Protein 8AI4 (pdb70)

Organism: Bacillus subtilis (strain 168) (NCBI:txid224308)

Solvent-accessible surface area: 28459 Å² total; per-residue (Å²): 86,53,125,36,0,0,0,0,10,18,3,91,11,43,2,34,10,65,30,21,23,33,48,8,22,79,117,24,121,64,77,11,118,79,99,17,0,62,92,11,0,42,48,0,1,118,15,200,65,2,95,20,0,0,0,4,6,22,8,6,3,49,46,23,181,9,0,60,62,0,0,84,42,0,82,100,94,134,23,75,0,10,0,19,4,8,0,62,11,0,108,52,131,168,77,1,96,81,16,0,111,14,0,78,47,12,50,5,60,20,0,12,0,14,7,1,54,13,20,34,101,78,7,130,33,40,3,0,56,20,0,1,62,29,8,42,97,44,81,124,9,73,20,18,0,4,0,1,0,0,114,81,76,32,0,31,139,27,8,62,123,0,23,48,0,1,6,51,4,62,0,8,1,17,11,7,11,49,10,12,3,0,103,116,120,15,137,76,125,30,4,4,81,45,40,28,16,147,54,29,117,35,0,87,36,52,23,16,9,0,0,0,6,10,61,23,60,0,8,1,14,0,2,12,2,6,20,52,5,110,7,53,2,36,90,99,140,109,10,46,2,116,80,0,21,98,45,1,78,81,39,49,12,2,48,0,4,91,123,56,0,2,85,46,0,0,69,20,0,75,147,48,123,43,20,137,101,5,115,11,64,67,93,9,10,5,17,12,19,0,16,8,12,0,0,58,33,59,114,20,29,95,52,0,125,78,70,11,76,121,23,107,108,119,101,127,228,213,197,127,58,84,89,42,27,122,34,0,0,0,0,10,20,3,96,12,44,3,34,9,63,30,22,29,32,48,7,23,76,113,20,117,64,60,11,117,78,100,17,0,60,92,12,0,43,52,0,1,118,23,198,59,3,100,21,0,0,0,5,5,22,8,6,1,68,60,21,181,10,0,60,62,0,0,82,41,1,81,98,96,135,25,76,0,10,0,19,4,8,0,43,2,0,137,36,154,167,73,4,118,81,9,0,108,13,0,81,47,13,50,6,59,20,0,13,0,15,8,0,61,13,20,38,102,80,7,136,16,52,3,0,54,31,0,1,69,45,7,65,144,40,80,124,9,58,16,22,0,20,0,2,0,0,112,82,76,27,1,43,128,25,7,98,123,0,25,48,0,1,10,45,6,59,0,32,4,30,9,6,12,46,6,21,2,0,103,116,122,16,136,78,124,31,5,3,82,44,24,21,7,113,35,29,116,6,0,75,25,60,10,18,8,0,0,0,6,10,62,24,62,0,10,1,12,0,3,12,4,6,28,56,9,107,9,57,2,37,87,100,141,108,11,55,1,133,86,0,5,74,47,4,43,84,42,55,14,3,98,0,2,72,134,54,0,1,85,46,0,0,52,20,0,70,144,55,128,44,38,158,101,9,119,11,62,128,85,9,10,5,10,11,20,0,15,4,11,0,0,42,33,62,112,20,35,98,50,0,129,76,70,12,77,121,23,151,117,118,135,37,66,90,21,20,69,11,17,13,176,46,20,42,36,18,19

Foldseek 3Di:
DQQEEEEAAELEACAQFLQDLSSHYNPGDQFDDLVLVLVQLLQLLPDPRHQEYEYHYHACCPPVVSVLVSLVSNQVSNHAYEYEHQQQQLPDLVSLVVVVVSCLSSRHQEYEHEDFPRSPVRHPLNSVLSNLQVCVVPVRYQYAYEYEFWQVTQRPVSVVVSPCSCVPHHYDYAFGQCHHSNVPRPDPNRTDFDDFLPPQVPLADPFFHWYCYSNRFIFRHPDSLGVLFPHTQDDDNDDHSVSSVVSCVPPLVNVCCNVPGLCLLSVVCVVVVNCVVLVQDGTGRDSSNNVNSQGNDPCSVVVCVVVSVVVVVVPD/DDDDDFPQQAEEEEAAELEACAQFLQDLSSHHNPGDQFDDLVLVLVVLLQLLPDDRHQEYEYHYHACCVPVVSVLVSLVSNQVSNHAYEYEHQQQLLVDLVSLVVVLVSCLSSRHQEYEHEDFPRSCVRHPLNSVLSNLQVCVVVVSYQYEYEYEFWQVTQRPCSVVSSPCSCVPHHYDYAFGQCHHSNVPRPDPNRTDFDDFLPVQVPLADPFFHWYCYSNRWIFRHDDSLGVLFPHTQDDDNDDHSVSSSVSCRPPLVNVCCNVPGLCLLSVVCVVVVNCVVLVQDGTDRDSSNNVNSQGNDPVSVVVCVVVSVVVVVVD/DPDPVPVPD/DVVPVPD

Nearest PDB structures (foldseek):
  8ai4-assembly2_B  TM=9.987E-01  e=1.044E-64  Bacillus subtilis
  8ai6-assembly1_A  TM=1.002E+00  e=6.202E-64  Bacillus subtilis
  8ai1-assembly1_A  TM=1.002E+00  e=4.343E-64  Bacillus subtilis
  4jn6-assembly1_A  TM=5.106E-01  e=3.231E-02  Mycobacterium tuberculosis
  3nqv-assembly1_A  TM=4.961E-01  e=2.582E-01  Escherichia coli

B-factor: mean 43.64, std 12.45, range [27.22, 105.05]

Radius of gyration: 25.99 Å; Cα contacts (8 Å, |Δi|>4): 1307; chains: 4; bounding box: 78×56×58 Å

Sequence (654 aa):
YNKTVSINLDSRCNASCDHCCFSSSPTSTTRMEKEYIRELVTEFAKNKTTIQVISFTGGEVFLDYKFLKELMEEIIKPYEKQITLISNGFWGLSKKKVQEYFHDMNSSLNNVIALTISYDEYHAPFVKSSSIKNILEHSRKYPDIDIISSLNMAVTKDKMSNHHILEEELGDSSILGVKKITKFPMISSVGAAKTRIKQEENIHKFYSLEDEDSLHCPGYDIVYHHDGEEIYPCASPAIFETKITTLREEYNQSFERTVEKLNSNLLLFILRRKEGFKWFLNILKEENNKIEEFDIPYEFSSIICGVCGSLFNSAEKINYFYPYMEKYYNENFLYFQGHMYNKTVSINLDSRCNASCDHCCFSSSPTSTTRRMEKEYIRELVTEFAKNKTIQVISFTGGEVFLDYKFLKEELMEEIIKPYEKQITLISNGFWGLSKKKVQEYFHDMNSSLNNVIALTISYDEYHAPFVKSSSIKNILEHSRRKYPDIDISLNMAVTKDKMSNHILEELGDSILGVKITKFPMISVGAAKTRIKQENIHKFYSLEDEDSLHCPGYDIVYHHDGEIYPCASPAIFEETKITLREEYNQSFERTVEKLNSNLLLFILRKEGFKWFLNILKENNKIEEFDIPYEFSSSICGVCGSSLFNSAEKINYFYPYMEKYYNENKSKENRWILKENRWIL

Secondary structure (P-SEA, 3-state):
cccbbbbbcccccccccccccccccccccccccaaaaaaaaaaaaacccccbbbbbccccccaaaaaaaaaaaacccbbbbbbbccccccccaaaaaaaaaaaaaacccbbbbbbcccccccccaaaaaaaaaacccccccbbbbbbbbcccccaaaaaaaaccccccbbbbbbbbccccccccccccccccccccccccccccccbbbbbbccccccccccccccccccccccccccccaaaaaaaaaacaaaaaaacccaaaaaaaaaaaccccccccccccccaaaaaaaacccaaaaaaaaaaaaaaaaacc/ccccccccccbbbbbcccccccccccccccccccccccccaaaaaaaaaaaaacccccbbbbbccccccaaaaaaaaaaaacccbbbbbbbccccccccaaaaaaaaaaaaaacccbbbbbbcccccccccaaaaaaaaaacccccccbbbbbbbbccccccccccccccccccccbbbbbbbccccccccccccccccccccccccccccccbbbbbbccccccccccccccccccccccccccccaaaaaaaaaacaaaaaaacccaaaaaaaaaaaccccccccccccccaaaaaaaacccaaaaaaaaaaaaaaaaac/ccccccccc/ccccccc

Structure (mmCIF, N/CA/C/O backbone):
data_8AI4
#
_entry.id   8AI4
#
_cell.length_a   79.37
_cell.length_b   92.09
_cell.length_c   126.43
_cell.angle_alpha   90
_cell.angle_beta   90
_cell.angle_gamma   90
#
_symmetry.space_group_name_H-M   'P 21 21 21'
#
loop_
_entity.id
_entity.type
_entity.pdbx_description
1 polymer 'Radical SAM core domain-containing protein'
2 polymer 'Putative exported peptide YydF'
3 non-polymer 'IRON/SULFUR CLUSTER'
4 non-polymer S-ADENOSYL-L-HOMOCYSTEINE
5 non-polymer 1,2-ETHANEDIOL
6 non-polymer DI(HYDROXYETHYL)ETHER
7 non-polymer GLYCEROL
8 water water
#
loop_
_atom_site.group_PDB
_atom_site.id
_atom_site.type_symbol
_atom_site.label_atom_id
_atom_site.label_alt_id
_atom_site.label_comp_id
_atom_site.label_asym_id
_atom_site.label_entity_id
_atom_site.label_seq_id
_atom_site.pdbx_PDB_ins_code
_atom_site.Cartn_x
_atom_site.Cartn_y
_atom_site.Cartn_z
_atom_site.occupancy
_atom_site.B_iso_or_equiv
_atom_site.auth_seq_id
_atom_site.auth_comp_id
_atom_site.auth_asym_id
_atom_site.auth_atom_id
_atom_site.pdbx_PDB_model_num
ATOM 1 N N . TYR A 1 27 ? 1.842 -21.754 -8.211 1 44.08 2 TYR A N 1
ATOM 2 C CA . TYR A 1 27 ? 1.727 -20.715 -9.248 1 45.18 2 TYR A CA 1
ATOM 3 C C . TYR A 1 27 ? 1.818 -19.298 -8.664 1 44 2 TYR A C 1
ATOM 4 O O . TYR A 1 27 ? 1.243 -18.367 -9.235 1 44.01 2 TYR A O 1
ATOM 13 N N . ASN A 1 28 ? 2.506 -19.129 -7.515 1 42.49 3 ASN A N 1
ATOM 14 C CA . ASN A 1 28 ? 2.562 -17.828 -6.862 1 41.67 3 ASN A CA 1
ATOM 15 C C . ASN A 1 28 ? 3.943 -17.168 -6.85 1 38.71 3 ASN A C 1
ATOM 16 O O . ASN A 1 28 ? 4.135 -16.159 -6.163 1 38.82 3 ASN A O 1
ATOM 21 N N . LYS A 1 29 ? 4.896 -17.693 -7.626 1 36.31 4 LYS A N 1
ATOM 22 C CA . LYS A 1 29 ? 6.223 -17.078 -7.687 1 35.5 4 LYS A CA 1
ATOM 23 C C . LYS A 1 29 ? 6.384 -16.1 -8.862 1 34.08 4 LYS A C 1
ATOM 24 O O . LYS A 1 29 ? 7.368 -15.371 -8.914 1 34.07 4 LYS A O 1
ATOM 30 N N . THR A 1 30 ? 5.482 -16.145 -9.839 1 33.12 5 THR A N 1
ATOM 31 C CA . THR A 1 30 ? 5.563 -15.274 -11.014 1 32.8 5 THR A CA 1
ATOM 32 C C . THR A 1 30 ? 4.216 -14.609 -11.266 1 32.03 5 THR A C 1
ATOM 33 O O . THR A 1 30 ? 3.155 -15.197 -11.005 1 32.66 5 THR A O 1
ATOM 37 N N . VAL A 1 31 ? 4.256 -13.408 -11.841 1 29.85 6 VAL A N 1
ATOM 38 C CA . VAL A 1 31 ? 3.017 -12.719 -12.204 1 29.6 6 VAL A CA 1
ATOM 39 C C . VAL A 1 31 ? 3.338 -11.853 -13.408 1 29.82 6 VAL A C 1
ATOM 40 O O . VAL A 1 31 ? 4.478 -11.399 -13.576 1 29.72 6 VAL A O 1
ATOM 44 N N . SER A 1 32 ? 2.335 -11.628 -14.256 1 29.23 7 SER A N 1
ATOM 45 C CA . SER A 1 32 ? 2.535 -10.785 -15.428 1 28.45 7 SER A CA 1
ATOM 46 C C . SER A 1 32 ? 1.462 -9.731 -15.521 1 28.91 7 SER A C 1
ATOM 47 O O . SER A 1 32 ? 0.334 -9.961 -15.107 1 28.88 7 SER A O 1
ATOM 50 N N . ILE A 1 33 ? 1.802 -8.588 -16.108 1 28.6 8 ILE A N 1
ATOM 51 C CA . ILE A 1 33 ? 0.828 -7.519 -16.346 1 29.1 8 ILE A CA 1
ATOM 52 C C . ILE A 1 33 ? 0.899 -7.135 -17.801 1 29.31 8 ILE A C 1
ATOM 53 O O . ILE A 1 33 ? 1.98 -6.834 -18.298 1 28.78 8 ILE A O 1
ATOM 58 N N . ASN A 1 34 ? -0.243 -7.121 -18.479 1 28.71 9 ASN A N 1
ATOM 59 C CA . ASN A 1 34 ? -0.298 -6.654 -19.852 1 28.58 9 ASN A CA 1
ATOM 60 C C . ASN A 1 34 ? -0.66 -5.162 -19.754 1 29.08 9 ASN A C 1
ATOM 61 O O . ASN A 1 34 ? -1.757 -4.81 -19.333 1 29.37 9 ASN A O 1
ATOM 66 N N . LEU A 1 35 ? 0.302 -4.296 -20.037 1 29.16 10 LEU A N 1
ATOM 67 C CA . LEU A 1 35 ? 0.153 -2.862 -19.814 1 30.47 10 LEU A CA 1
ATOM 68 C C . LEU A 1 35 ? -0.823 -2.123 -20.719 1 31.64 10 LEU A C 1
ATOM 69 O O . LEU A 1 35 ? -1.39 -1.095 -20.304 1 33.1 10 LEU A O 1
ATOM 74 N N . ASP A 1 36 ? -0.98 -2.602 -21.947 1 31.48 11 ASP A N 1
ATOM 75 C CA . ASP A 1 36 ? -1.827 -1.894 -22.916 1 32.48 11 ASP A CA 1
ATOM 76 C C . ASP A 1 36 ? -2.005 -2.726 -24.157 1 32.49 11 ASP A C 1
ATOM 77 O O . ASP A 1 36 ? -1.148 -3.541 -24.479 1 32.72 11 ASP A O 1
ATOM 82 N N . SER A 1 37 ? -3.107 -2.525 -24.868 1 31.89 12 SER A N 1
ATOM 83 C CA . SER A 1 37 ? -3.306 -3.136 -26.175 1 32.3 12 SER A CA 1
ATOM 84 C C . SER A 1 37 ? -2.687 -2.236 -27.288 1 32.77 12 SER A C 1
ATOM 85 O O . SER A 1 37 ? -2.539 -2.675 -28.415 1 33.4 12 SER A O 1
ATOM 88 N N . ARG A 1 38 ? -2.379 -0.962 -26.986 1 32.44 13 ARG A N 1
ATOM 89 C CA . ARG A 1 38 ? -1.803 -0.029 -27.931 1 32.73 13 ARG A CA 1
ATOM 90 C C . ARG A 1 38 ? -0.414 -0.494 -28.345 1 32.98 13 ARG A C 1
ATOM 91 O O . ARG A 1 38 ? 0.387 -1.005 -27.53 1 32.57 13 ARG A O 1
ATOM 99 N N . CYS A 1 39 ? -0.141 -0.334 -29.63 1 32.25 14 CYS A N 1
ATOM 100 C CA . CYS A 1 39 ? 1.145 -0.737 -30.195 1 32.4 14 CYS A CA 1
ATOM 101 C C . CYS A 1 39 ? 1.472 0.183 -31.373 1 32.93 14 CYS A C 1
ATOM 102 O O . CYS A 1 39 ? 0.556 0.727 -31.996 1 33.6 14 CYS A O 1
ATOM 105 N N . ASN A 1 40 ? 2.752 0.369 -31.684 1 32.96 15 ASN A N 1
ATOM 106 C CA . ASN A 1 40 ? 3.127 1.172 -32.872 1 33.8 15 ASN A CA 1
ATOM 107 C C . ASN A 1 40 ? 2.915 0.287 -34.147 1 35.45 15 ASN A C 1
ATOM 108 O O . ASN A 1 40 ? 2.729 0.805 -35.246 1 35.88 15 ASN A O 1
ATOM 113 N N . ALA A 1 41 ? 3.011 -1.067 -33.989 1 35.25 16 ALA A N 1
ATOM 114 C CA . ALA A 1 41 ? 2.86 -2.017 -35.089 1 35.51 16 ALA A CA 1
ATOM 115 C C . ALA A 1 41 ? 1.384 -2.449 -35.229 1 36.32 16 ALA A C 1
ATOM 116 O O . ALA A 1 41 ? 0.561 -2.086 -34.389 1 37.2 16 ALA A O 1
ATOM 118 N N . SER A 1 42 ? 1.03 -3.162 -36.323 1 35.88 17 SER A N 1
ATOM 119 C CA . SER A 1 42 ? -0.321 -3.682 -36.549 1 36.61 17 SER A CA 1
ATOM 120 C C . SER A 1 42 ? -0.151 -5.05 -37.209 1 35.79 17 SER A C 1
ATOM 121 O O . SER A 1 42 ? -0.707 -5.312 -38.277 1 35.97 17 SER A O 1
ATOM 124 N N . CYS A 1 43 ? 0.647 -5.923 -36.582 1 34.83 18 CYS A N 1
ATOM 125 C CA . CYS A 1 43 ? 0.958 -7.247 -37.126 1 34.24 18 CYS A CA 1
ATOM 126 C C . CYS A 1 43 ? -0.275 -8.022 -37.53 1 34.17 18 CYS A C 1
ATOM 127 O O . CYS A 1 43 ? -1.223 -8.067 -36.765 1 34.42 18 CYS A O 1
ATOM 130 N N . ASP A 1 44 ? -0.254 -8.634 -38.72 1 34.23 19 ASP A N 1
ATOM 131 C CA . ASP A 1 44 ? -1.381 -9.402 -39.229 1 35.37 19 ASP A CA 1
ATOM 132 C C . ASP A 1 44 ? -1.675 -10.681 -38.467 1 35.28 19 ASP A C 1
ATOM 133 O O . ASP A 1 44 ? -2.723 -11.27 -38.697 1 36.51 19 ASP A O 1
ATOM 138 N N . HIS A 1 45 ? -0.773 -11.134 -37.586 1 33.95 20 HIS A N 1
ATOM 139 C CA . HIS A 1 45 ? -1.06 -12.33 -36.77 1 33.26 20 HIS A CA 1
ATOM 140 C C . HIS A 1 45 ? -1.498 -11.979 -35.342 1 33.15 20 HIS A C 1
ATOM 141 O O . HIS A 1 45 ? -1.879 -12.875 -34.59 1 33.61 20 HIS A O 1
ATOM 148 N N . CYS A 1 46 ? -1.36 -10.705 -34.93 1 32.11 21 CYS A N 1
ATOM 149 C CA . CYS A 1 46 ? -1.486 -10.315 -33.535 1 32.1 21 CYS A CA 1
ATOM 150 C C . CYS A 1 46 ? -2.675 -10.877 -32.809 1 31.92 21 CYS A C 1
ATOM 151 O O . CYS A 1 46 ? -3.81 -10.551 -33.147 1 32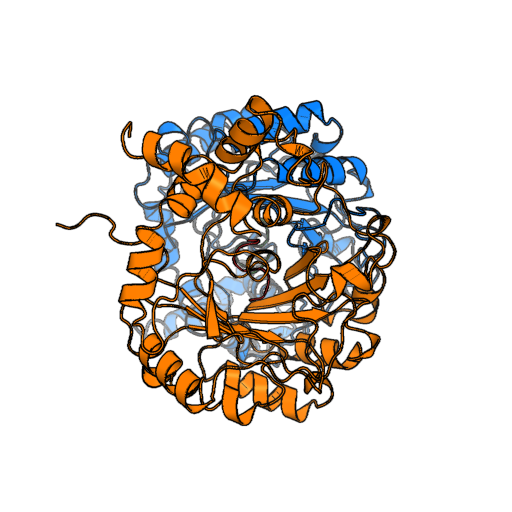.69 21 CYS A O 1
ATOM 154 N N . CYS A 1 47 ? -2.404 -11.643 -31.743 1 31.16 22 CYS A N 1
ATOM 155 C CA . CYS A 1 47 ? -3.472 -12.248 -30.94 1 31.67 22 CYS A CA 1
ATOM 156 C C . CYS A 1 47 ? -4.388 -11.209 -30.275 1 32.3 22 CYS A C 1
ATOM 157 O O . CYS A 1 47 ? -5.512 -11.539 -29.896 1 32.82 22 CYS A O 1
ATOM 160 N N . PHE A 1 48 ? -3.918 -9.971 -30.126 1 31.74 23 PHE A N 1
ATOM 161 C CA . PHE A 1 48 ? -4.737 -8.9 -29.53 1 32.66 23 PHE A CA 1
ATOM 162 C C . PHE A 1 48 ? -5.233 -7.896 -30.563 1 33.91 23 PHE A C 1
ATOM 163 O O . PHE A 1 48 ? -5.851 -6.898 -30.18 1 34.97 23 PHE A O 1
ATOM 171 N N . SER A 1 49 ? -4.913 -8.09 -31.862 1 34.01 24 SER A N 1
ATOM 172 C CA . SER A 1 49 ? -5.18 -7.134 -32.949 1 35.09 24 SER A CA 1
ATOM 173 C C . SER A 1 49 ? -4.666 -5.74 -32.55 1 35.23 24 SER A C 1
ATOM 174 O O . SER A 1 49 ? -5.355 -4.729 -32.755 1 35.84 24 SER A O 1
ATOM 177 N N . SER A 1 50 ? -3.478 -5.71 -31.919 1 34.01 25 SER A N 1
ATOM 178 C CA . SER A 1 50 ? -2.897 -4.462 -31.437 1 34.3 25 SER A CA 1
ATOM 179 C C . SER A 1 50 ? -2.606 -3.522 -32.593 1 35.65 25 SER A C 1
ATOM 180 O O . SER A 1 50 ? -2.344 -3.939 -33.727 1 35.7 25 SER A O 1
ATOM 183 N N . SER A 1 51 ? -2.675 -2.24 -32.298 1 36.06 26 SER A N 1
ATOM 184 C CA . SER A 1 51 ? -2.489 -1.212 -33.302 1 36.63 26 SER A CA 1
ATOM 185 C C . SER A 1 51 ? -2.373 0.147 -32.582 1 35.75 26 SER A C 1
ATOM 186 O O . SER A 1 51 ? -2.728 0.259 -31.402 1 34.26 26 SER A O 1
ATOM 189 N N . PRO A 1 52 ? -1.958 1.207 -33.298 1 36.25 27 PRO A N 1
ATOM 190 C CA . PRO A 1 52 ? -1.906 2.535 -32.675 1 36.46 27 PRO A CA 1
ATOM 191 C C . PRO A 1 52 ? -3.264 3.034 -32.151 1 36.28 27 PRO A C 1
ATOM 192 O O . PRO A 1 52 ? -3.295 3.936 -31.315 1 36.65 27 PRO A O 1
ATOM 196 N N . THR A 1 53 ? -4.386 2.496 -32.672 1 35.12 28 THR A N 1
ATOM 197 C CA . THR A 1 53 ? -5.728 2.945 -32.272 1 35.63 28 THR A CA 1
ATOM 198 C C . THR A 1 53 ? -6.436 1.997 -31.305 1 35.36 28 THR A C 1
ATOM 199 O O . THR A 1 53 ? -7.626 2.177 -31.055 1 35.27 28 THR A O 1
ATOM 203 N N . SER A 1 54 ? -5.716 0.989 -30.747 1 34.56 29 SER A N 1
ATOM 204 C CA . SER A 1 54 ? -6.336 0.072 -29.799 1 34.9 29 SER A CA 1
ATOM 205 C C . SER A 1 54 ? -6.582 0.809 -28.484 1 35.73 29 SER A C 1
ATOM 206 O O . SER A 1 54 ? -5.707 1.526 -28.023 1 37.29 29 SER A O 1
ATOM 209 N N . THR A 1 55 ? -7.776 0.67 -27.911 1 35.09 30 THR A N 1
ATOM 210 C CA . THR A 1 55 ? -8.155 1.42 -26.719 1 35.64 30 THR A CA 1
ATOM 211 C C . THR A 1 55 ? -8.334 0.562 -25.457 1 35.55 30 THR A C 1
ATOM 212 O O . THR A 1 55 ? -8.657 1.12 -24.408 1 36.1 30 THR A O 1
ATOM 216 N N . THR A 1 56 ? -8.125 -0.755 -25.537 1 34.34 31 THR A N 1
ATOM 217 C CA . THR A 1 56 ? -8.323 -1.611 -24.373 1 33.9 31 THR A CA 1
ATOM 218 C C . THR A 1 56 ? -7.129 -1.543 -23.425 1 33.4 31 THR A C 1
ATOM 219 O O . THR A 1 56 ? -6.031 -1.908 -23.821 1 32.69 31 THR A O 1
ATOM 223 N N . ARG A 1 57 ? -7.352 -1.132 -22.172 1 33.26 32 ARG A N 1
ATOM 224 C CA . ARG A 1 57 ? -6.263 -1.079 -21.192 1 33.79 32 ARG A CA 1
ATOM 225 C C . ARG A 1 57 ? -6.813 -0.808 -19.803 1 35.06 32 ARG A C 1
ATOM 226 O O . ARG A 1 57 ? -7.878 -0.172 -19.647 1 35.83 32 ARG A O 1
ATOM 234 N N . MET A 1 58 ? -6.079 -1.269 -18.787 1 34.35 33 MET A N 1
ATOM 235 C CA . MET A 1 58 ? -6.383 -0.938 -17.401 1 34.82 33 MET A CA 1
ATOM 236 C C . MET A 1 58 ? -5.876 0.5 -17.182 1 37.11 33 MET A C 1
ATOM 237 O O . MET A 1 58 ? -4.967 0.97 -17.897 1 37.93 33 MET A O 1
ATOM 242 N N . GLU A 1 59 ? -6.459 1.22 -16.214 1 37.4 34 GLU A N 1
ATOM 243 C CA . GLU A 1 59 ? -6.031 2.586 -15.924 1 38.15 34 GLU A CA 1
ATOM 244 C C . GLU A 1 59 ? -4.613 2.614 -15.354 1 37.38 34 GLU A C 1
ATOM 245 O O . GLU A 1 59 ? -4.211 1.653 -14.705 1 36.63 34 GLU A O 1
ATOM 251 N N . LYS A 1 60 ? -3.845 3.694 -15.612 1 36.84 35 LYS A N 1
ATOM 252 C CA . LYS A 1 60 ? -2.47 3.786 -15.097 1 37.31 35 LYS A CA 1
ATOM 253 C C . LYS A 1 60 ? -2.39 3.681 -13.573 1 37.52 35 LYS A C 1
ATOM 254 O O . LYS A 1 60 ? -1.53 2.967 -13.061 1 37.67 35 LYS A O 1
ATOM 260 N N . GLU A 1 61 ? -3.284 4.375 -12.849 1 37.59 36 GLU A N 1
ATOM 261 C CA . GLU A 1 61 ? -3.249 4.331 -11.379 1 38.76 36 GLU A CA 1
ATOM 262 C C . GLU A 1 61 ? -3.55 2.925 -10.856 1 37.95 36 GLU A C 1
ATOM 263 O O . GLU A 1 61 ? -2.92 2.471 -9.908 1 37.37 36 GLU A O 1
ATOM 269 N N . TYR A 1 62 ? -4.453 2.216 -11.516 1 37.46 37 TYR A N 1
ATOM 270 C CA . TYR A 1 62 ? -4.789 0.846 -11.169 1 36.53 37 TYR A CA 1
ATOM 271 C C . TYR A 1 62 ? -3.552 -0.062 -11.364 1 36.08 37 TYR A C 1
ATOM 272 O O . TYR A 1 62 ? -3.23 -0.869 -10.48 1 35.57 37 TYR A O 1
ATOM 281 N N . ILE A 1 63 ? -2.829 0.115 -12.485 1 35.02 38 ILE A N 1
ATOM 282 C CA . ILE A 1 63 ? -1.597 -0.644 -12.75 1 34.48 38 ILE A CA 1
ATOM 283 C C . ILE A 1 63 ? -0.534 -0.317 -11.7 1 34.59 38 ILE A C 1
ATOM 284 O O . ILE A 1 63 ? 0.119 -1.225 -11.183 1 34.24 38 ILE A O 1
ATOM 289 N N . ARG A 1 64 ? -0.383 0.972 -11.312 1 34.57 39 ARG A N 1
ATOM 290 C CA . ARG A 1 64 ? 0.575 1.345 -10.259 1 35.08 39 ARG A CA 1
ATOM 291 C C . ARG A 1 64 ? 0.265 0.586 -8.955 1 36.05 39 ARG A C 1
ATOM 292 O O . ARG A 1 64 ? 1.179 0.097 -8.302 1 36.98 39 ARG A O 1
ATOM 300 N N . GLU A 1 65 ? -1.03 0.48 -8.599 1 35.35 40 GLU A N 1
ATOM 301 C CA . GLU A 1 65 ? -1.44 -0.246 -7.404 1 36.1 40 GLU A CA 1
ATOM 302 C C . GLU A 1 65 ? -1.097 -1.727 -7.54 1 35.84 40 GLU A C 1
ATOM 303 O O . GLU A 1 65 ? -0.591 -2.309 -6.577 1 36.06 40 GLU A O 1
ATOM 309 N N . LEU A 1 66 ? -1.36 -2.348 -8.719 1 34.95 41 LEU A N 1
ATOM 310 C CA . LEU A 1 66 ? -1.021 -3.769 -8.932 1 34.82 41 LEU A CA 1
ATOM 311 C C . LEU A 1 66 ? 0.485 -3.981 -8.766 1 34.3 41 LEU A C 1
ATOM 312 O O . LEU A 1 66 ? 0.895 -4.866 -8.018 1 33.99 41 LEU A O 1
ATOM 317 N N . VAL A 1 67 ? 1.301 -3.14 -9.413 1 33.11 42 VAL A N 1
ATOM 318 C CA . VAL A 1 67 ? 2.749 -3.27 -9.352 1 34.03 42 VAL A CA 1
ATOM 319 C C . VAL A 1 67 ? 3.246 -3.1 -7.922 1 34.92 42 VAL A C 1
ATOM 320 O O . VAL A 1 67 ? 4.065 -3.893 -7.467 1 35.58 42 VAL A O 1
ATOM 324 N N . THR A 1 68 ? 2.702 -2.116 -7.184 1 34.52 43 THR A N 1
ATOM 325 C CA . THR A 1 68 ? 3.102 -1.903 -5.788 1 35.3 43 THR A CA 1
ATOM 326 C C . THR A 1 68 ? 2.785 -3.154 -4.951 1 35.52 43 THR A C 1
ATOM 327 O O . THR A 1 68 ? 3.613 -3.611 -4.17 1 36.22 43 THR A O 1
ATOM 331 N N . GLU A 1 69 ? 1.608 -3.747 -5.179 1 35.12 44 GLU A N 1
ATOM 332 C CA . GLU A 1 69 ? 1.203 -4.948 -4.457 1 35.55 44 GLU A CA 1
ATOM 333 C C . GLU A 1 69 ? 2.133 -6.115 -4.785 1 34.77 44 GLU A C 1
ATOM 334 O O . GLU A 1 69 ? 2.549 -6.835 -3.877 1 34.53 44 GLU A O 1
ATOM 340 N N . PHE A 1 70 ? 2.452 -6.302 -6.073 1 33.31 45 PHE A N 1
ATOM 341 C CA . PHE A 1 70 ? 3.319 -7.403 -6.493 1 33.23 45 PHE A CA 1
ATOM 342 C C . PHE A 1 70 ? 4.722 -7.223 -5.968 1 33.61 45 PHE A C 1
ATOM 343 O O . PHE A 1 70 ? 5.367 -8.203 -5.638 1 33.92 45 PHE A O 1
ATOM 351 N N . ALA A 1 71 ? 5.207 -5.975 -5.913 1 33.35 46 ALA A N 1
ATOM 352 C CA . ALA A 1 71 ? 6.543 -5.704 -5.399 1 34.61 46 ALA A CA 1
ATOM 353 C C . ALA A 1 71 ? 6.582 -6.038 -3.879 1 35.38 46 ALA A C 1
ATOM 354 O O . ALA A 1 71 ? 7.524 -6.663 -3.406 1 35.45 46 ALA A O 1
ATOM 356 N N . LYS A 1 72 ? 5.548 -5.662 -3.144 1 35.81 47 LYS A N 1
ATOM 357 C CA . LYS A 1 72 ? 5.484 -5.915 -1.697 1 37.43 47 LYS A CA 1
ATOM 358 C C . LYS A 1 72 ? 5.22 -7.372 -1.353 1 38.94 47 LYS A C 1
ATOM 359 O O . LYS A 1 72 ? 5.515 -7.775 -0.23 1 40.12 47 LYS A O 1
ATOM 365 N N . ASN A 1 73 ? 4.586 -8.131 -2.264 1 37.66 48 ASN A N 1
ATOM 366 C CA . ASN A 1 73 ? 4.226 -9.538 -2.037 1 37.4 48 ASN A CA 1
ATOM 367 C C . ASN A 1 73 ? 5.473 -10.369 -1.699 1 38.15 48 ASN A C 1
ATOM 368 O O . ASN A 1 73 ? 6.465 -10.251 -2.409 1 37.59 48 ASN A O 1
ATOM 373 N N . LYS A 1 74 ? 5.448 -11.187 -0.619 1 38.78 49 LYS A N 1
ATOM 374 C CA . LYS A 1 74 ? 6.663 -11.915 -0.233 1 40.38 49 LYS A CA 1
ATOM 375 C C . LYS A 1 74 ? 7.003 -13.107 -1.096 1 40.76 49 LYS A C 1
ATOM 376 O O . LYS A 1 74 ? 8.171 -13.51 -1.073 1 43.71 49 LYS A O 1
ATOM 382 N N . THR A 1 75 ? 6.039 -13.693 -1.825 1 37.98 50 THR A N 1
ATOM 383 C CA A THR A 1 75 ? 6.304 -14.9 -2.626 0.42 37.85 50 THR A CA 1
ATOM 384 C CA B THR A 1 75 ? 6.342 -14.907 -2.576 0.58 37.9 50 THR A CA 1
ATOM 385 C C . THR A 1 75 ? 6.663 -14.645 -4.066 1 36.81 50 THR A C 1
ATOM 386 O O . THR A 1 75 ? 7.393 -15.436 -4.668 1 36.72 50 THR A O 1
ATOM 393 N N . ILE A 1 76 ? 6.162 -13.541 -4.632 1 34.93 51 ILE A N 1
ATOM 394 C CA . ILE A 1 76 ? 6.447 -13.238 -6.04 1 34.17 51 ILE A CA 1
ATOM 395 C C . ILE A 1 76 ? 7.924 -12.965 -6.215 1 34.75 51 ILE A C 1
ATOM 396 O O . ILE A 1 76 ? 8.482 -12.181 -5.455 1 36.05 51 ILE A O 1
ATOM 401 N N . GLN A 1 77 ? 8.557 -13.645 -7.155 1 33.29 52 GLN A N 1
ATOM 402 C CA . GLN A 1 77 ? 9.98 -13.442 -7.447 1 33.25 52 GLN A CA 1
ATOM 403 C C . GLN A 1 77 ? 10.158 -12.696 -8.769 1 32.82 52 GLN A C 1
ATOM 404 O O . GLN A 1 77 ? 11.1 -11.914 -8.921 1 33.66 52 GLN A O 1
ATOM 410 N N . VAL A 1 78 ? 9.272 -12.963 -9.745 1 31.33 53 VAL A N 1
ATOM 411 C CA . VAL A 1 78 ? 9.4 -12.367 -11.062 1 30.87 53 VAL A CA 1
ATOM 412 C C . VAL A 1 78 ? 8.121 -11.637 -11.44 1 30.91 53 VAL A C 1
ATOM 413 O O . VAL A 1 78 ? 7.019 -12.182 -11.286 1 31.43 53 VAL A O 1
ATOM 417 N N . ILE A 1 79 ? 8.274 -10.435 -11.982 1 29.79 54 ILE A N 1
ATOM 418 C CA . ILE A 1 79 ? 7.153 -9.651 -12.504 1 30.32 54 ILE A CA 1
ATOM 419 C C . ILE A 1 79 ? 7.468 -9.428 -13.979 1 30.19 54 ILE A C 1
ATOM 420 O O . ILE A 1 79 ? 8.521 -8.873 -14.297 1 31.33 54 ILE A O 1
ATOM 425 N N . SER A 1 80 ? 6.57 -9.84 -14.869 1 29.59 55 SER A N 1
ATOM 426 C CA . SER A 1 80 ? 6.787 -9.716 -16.313 1 29.6 55 SER A CA 1
ATOM 427 C C . SER A 1 80 ? 5.84 -8.713 -16.917 1 29.27 55 SER A C 1
ATOM 428 O O . SER A 1 80 ? 4.672 -8.681 -16.539 1 29.6 55 SER A O 1
ATOM 431 N N . PHE A 1 81 ? 6.321 -7.901 -17.87 1 28.51 56 PHE A N 1
ATOM 432 C CA . PHE A 1 81 ? 5.466 -6.932 -18.535 1 28.73 56 PHE A CA 1
ATOM 433 C C . PHE A 1 81 ? 5.329 -7.305 -20.006 1 28.63 56 PHE A C 1
ATOM 434 O O . PHE A 1 81 ? 6.295 -7.738 -20.633 1 28.09 56 PHE A O 1
ATOM 442 N N . THR A 1 82 ? 4.124 -7.164 -20.54 1 28.48 57 THR A N 1
ATOM 443 C CA . THR A 1 82 ? 3.847 -7.443 -21.948 1 29.19 57 THR A CA 1
ATOM 444 C C . THR A 1 82 ? 2.738 -6.469 -22.44 1 29.48 57 THR A C 1
ATOM 445 O O . THR A 1 82 ? 2.312 -5.592 -21.675 1 30.07 57 THR A O 1
ATOM 449 N N . GLY A 1 83 ? 2.375 -6.549 -23.722 1 29.71 58 GLY A N 1
ATOM 450 C CA . GLY A 1 83 ? 1.374 -5.669 -24.321 1 30.67 58 GLY A CA 1
ATOM 451 C C . GLY A 1 83 ? 0.725 -6.363 -25.502 1 30.8 58 GLY A C 1
ATOM 452 O O . GLY A 1 83 ? 0.462 -7.557 -25.418 1 30.42 58 GLY A O 1
ATOM 453 N N . GLY A 1 84 ? 0.512 -5.66 -26.624 1 30.29 59 GLY A N 1
ATOM 454 C CA . GLY A 1 84 ? 0.875 -4.251 -26.785 1 30.31 59 GLY A CA 1
ATOM 455 C C . GLY A 1 84 ? 2.381 -4.065 -26.815 1 30.41 59 GLY A C 1
ATOM 456 O O . GLY A 1 84 ? 3.143 -5.049 -26.704 1 30.29 59 GLY A O 1
ATOM 457 N N . GLU A 1 85 ? 2.821 -2.812 -26.945 1 30.88 60 GLU A N 1
ATOM 458 C CA . GLU A 1 85 ? 4.243 -2.528 -26.944 1 31.27 60 GLU A CA 1
ATOM 459 C C . GLU A 1 85 ? 4.588 -1.746 -25.661 1 33.03 60 GLU A C 1
ATOM 460 O O . GLU A 1 85 ? 4.234 -0.569 -25.554 1 32.6 60 GLU A O 1
ATOM 466 N N . VAL A 1 86 ? 5.246 -2.414 -24.672 1 33.78 61 VAL A N 1
ATOM 467 C CA . VAL A 1 86 ? 5.541 -1.78 -23.385 1 34.42 61 VAL A CA 1
ATOM 468 C C . VAL A 1 86 ? 6.537 -0.639 -23.468 1 34.73 61 VAL A C 1
ATOM 469 O O . VAL A 1 86 ? 6.503 0.221 -22.584 1 35.87 61 VAL A O 1
ATOM 473 N N . PHE A 1 87 ? 7.399 -0.604 -24.507 1 33.46 62 PHE A N 1
ATOM 474 C CA . PHE A 1 87 ? 8.334 0.53 -24.614 1 34.63 62 PHE A CA 1
ATOM 475 C C . PHE A 1 87 ? 7.7 1.786 -25.236 1 35.38 62 PHE A C 1
ATOM 476 O O . PHE A 1 87 ? 8.368 2.82 -25.327 1 35.16 62 PHE A O 1
ATOM 484 N N . LEU A 1 88 ? 6.432 1.702 -25.69 1 36.46 63 LEU A N 1
ATOM 485 C CA . LEU A 1 88 ? 5.741 2.824 -26.321 1 39.08 63 LEU A CA 1
ATOM 486 C C . LEU A 1 88 ? 5.603 3.967 -25.334 1 40.8 63 LEU A C 1
ATOM 487 O O . LEU A 1 88 ? 5.853 5.118 -25.694 1 42.82 63 LEU A O 1
ATOM 492 N N . ASP A 1 89 ? 5.252 3.664 -24.077 1 39.95 64 ASP A N 1
ATOM 493 C CA . ASP A 1 89 ? 5.169 4.723 -23.059 1 40.66 64 ASP A CA 1
ATOM 494 C C . ASP A 1 89 ? 6.275 4.376 -22.082 1 39.93 64 ASP A C 1
ATOM 495 O O . ASP A 1 89 ? 6.023 3.8 -21.026 1 40.48 64 ASP A O 1
ATOM 500 N N . TYR A 1 90 ? 7.517 4.644 -22.484 1 38.99 65 TYR A N 1
ATOM 501 C CA . TYR A 1 90 ? 8.674 4.256 -21.686 1 38.4 65 TYR A CA 1
ATOM 502 C C . TYR A 1 90 ? 8.696 4.935 -20.323 1 38.14 65 TYR A C 1
ATOM 503 O O . TYR A 1 90 ? 9.092 4.308 -19.342 1 37.44 65 TYR A O 1
ATOM 512 N N . LYS A 1 91 ? 8.265 6.204 -20.239 1 38.13 66 LYS A N 1
ATOM 513 C CA . LYS A 1 91 ? 8.221 6.918 -18.961 1 39.15 66 LYS A CA 1
ATOM 514 C C . LYS A 1 91 ? 7.39 6.132 -17.917 1 38.21 66 LYS A C 1
ATOM 515 O O . LYS A 1 91 ? 7.81 5.968 -16.761 1 38.48 66 LYS A O 1
ATOM 521 N N . PHE A 1 92 ? 6.252 5.585 -18.356 1 36.89 67 PHE A N 1
ATOM 522 C CA . PHE A 1 92 ? 5.399 4.814 -17.464 1 36.43 67 PHE A CA 1
ATOM 523 C C . PHE A 1 92 ? 6.055 3.477 -17.107 1 35.24 67 PHE A C 1
ATOM 524 O O . PHE A 1 92 ? 6.045 3.083 -15.94 1 35.79 67 PHE A O 1
ATOM 532 N N . LEU A 1 93 ? 6.669 2.795 -18.093 1 33.88 68 LEU A N 1
ATOM 533 C CA . LEU A 1 93 ? 7.346 1.515 -17.817 1 33.76 68 LEU A CA 1
ATOM 534 C C . LEU A 1 93 ? 8.493 1.727 -16.803 1 34.51 68 LEU A C 1
ATOM 535 O O . LEU A 1 93 ? 8.603 0.99 -15.826 1 34.62 68 LEU A O 1
ATOM 540 N N . LYS A 1 94 ? 9.294 2.782 -16.992 1 34.94 69 LYS A N 1
ATOM 541 C CA . LYS A 1 94 ? 10.403 3.073 -16.086 1 36.12 69 LYS A CA 1
ATOM 542 C C . LYS A 1 94 ? 9.889 3.386 -14.681 1 36.61 69 LYS A C 1
ATOM 543 O O . LYS A 1 94 ? 10.47 2.918 -13.703 1 36.64 69 LYS A O 1
ATOM 549 N N . GLU A 1 95 ? 8.77 4.1 -14.578 1 35.98 70 GLU A N 1
ATOM 550 C CA . GLU A 1 95 ? 8.175 4.416 -13.284 1 36.36 70 GLU A CA 1
ATOM 551 C C . GLU A 1 95 ? 7.764 3.11 -12.553 1 36.55 70 GLU A C 1
ATOM 552 O O . GLU A 1 95 ? 7.995 2.97 -11.344 1 37.03 70 GLU A O 1
ATOM 558 N N . LEU A 1 96 ? 7.192 2.16 -13.29 1 35.12 71 LEU A N 1
ATOM 559 C CA . LEU A 1 96 ? 6.779 0.893 -12.706 1 34.67 71 LEU A CA 1
ATOM 560 C C . LEU A 1 96 ? 7.998 0.09 -12.259 1 34.44 71 LEU A C 1
ATOM 561 O O . LEU A 1 96 ? 7.989 -0.465 -11.165 1 34.24 71 LEU A O 1
ATOM 566 N N . MET A 1 97 ? 9.06 0.057 -13.084 1 34.02 72 MET A N 1
ATOM 567 C CA . MET A 1 97 ? 10.278 -0.652 -12.708 1 34.46 72 MET A CA 1
ATOM 568 C C . MET A 1 97 ? 10.903 -0.011 -11.45 1 35.15 72 MET A C 1
ATOM 569 O O . MET A 1 97 ? 11.433 -0.726 -10.603 1 35.36 72 MET A O 1
ATOM 574 N N . GLU A 1 98 ? 10.796 1.329 -11.309 1 35.75 73 GLU A N 1
ATOM 575 C CA A GLU A 1 98 ? 11.327 2 -10.126 0.46 36.54 73 GLU A CA 1
ATOM 576 C CA B GLU A 1 98 ? 11.319 2.034 -10.135 0.54 36.6 73 GLU A CA 1
ATOM 577 C C . GLU A 1 98 ? 10.496 1.725 -8.877 1 37.19 73 GLU A C 1
ATOM 578 O O . GLU A 1 98 ? 11.041 1.728 -7.78 1 38.73 73 GLU A O 1
ATOM 589 N N . ILE A 1 99 ? 9.184 1.447 -9.024 1 36.78 74 ILE A N 1
ATOM 590 C CA . ILE A 1 99 ? 8.342 1.069 -7.872 1 36.98 74 ILE A CA 1
ATOM 591 C C . ILE A 1 99 ? 8.874 -0.295 -7.338 1 36.76 74 ILE A C 1
ATOM 592 O O . ILE A 1 99 ? 9.008 -0.49 -6.137 1 36.71 74 ILE A O 1
ATOM 597 N N . ILE A 1 100 ? 9.221 -1.214 -8.253 1 35.8 75 ILE A N 1
ATOM 598 C CA . ILE A 1 100 ? 9.693 -2.554 -7.891 1 35.04 75 ILE A CA 1
ATOM 599 C C . ILE A 1 100 ? 11.108 -2.56 -7.286 1 36.13 75 ILE A C 1
ATOM 600 O O . ILE A 1 100 ? 11.401 -3.391 -6.423 1 36.36 75 ILE A O 1
ATOM 605 N N . LYS A 1 101 ? 11.977 -1.667 -7.768 1 36.33 76 LYS A N 1
ATOM 606 C CA . LYS A 1 101 ? 13.389 -1.606 -7.407 1 38.05 76 LYS A CA 1
ATOM 607 C C . LYS A 1 101 ? 13.689 -1.781 -5.896 1 39.96 76 LYS A C 1
ATOM 608 O O . LYS A 1 101 ? 14.479 -2.676 -5.582 1 39.44 76 LYS A O 1
ATOM 614 N N . PRO A 1 102 ? 13.075 -1.031 -4.951 1 41.61 77 PRO A N 1
ATOM 615 C CA . PRO A 1 102 ? 13.419 -1.239 -3.524 1 42.27 77 PRO A CA 1
ATOM 616 C C . PRO A 1 102 ? 13.137 -2.644 -2.999 1 42.76 77 PRO A C 1
ATOM 617 O O . PRO A 1 102 ? 13.741 -3.064 -2.001 1 43.84 77 PRO A O 1
ATOM 621 N N . TYR A 1 103 ? 12.217 -3.372 -3.66 1 41.42 78 TYR A N 1
ATOM 622 C CA . TYR A 1 103 ? 11.824 -4.73 -3.293 1 41.17 78 TYR A CA 1
ATOM 623 C C . TYR A 1 103 ? 12.643 -5.83 -3.971 1 40.81 78 TYR A C 1
ATOM 624 O O . TYR A 1 103 ? 12.458 -6.999 -3.651 1 40.75 78 TYR A O 1
ATOM 633 N N . GLU A 1 104 ? 13.528 -5.455 -4.909 1 40.75 79 GLU A N 1
ATOM 634 C CA . GLU A 1 104 ? 14.455 -6.345 -5.59 1 41.36 79 GLU A CA 1
ATOM 635 C C . GLU A 1 104 ? 13.812 -7.55 -6.29 1 40.53 79 GLU A C 1
ATOM 636 O O . GLU A 1 104 ? 14.386 -8.641 -6.271 1 41.53 79 GLU A O 1
ATOM 642 N N . LYS A 1 105 ? 12.639 -7.361 -6.916 1 37.45 80 LYS A N 1
ATOM 643 C CA . LYS A 1 105 ? 12.04 -8.455 -7.671 1 35.72 80 LYS A CA 1
ATOM 644 C C . LYS A 1 105 ? 12.716 -8.481 -9.056 1 35.56 80 LYS A C 1
ATOM 645 O O . LYS A 1 105 ? 13.193 -7.45 -9.526 1 36.17 80 LYS A O 1
ATOM 651 N N . GLN A 1 106 ? 12.755 -9.649 -9.696 1 34.45 81 GLN A N 1
ATOM 652 C CA . GLN A 1 106 ? 13.299 -9.755 -11.05 1 33.85 81 GLN A CA 1
ATOM 653 C C . GLN A 1 106 ? 12.221 -9.351 -12.047 1 32.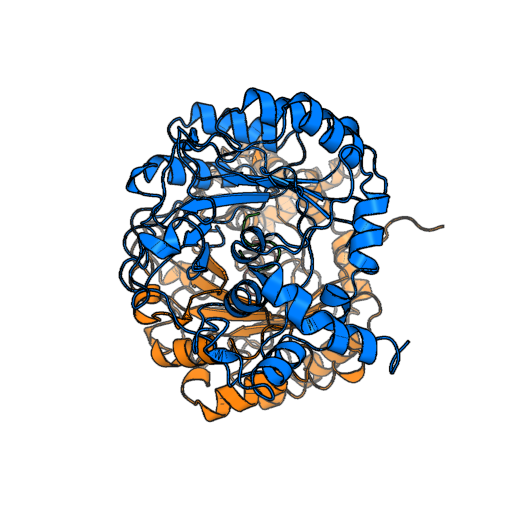9 81 GLN A C 1
ATOM 654 O O . GLN A 1 106 ? 11.031 -9.583 -11.806 1 33.55 81 GLN A O 1
ATOM 660 N N . ILE A 1 107 ? 12.63 -8.714 -13.148 1 30.96 82 ILE A N 1
ATOM 661 C CA . ILE A 1 107 ? 11.677 -8.243 -14.137 1 30.68 82 ILE A CA 1
ATOM 662 C C . ILE A 1 107 ? 11.988 -8.807 -15.51 1 30.67 82 ILE A C 1
ATOM 663 O O . ILE A 1 107 ? 13.154 -8.996 -15.847 1 30.47 82 ILE A O 1
ATOM 668 N N . THR A 1 108 ? 10.946 -9.128 -16.285 1 29.67 83 THR A N 1
ATOM 669 C CA . THR A 1 108 ? 11.159 -9.538 -17.672 1 30.21 83 THR A CA 1
ATOM 670 C C . THR A 1 108 ? 10.382 -8.584 -18.562 1 29.85 83 THR A C 1
ATOM 671 O O . THR A 1 108 ? 9.296 -8.109 -18.187 1 29.76 83 THR A O 1
ATOM 675 N N . LEU A 1 109 ? 10.912 -8.344 -19.764 1 29.06 84 LEU A N 1
ATOM 676 C CA . LEU A 1 109 ? 10.27 -7.45 -20.728 1 28.65 84 LEU A CA 1
ATOM 677 C C . LEU A 1 109 ? 10.255 -8.137 -22.095 1 29 84 LEU A C 1
ATOM 678 O O . LEU A 1 109 ? 11.136 -8.942 -22.401 1 29.36 84 LEU A O 1
ATOM 683 N N . ILE A 1 110 ? 9.272 -7.807 -22.913 1 28.4 85 ILE A N 1
ATOM 684 C CA . ILE A 1 110 ? 9.186 -8.308 -24.293 1 28.18 85 ILE A CA 1
ATOM 685 C C . ILE A 1 110 ? 8.796 -7.121 -25.147 1 29.48 85 ILE A C 1
ATOM 686 O O . ILE A 1 110 ? 7.985 -6.285 -24.723 1 30.01 85 ILE A O 1
ATOM 691 N N . SER A 1 111 ? 9.388 -7.023 -26.35 1 29.45 86 SER A N 1
ATOM 692 C CA . SER A 1 111 ? 9.2 -5.845 -27.174 1 30.11 86 SER A CA 1
ATOM 693 C C . SER A 1 111 ? 9.404 -6.123 -28.654 1 30.02 86 SER A C 1
ATOM 694 O O . SER A 1 111 ? 10.149 -7.031 -29.025 1 30.43 86 SER A O 1
ATOM 697 N N . ASN A 1 112 ? 8.771 -5.318 -29.51 1 29.02 87 ASN A N 1
ATOM 698 C CA . ASN A 1 112 ? 9.025 -5.378 -30.949 1 29.58 87 ASN A CA 1
ATOM 699 C C . ASN A 1 112 ? 10.355 -4.616 -31.317 1 30.37 87 ASN A C 1
ATOM 700 O O . ASN A 1 112 ? 10.722 -4.542 -32.498 1 31.13 87 ASN A O 1
ATOM 705 N N . GLY A 1 113 ? 11.024 -4.022 -30.337 1 30.4 88 GLY A N 1
ATOM 706 C CA . GLY A 1 113 ? 12.302 -3.358 -30.579 1 31.76 88 GLY A CA 1
ATOM 707 C C . GLY A 1 113 ? 12.277 -2.129 -31.473 1 32.65 88 GLY A C 1
ATOM 708 O O . GLY A 1 113 ? 13.327 -1.727 -31.981 1 33.17 88 GLY A O 1
ATOM 709 N N . PHE A 1 114 ? 11.115 -1.456 -31.625 1 32.89 89 PHE A N 1
ATOM 710 C CA . PHE A 1 114 ? 11.023 -0.235 -32.452 1 34.22 89 PHE A CA 1
ATOM 711 C C . PHE A 1 114 ? 12.029 0.835 -31.986 1 34.65 89 PHE A C 1
ATOM 712 O O . PHE A 1 114 ? 12.527 1.63 -32.788 1 35.57 89 PHE A O 1
ATOM 720 N N . TRP A 1 115 ? 12.283 0.87 -30.662 1 33.93 90 TRP A N 1
ATOM 721 C CA . TRP A 1 115 ? 13.193 1.829 -30.038 1 33.32 90 TRP A CA 1
ATOM 722 C C . TRP A 1 115 ? 14.672 1.595 -30.409 1 34.33 90 TRP A C 1
ATOM 723 O O . TRP A 1 115 ? 15.507 2.439 -30.099 1 35.73 90 TRP A O 1
ATOM 734 N N . GLY A 1 116 ? 14.982 0.473 -31.065 1 34.63 91 GLY A N 1
ATOM 735 C CA . GLY A 1 116 ? 16.355 0.154 -31.447 1 35 91 GLY A CA 1
ATOM 736 C C . GLY A 1 116 ? 16.933 1.058 -32.517 1 35.54 91 GLY A C 1
ATOM 737 O O . GLY A 1 116 ? 18.14 1.052 -32.744 1 36.54 91 GLY A O 1
ATOM 738 N N . LEU A 1 117 ? 16.091 1.87 -33.186 1 34.84 92 LEU A N 1
ATOM 739 C CA . LEU A 1 117 ? 16.548 2.695 -34.306 1 36.51 92 LEU A CA 1
ATOM 740 C C . LEU A 1 117 ? 17.723 3.578 -33.959 1 36.38 92 LEU A C 1
ATOM 741 O O . LEU A 1 117 ? 18.692 3.657 -34.716 1 37.66 92 LEU A O 1
ATOM 746 N N . SER A 1 118 ? 17.687 4.159 -32.776 1 35.15 93 SER A N 1
ATOM 747 C CA . SER A 1 118 ? 18.777 5.006 -32.293 1 35.26 93 SER A CA 1
ATOM 748 C C . SER A 1 118 ? 19.679 4.214 -31.346 1 35.59 93 SER A C 1
ATOM 749 O O . SER A 1 118 ? 19.203 3.811 -30.285 1 35.3 93 SER A O 1
ATOM 752 N N . LYS A 1 119 ? 20.985 4.133 -31.639 1 35.36 94 LYS A N 1
ATOM 753 C CA . LYS A 1 119 ? 21.924 3.464 -30.739 1 36.53 94 LYS A CA 1
ATOM 754 C C . LYS A 1 119 ? 22.003 4.19 -29.398 1 36.82 94 LYS A C 1
ATOM 755 O O . LYS A 1 119 ? 22.189 3.535 -28.392 1 36.73 94 LYS A O 1
ATOM 761 N N . LYS A 1 120 ? 21.833 5.529 -29.372 1 36.59 95 LYS A N 1
ATOM 762 C CA . LYS A 1 120 ? 21.861 6.281 -28.111 1 36.8 95 LYS A CA 1
ATOM 763 C C . LYS A 1 120 ? 20.683 5.873 -27.214 1 36.34 95 LYS A C 1
ATOM 764 O O . LYS A 1 120 ? 20.839 5.675 -25.997 1 36.12 95 LYS A O 1
ATOM 770 N N . LYS A 1 121 ? 19.505 5.687 -27.837 1 36 96 LYS A N 1
ATOM 771 C CA . LYS A 1 121 ? 18.332 5.203 -27.098 1 36.02 96 LYS A CA 1
ATOM 772 C C . LYS A 1 121 ? 18.575 3.789 -26.557 1 35.5 96 LYS A C 1
ATOM 773 O O . LYS A 1 121 ? 18.274 3.508 -25.393 1 35.86 96 LYS A O 1
ATOM 779 N N . VAL A 1 122 ? 19.149 2.914 -27.37 1 34.63 97 VAL A N 1
ATOM 780 C CA . VAL A 1 122 ? 19.477 1.532 -26.965 1 33.89 97 VAL A CA 1
ATOM 781 C C . VAL A 1 122 ? 20.408 1.552 -25.746 1 34.56 97 VAL A C 1
ATOM 782 O O . VAL A 1 122 ? 20.178 0.838 -24.773 1 34.81 97 VAL A O 1
ATOM 786 N N . GLN A 1 123 ? 21.424 2.425 -25.774 1 34.59 98 GLN A N 1
ATOM 787 C CA . GLN A 1 123 ? 22.344 2.562 -24.643 1 35.46 98 GLN A CA 1
ATOM 788 C C . GLN A 1 123 ? 21.619 2.999 -23.372 1 35.92 98 GLN A C 1
ATOM 789 O O . GLN A 1 123 ? 21.878 2.447 -22.306 1 36.25 98 GLN A O 1
ATOM 795 N N . GLU A 1 124 ? 20.711 3.97 -23.479 1 35.89 99 GLU A N 1
ATOM 796 C CA . GLU A 1 124 ? 19.939 4.46 -22.33 1 36.08 99 GLU A CA 1
ATOM 797 C C . GLU A 1 124 ? 19.058 3.349 -21.726 1 35.14 99 GLU A C 1
ATOM 798 O O . GLU A 1 124 ? 19.065 3.142 -20.51 1 35.73 99 GLU A O 1
ATOM 804 N N . TYR A 1 125 ? 18.3 2.647 -22.579 1 34.5 100 TYR A N 1
ATOM 805 C CA . TYR A 1 125 ? 17.385 1.606 -22.11 1 33.75 100 TYR A CA 1
ATOM 806 C C . TYR A 1 125 ? 18.121 0.43 -21.502 1 33.82 100 TYR A C 1
ATOM 807 O O . TYR A 1 125 ? 17.693 -0.056 -20.461 1 33.17 100 TYR A O 1
ATOM 816 N N . PHE A 1 126 ? 19.253 -0.009 -22.102 1 34.07 101 PHE A N 1
ATOM 817 C CA . PHE A 1 126 ? 20.018 -1.113 -21.495 1 34.62 101 PHE A CA 1
ATOM 818 C C . PHE A 1 126 ? 20.585 -0.682 -20.15 1 36.03 101 PHE A C 1
ATOM 819 O O . PHE A 1 126 ? 20.603 -1.477 -19.218 1 35.94 101 PHE A O 1
ATOM 827 N N . HIS A 1 127 ? 21.04 0.592 -20.03 1 36.58 102 HIS A N 1
ATOM 828 C CA . HIS A 1 127 ? 21.536 1.092 -18.746 1 38.01 102 HIS A CA 1
ATOM 829 C C . HIS A 1 127 ? 20.417 1.012 -17.676 1 37.62 102 HIS A C 1
ATOM 830 O O . HIS A 1 127 ? 20.645 0.497 -16.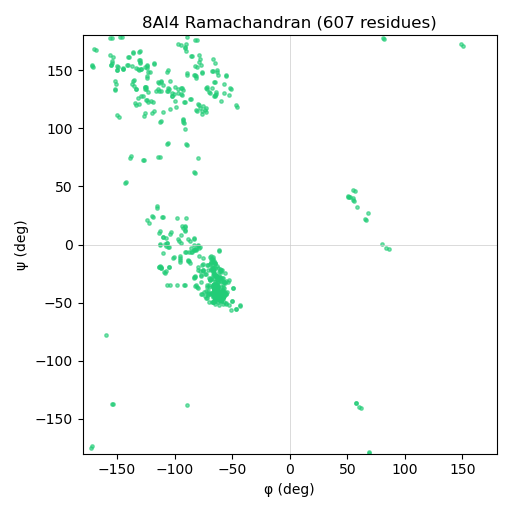574 1 37.93 102 HIS A O 1
ATOM 837 N N . ASP A 1 128 ? 19.209 1.45 -18.035 1 36.42 103 ASP A N 1
ATOM 838 C CA . ASP A 1 128 ? 18.074 1.382 -17.118 1 36.35 103 ASP A CA 1
ATOM 839 C C . ASP A 1 128 ? 17.696 -0.07 -16.782 1 36 103 ASP A C 1
ATOM 840 O O . ASP A 1 128 ? 17.483 -0.398 -15.619 1 36.59 103 ASP A O 1
ATOM 845 N N . MET A 1 129 ? 17.616 -0.947 -17.783 1 34.94 104 MET A N 1
ATOM 846 C CA . MET A 1 129 ? 17.258 -2.361 -17.557 1 35.09 104 MET A CA 1
ATOM 847 C C . MET A 1 129 ? 18.244 -3.031 -16.612 1 35.66 104 MET A C 1
ATOM 848 O O . MET A 1 129 ? 17.835 -3.698 -15.671 1 35.43 104 MET A O 1
ATOM 853 N N . ASN A 1 130 ? 19.535 -2.752 -16.801 1 36.94 105 ASN A N 1
ATOM 854 C CA . ASN A 1 130 ? 20.59 -3.292 -15.939 1 39.29 105 ASN A CA 1
ATOM 855 C C . ASN A 1 130 ? 20.449 -2.79 -14.496 1 40.97 105 ASN A C 1
ATOM 856 O O . ASN A 1 130 ? 20.639 -3.558 -13.55 1 42.79 105 ASN A O 1
ATOM 861 N N . SER A 1 131 ? 20.128 -1.514 -14.327 1 40.09 106 SER A N 1
ATOM 862 C CA A SER A 1 131 ? 19.986 -0.914 -13.009 0.41 40.51 106 SER A CA 1
ATOM 863 C CA B SER A 1 131 ? 19.99 -0.926 -13.004 0.59 40.41 106 SER A CA 1
ATOM 864 C C . SER A 1 131 ? 18.677 -1.298 -12.314 1 39.96 106 SER A C 1
ATOM 865 O O . SER A 1 131 ? 18.563 -1.128 -11.101 1 40.27 106 SER A O 1
ATOM 870 N N . LEU A 1 132 ? 17.687 -1.779 -13.069 1 37.88 107 LEU A N 1
ATOM 871 C CA . LEU A 1 132 ? 16.375 -2.096 -12.529 1 36.94 107 LEU A CA 1
ATOM 872 C C . LEU A 1 132 ? 16.026 -3.594 -12.473 1 35.65 107 LEU A C 1
ATOM 873 O O . LEU A 1 132 ? 14.851 -3.944 -12.419 1 35.55 107 LEU A O 1
ATOM 878 N N . ASN A 1 133 ? 17.042 -4.454 -12.45 1 33.88 108 ASN A N 1
ATOM 879 C CA A ASN A 1 133 ? 16.877 -5.893 -12.275 0.53 33.79 108 ASN A CA 1
ATOM 880 C CA B ASN A 1 133 ? 16.913 -5.902 -12.299 0.47 33.88 108 ASN A CA 1
ATOM 881 C C . ASN A 1 133 ? 16.066 -6.575 -13.374 1 33.28 108 ASN A C 1
ATOM 882 O O . ASN A 1 133 ? 15.333 -7.539 -13.088 1 32.69 108 ASN A O 1
ATOM 891 N N . VAL A 1 134 ? 16.213 -6.106 -14.63 1 32 109 VAL A N 1
ATOM 892 C CA . VAL A 1 134 ? 15.538 -6.76 -15.737 1 31.91 109 VAL A CA 1
ATOM 893 C C . VAL A 1 134 ? 16.456 -7.963 -16.053 1 32.63 109 VAL A C 1
ATOM 894 O O . VAL A 1 134 ? 17.617 -7.762 -16.375 1 34.23 109 VAL A O 1
ATOM 898 N N . ILE A 1 135 ? 15.965 -9.192 -15.868 1 31.64 110 ILE A N 1
ATOM 899 C CA . ILE A 1 135 ? 16.772 -10.404 -16.085 1 32.24 110 ILE A CA 1
ATOM 900 C C . ILE A 1 135 ? 16.589 -10.998 -17.476 1 31.63 110 ILE A C 1
ATOM 901 O O . ILE A 1 135 ? 17.346 -11.896 -17.847 1 32.68 110 ILE A O 1
ATOM 906 N N . ALA A 1 136 ? 15.565 -10.565 -18.222 1 30.93 111 ALA A N 1
ATOM 907 C CA . ALA A 1 136 ? 15.31 -11.09 -19.549 1 30.47 111 ALA A CA 1
ATOM 908 C C . ALA A 1 136 ? 14.65 -10.048 -20.407 1 30.19 111 ALA A C 1
ATOM 909 O O . ALA A 1 136 ? 13.738 -9.339 -19.968 1 30.51 111 ALA A O 1
ATOM 911 N N . LEU A 1 137 ? 15.105 -9.964 -21.66 1 29.09 112 LEU A N 1
ATOM 912 C CA . LEU A 1 137 ? 14.487 -9.076 -22.634 1 29.73 112 LEU A CA 1
ATOM 913 C C . LEU A 1 137 ? 14.274 -9.945 -23.873 1 29.57 112 LEU A C 1
ATOM 914 O O . LEU A 1 137 ? 15.236 -10.519 -24.4 1 30.3 112 LEU A O 1
ATOM 919 N N . THR A 1 138 ? 13.026 -10.076 -24.299 1 29.26 113 THR A N 1
ATOM 920 C CA . THR A 1 138 ? 12.712 -10.831 -25.503 1 29.75 113 THR A CA 1
ATOM 921 C C . THR A 1 138 ? 12.346 -9.84 -26.61 1 29.57 113 THR A C 1
ATOM 922 O O . THR A 1 138 ? 11.57 -8.912 -26.385 1 30.06 113 THR A O 1
ATOM 926 N N . ILE A 1 139 ? 12.919 -10.01 -27.792 1 29.29 114 ILE A N 1
ATOM 927 C CA . ILE A 1 139 ? 12.627 -9.144 -28.933 1 30 114 ILE A CA 1
ATOM 928 C C . ILE A 1 139 ? 11.917 -9.978 -29.979 1 30.39 114 ILE A C 1
ATOM 929 O O . ILE A 1 139 ? 12.385 -11.075 -30.285 1 31.2 114 ILE A O 1
ATOM 934 N N . SER A 1 140 ? 10.807 -9.477 -30.527 1 29.19 115 SER A N 1
ATOM 935 C CA . SER A 1 140 ? 10.096 -10.205 -31.561 1 30.29 115 SER A CA 1
ATOM 936 C C . SER A 1 140 ? 10.405 -9.595 -32.917 1 30.79 115 SER A C 1
ATOM 937 O O . SER A 1 140 ? 10.287 -8.379 -33.094 1 31.89 115 SER A O 1
ATOM 940 N N . TYR A 1 141 ? 10.821 -10.432 -33.865 1 29.85 116 TYR A N 1
ATOM 941 C CA . TYR A 1 141 ? 11.062 -9.954 -35.217 1 30.96 116 TYR A CA 1
ATOM 942 C C . TYR A 1 141 ? 10.837 -11.081 -36.203 1 32.04 116 TYR A C 1
ATOM 943 O O . TYR A 1 141 ? 11.261 -12.208 -35.965 1 32.76 116 TYR A O 1
ATOM 952 N N . ASP A 1 142 ? 10.11 -10.789 -37.265 1 31.78 117 ASP A N 1
ATOM 953 C CA . ASP A 1 142 ? 9.711 -11.767 -38.263 1 32.21 117 ASP A CA 1
ATOM 954 C C . ASP A 1 142 ? 9.039 -11.023 -39.425 1 33.44 117 ASP A C 1
ATOM 955 O O . ASP A 1 142 ? 8.987 -9.781 -39.414 1 33.56 117 ASP A O 1
ATOM 960 N N . GLU A 1 143 ? 8.493 -11.761 -40.417 1 33.17 118 GLU A N 1
ATOM 961 C CA . GLU A 1 143 ? 7.855 -11.115 -41.567 1 33.92 118 GLU A CA 1
ATOM 962 C C . GLU A 1 143 ? 6.583 -10.357 -41.23 1 34.7 118 GLU A C 1
ATOM 963 O O . GLU A 1 143 ? 6.178 -9.477 -41.993 1 35.51 118 GLU A O 1
ATOM 969 N N . TYR A 1 144 ? 5.961 -10.663 -40.087 1 34.8 119 TYR A N 1
ATOM 970 C CA . TYR A 1 144 ? 4.738 -9.985 -39.658 1 34.93 119 TYR A CA 1
ATOM 971 C C . TYR A 1 144 ? 5.054 -8.652 -38.982 1 35.01 119 TYR A C 1
ATOM 972 O O . TYR A 1 144 ? 4.278 -7.702 -39.115 1 35.47 119 TYR A O 1
ATOM 981 N N . HIS A 1 145 ? 6.164 -8.588 -38.238 1 33.69 120 HIS A N 1
ATOM 982 C CA . HIS A 1 145 ? 6.612 -7.357 -37.57 1 33.62 120 HIS A CA 1
ATOM 983 C C . HIS A 1 145 ? 7.408 -6.445 -38.546 1 34.64 120 HIS A C 1
ATOM 984 O O . HIS A 1 145 ? 7.438 -5.231 -38.34 1 34.39 120 HIS A O 1
ATOM 991 N N . ALA A 1 146 ? 8.082 -7.032 -39.557 1 35.62 121 ALA A N 1
ATOM 992 C CA . ALA A 1 146 ? 8.959 -6.322 -40.504 1 36.52 121 ALA A CA 1
ATOM 993 C C . ALA A 1 146 ? 8.369 -5.067 -41.163 1 37.24 121 ALA A C 1
ATOM 994 O O . ALA A 1 146 ? 9.128 -4.106 -41.325 1 37.18 121 ALA A O 1
ATOM 996 N N . PRO A 1 147 ? 7.071 -4.996 -41.54 1 37.21 122 PRO A N 1
ATOM 997 C CA . PRO A 1 147 ? 6.565 -3.737 -42.127 1 37.67 122 PRO A CA 1
ATOM 998 C C . PRO A 1 147 ? 6.591 -2.566 -41.131 1 37.84 122 PRO A C 1
ATOM 999 O O . PRO A 1 147 ? 6.491 -1.424 -41.538 1 37.83 122 PRO A O 1
ATOM 1003 N N . PHE A 1 148 ? 6.723 -2.849 -39.81 1 36.7 123 PHE A N 1
ATOM 1004 C CA . PHE A 1 148 ? 6.622 -1.816 -38.78 1 36.49 123 PHE A CA 1
ATOM 1005 C C . PHE A 1 148 ? 7.94 -1.44 -38.117 1 36.86 123 PHE A C 1
ATOM 1006 O O . PHE A 1 148 ? 8.033 -0.375 -37.5 1 37.19 123 PHE A O 1
ATOM 1014 N N . VAL A 1 149 ? 8.928 -2.347 -38.157 1 35.85 124 VAL A N 1
ATOM 1015 C CA . VAL A 1 149 ? 10.208 -2.096 -37.512 1 35.91 124 VAL A CA 1
ATOM 1016 C C . VAL A 1 149 ? 11.318 -2.468 -38.468 1 36.95 124 VAL A C 1
ATOM 1017 O O . VAL A 1 149 ? 11.265 -3.527 -39.084 1 36.78 124 VAL A O 1
ATOM 1021 N N . LYS A 1 150 ? 12.322 -1.593 -38.606 1 37.36 125 LYS A N 1
ATOM 1022 C CA . LYS A 1 150 ? 13.435 -1.851 -39.499 1 39.13 125 LYS A CA 1
ATOM 1023 C C . LYS A 1 150 ? 14.38 -2.865 -38.887 1 38.64 125 LYS A C 1
ATOM 1024 O O . LYS A 1 150 ? 14.599 -2.87 -37.67 1 37.57 125 LYS A O 1
ATOM 1030 N N . SER A 1 151 ? 15.013 -3.657 -39.749 1 38.48 126 SER A N 1
ATOM 1031 C CA . SER A 1 151 ? 15.978 -4.676 -39.343 1 39.37 126 SER A CA 1
ATOM 1032 C C . SER A 1 151 ? 17.14 -4.045 -38.532 1 38.84 126 SER A C 1
ATOM 1033 O O . SER A 1 151 ? 17.607 -4.653 -37.573 1 37.86 126 SER A O 1
ATOM 1036 N N . SER A 1 152 ? 17.59 -2.816 -38.905 1 38.35 127 SER A N 1
ATOM 1037 C CA . SER A 1 152 ? 18.676 -2.12 -38.211 1 38.6 127 SER A CA 1
ATOM 1038 C C . SER A 1 152 ? 18.336 -1.883 -36.756 1 37.69 127 SER A C 1
ATOM 1039 O O . SER A 1 152 ? 19.222 -1.997 -35.919 1 38.24 127 SER A O 1
ATOM 1042 N N . SER A 1 153 ? 17.067 -1.598 -36.436 1 36.64 128 SER A N 1
ATOM 1043 C CA . SER A 1 153 ? 16.658 -1.399 -35.045 1 36.08 128 SER A CA 1
ATOM 1044 C C . SER A 1 153 ? 16.867 -2.664 -34.217 1 35.01 128 SER A C 1
ATOM 1045 O O . SER A 1 153 ? 17.324 -2.597 -33.073 1 35.02 128 SER A O 1
ATOM 1048 N N . ILE A 1 154 ? 16.514 -3.818 -34.793 1 34.42 129 ILE A N 1
ATOM 1049 C CA . ILE A 1 154 ? 16.674 -5.11 -34.131 1 33.91 129 ILE A CA 1
ATOM 1050 C C . ILE A 1 154 ? 18.155 -5.406 -33.965 1 34.27 129 ILE A C 1
ATOM 1051 O O . ILE A 1 154 ? 18.61 -5.788 -32.887 1 33.1 129 ILE A O 1
ATOM 1056 N N . LYS A 1 155 ? 18.934 -5.164 -35.03 1 34.94 130 LYS A N 1
ATOM 1057 C CA . LYS A 1 155 ? 20.377 -5.379 -34.97 1 35.19 130 LYS A CA 1
ATOM 1058 C C . LYS A 1 155 ? 21.033 -4.556 -33.86 1 34.91 130 LYS A C 1
ATOM 1059 O O . LYS A 1 155 ? 21.894 -5.072 -33.161 1 35.42 130 LYS A O 1
ATOM 1065 N N . ASN A 1 156 ? 20.646 -3.272 -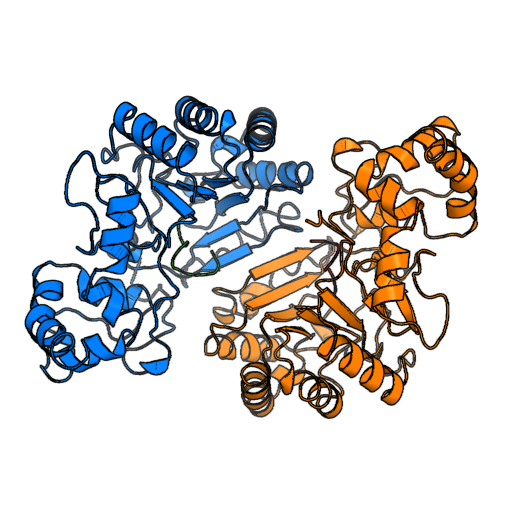33.71 1 34.36 131 ASN A N 1
ATOM 1066 C CA . ASN A 1 156 ? 21.261 -2.418 -32.687 1 33.43 131 ASN A CA 1
ATOM 1067 C C . ASN A 1 156 ? 21.026 -2.967 -31.292 1 32.51 131 ASN A C 1
ATOM 1068 O O . ASN A 1 156 ? 21.931 -2.953 -30.448 1 32.74 131 ASN A O 1
ATOM 1073 N N . ILE A 1 157 ? 19.807 -3.461 -31.044 1 31.31 132 ILE A N 1
ATOM 1074 C CA . ILE A 1 157 ? 19.485 -4.021 -29.737 1 31.58 132 ILE A CA 1
ATOM 1075 C C . ILE A 1 157 ? 20.286 -5.286 -29.478 1 32.53 132 ILE A C 1
ATOM 1076 O O . ILE A 1 157 ? 20.902 -5.429 -28.417 1 33.08 132 ILE A O 1
ATOM 1081 N N . LEU A 1 158 ? 20.279 -6.213 -30.453 1 32.48 133 LEU A N 1
ATOM 1082 C CA . LEU A 1 158 ? 20.991 -7.474 -30.277 1 33.09 133 LEU A CA 1
ATOM 1083 C C . LEU A 1 158 ? 22.493 -7.264 -30.077 1 33.25 133 LEU A C 1
ATOM 1084 O O . LEU A 1 158 ? 23.09 -7.909 -29.204 1 33.09 133 LEU A O 1
ATOM 1089 N N . GLU A 1 159 ? 23.096 -6.346 -30.845 1 33.19 134 GLU A N 1
ATOM 1090 C CA . GLU A 1 159 ? 24.514 -6.073 -30.689 1 33.94 134 GLU A CA 1
ATOM 1091 C C . GLU A 1 159 ? 24.824 -5.475 -29.336 1 34.58 134 GLU A C 1
ATOM 1092 O O . GLU A 1 159 ? 25.807 -5.894 -28.681 1 34.36 134 GLU A O 1
ATOM 1098 N N . HIS A 1 160 ? 24.013 -4.48 -28.898 1 34.27 135 HIS A N 1
ATOM 1099 C CA . HIS A 1 160 ? 24.287 -3.842 -27.596 1 34.62 135 HIS A CA 1
ATOM 1100 C C . HIS A 1 160 ? 24.111 -4.782 -26.409 1 34.42 135 HIS A C 1
ATOM 1101 O O . HIS A 1 160 ? 24.792 -4.628 -25.391 1 35.29 135 HIS A O 1
ATOM 1108 N N . SER A 1 161 ? 23.222 -5.757 -26.541 1 33.87 136 SER A N 1
ATOM 1109 C CA . SER A 1 161 ? 22.967 -6.741 -25.503 1 34.41 136 SER A CA 1
ATOM 1110 C C . SER A 1 161 ? 24.228 -7.499 -25.08 1 34.96 136 SER A C 1
ATOM 1111 O O . SER A 1 161 ? 24.299 -7.968 -23.948 1 35.33 136 SER A O 1
ATOM 1114 N N . ARG A 1 162 ? 25.238 -7.583 -25.959 1 34.95 137 ARG A N 1
ATOM 1115 C CA . ARG A 1 162 ? 26.502 -8.247 -25.611 1 35.91 137 ARG A CA 1
ATOM 1116 C C . ARG A 1 162 ? 27.215 -7.555 -24.445 1 36.93 137 ARG A C 1
ATOM 1117 O O . ARG A 1 162 ? 28.063 -8.173 -23.79 1 38.21 137 ARG A O 1
ATOM 1125 N N . LYS A 1 163 ? 26.942 -6.264 -24.223 1 36.45 138 LYS A N 1
ATOM 1126 C CA . LYS A 1 163 ? 27.554 -5.538 -23.111 1 36.5 138 LYS A CA 1
ATOM 1127 C C . LYS A 1 163 ? 26.868 -5.848 -21.773 1 35.92 138 LYS A C 1
ATOM 1128 O O . LYS A 1 163 ? 27.363 -5.432 -20.734 1 35.91 138 LYS A O 1
ATOM 1134 N N . TYR A 1 164 ? 25.708 -6.544 -21.792 1 35.74 139 TYR A N 1
ATOM 1135 C CA . TYR A 1 164 ? 24.922 -6.851 -20.607 1 35.88 139 TYR A CA 1
ATOM 1136 C C . TYR A 1 164 ? 24.651 -8.341 -20.553 1 36.02 139 TYR A C 1
ATOM 1137 O O . TYR A 1 164 ? 23.524 -8.785 -20.778 1 35.49 139 TYR A O 1
ATOM 1146 N N . PRO A 1 165 ? 25.683 -9.13 -20.23 1 37.09 140 PRO A N 1
ATOM 1147 C CA . PRO A 1 165 ? 25.499 -10.595 -20.227 1 38.29 140 PRO A CA 1
ATOM 1148 C C . PRO A 1 165 ? 24.529 -11.131 -19.184 1 39.74 140 PRO A C 1
ATOM 1149 O O . PRO A 1 165 ? 24.083 -12.272 -19.316 1 40.85 140 PRO A O 1
ATOM 1153 N N . ASP A 1 166 ? 24.182 -10.342 -18.17 1 38.91 141 ASP A N 1
ATOM 1154 C CA . ASP A 1 166 ? 23.211 -10.796 -17.161 1 39.9 141 ASP A CA 1
ATOM 1155 C C . ASP A 1 166 ? 21.752 -10.612 -17.59 1 39.61 141 ASP A C 1
ATOM 1156 O O . ASP A 1 166 ? 20.847 -11.015 -16.854 1 40.49 141 ASP A O 1
ATOM 1161 N N . ILE A 1 167 ? 21.505 -9.985 -18.764 1 37.36 142 ILE A N 1
ATOM 1162 C CA . ILE A 1 167 ? 20.151 -9.879 -19.28 1 36.13 142 ILE A CA 1
ATOM 1163 C C . ILE A 1 167 ? 20.036 -11.007 -20.309 1 35.64 142 ILE A C 1
ATOM 1164 O O . ILE A 1 167 ? 20.796 -11.038 -21.265 1 36.16 142 ILE A O 1
ATOM 1169 N N . ASP A 1 168 ? 19.132 -11.963 -20.095 1 34.37 143 ASP A N 1
ATOM 1170 C CA . ASP A 1 168 ? 18.929 -13.065 -21.027 1 34.58 143 ASP A CA 1
ATOM 1171 C C . ASP A 1 168 ? 18.203 -12.517 -22.261 1 34.22 143 ASP A C 1
ATOM 1172 O O . ASP A 1 168 ? 17.057 -12.055 -22.153 1 34.18 143 ASP A O 1
ATOM 1177 N N . ILE A 1 169 ? 18.862 -12.556 -23.416 1 33.01 144 ILE A N 1
ATOM 1178 C CA A ILE A 1 169 ? 18.25 -12.028 -24.636 0.66 33.47 144 ILE A CA 1
ATOM 1179 C CA B ILE A 1 169 ? 18.307 -12.038 -24.664 0.34 33.27 144 ILE A CA 1
ATOM 1180 C C . ILE A 1 169 ? 17.853 -13.149 -25.573 1 33.36 144 ILE A C 1
ATOM 1181 O O . ILE A 1 169 ? 18.587 -14.114 -25.769 1 34.78 144 ILE A O 1
ATOM 1190 N N A SER A 1 170 ? 16.633 -13.038 -26.099 0.5 32.64 145 SER A N 1
ATOM 1191 N N B SER A 1 170 ? 16.666 -13.008 -26.146 0.5 31.84 145 SER A N 1
ATOM 1192 C CA A SER A 1 170 ? 16.062 -13.997 -27.032 0.5 32.69 145 SER A CA 1
ATOM 1193 C CA B SER A 1 170 ? 16.153 -13.997 -27.074 0.5 31.08 145 SER A CA 1
ATOM 1194 C C A SER A 1 170 ? 15.381 -13.27 -28.192 0.5 31.4 145 SER A C 1
ATOM 1195 C C B SER A 1 170 ? 15.292 -13.334 -28.147 0.5 30.6 145 SER A C 1
ATOM 1196 O O A SER A 1 170 ? 14.964 -12.11 -28.068 0.5 32 145 SER A O 1
ATOM 1197 O O B SER A 1 170 ? 14.715 -12.262 -27.935 0.5 31.08 145 SER A O 1
ATOM 1202 N N . LEU A 1 171 ? 15.189 -13.993 -29.298 1 30.07 146 LEU A N 1
ATOM 1203 C CA . LEU A 1 171 ? 14.465 -13.482 -30.444 1 30.03 146 LEU A CA 1
ATOM 1204 C C . LEU A 1 171 ? 13.301 -14.43 -30.71 1 30.89 146 LEU A C 1
ATOM 1205 O O . LEU A 1 171 ? 13.522 -15.644 -30.856 1 31.87 146 LEU A O 1
ATOM 1210 N N . ASN A 1 172 ? 12.079 -13.894 -30.74 1 30.11 147 ASN A N 1
ATOM 1211 C CA . ASN A 1 172 ? 10.87 -14.671 -31.044 1 30.92 147 ASN A CA 1
ATOM 1212 C C . ASN A 1 172 ? 10.492 -14.417 -32.502 1 30.99 147 ASN A C 1
ATOM 1213 O O . ASN A 1 172 ? 10.32 -13.252 -32.881 1 31.63 147 ASN A O 1
ATOM 1218 N N . MET A 1 173 ? 10.265 -15.478 -33.306 1 30.5 148 MET A N 1
ATOM 1219 C CA . MET A 1 173 ? 9.858 -15.276 -34.701 1 30.61 148 MET A CA 1
ATOM 1220 C C . MET A 1 173 ? 8.577 -16.048 -34.949 1 31.27 148 MET A C 1
ATOM 1221 O O . MET A 1 173 ? 8.576 -17.279 -34.854 1 31.51 148 MET A O 1
ATOM 1226 N N . ALA A 1 174 ? 7.488 -15.336 -35.184 1 30.04 149 ALA A N 1
ATOM 1227 C CA . ALA A 1 174 ? 6.195 -15.948 -35.455 1 31.12 149 ALA A CA 1
ATOM 1228 C C . ALA A 1 174 ? 6.162 -16.219 -36.955 1 32.7 149 ALA A C 1
ATOM 1229 O O . ALA A 1 174 ? 6.393 -15.308 -37.759 1 33.35 149 ALA A O 1
ATOM 1231 N N . VAL A 1 175 ? 5.899 -17.483 -37.344 1 32.18 150 VAL A N 1
ATOM 1232 C CA . VAL A 1 175 ? 5.97 -17.853 -38.756 1 32.63 150 VAL A CA 1
ATOM 1233 C C . VAL A 1 175 ? 4.729 -18.609 -39.223 1 33.79 150 VAL A C 1
ATOM 1234 O O . VAL A 1 175 ? 3.979 -19.166 -38.416 1 34.04 150 VAL A O 1
ATOM 1238 N N . THR A 1 176 ? 4.523 -18.59 -40.542 1 34.44 151 THR A N 1
ATOM 1239 C CA . THR A 1 176 ? 3.534 -19.369 -41.281 1 34.95 151 THR A CA 1
ATOM 1240 C C . THR A 1 176 ? 4.295 -20.036 -42.461 1 36.27 151 THR A C 1
ATOM 1241 O O . THR A 1 176 ? 5.43 -19.653 -42.789 1 35.88 151 THR A O 1
ATOM 1245 N N . LYS A 1 177 ? 3.681 -21.022 -43.118 1 37.48 152 LYS A N 1
ATOM 1246 C CA . LYS A 1 177 ? 4.33 -21.726 -44.233 1 38.55 152 LYS A CA 1
ATOM 1247 C C . LYS A 1 177 ? 4.778 -20.825 -45.359 1 39.45 152 LYS A C 1
ATOM 1248 O O . LYS A 1 177 ? 5.77 -21.127 -46.018 1 40.25 152 LYS A O 1
ATOM 1254 N N . ASP A 1 178 ? 4.046 -19.742 -45.598 1 39.26 153 ASP A N 1
ATOM 1255 C CA . ASP A 1 178 ? 4.349 -18.767 -46.649 1 40.44 153 ASP A CA 1
ATOM 1256 C C . ASP A 1 178 ? 5.309 -17.658 -46.167 1 40.83 153 ASP A C 1
ATOM 1257 O O . ASP A 1 178 ? 5.803 -16.895 -46.996 1 42.17 153 ASP A O 1
ATOM 1262 N N . LYS A 1 179 ? 5.54 -17.536 -44.841 1 39.08 154 LYS A N 1
ATOM 1263 C CA . LYS A 1 179 ? 6.37 -16.493 -44.251 1 37.2 154 LYS A CA 1
ATOM 1264 C C . LYS A 1 179 ? 7.219 -17.108 -43.135 1 36.93 154 LYS A C 1
ATOM 1265 O O . LYS A 1 179 ? 6.911 -16.943 -41.948 1 36.82 154 LYS A O 1
ATOM 1271 N N . MET A 1 180 ? 8.256 -17.859 -43.527 1 36.03 155 MET A N 1
ATOM 1272 C CA . MET A 1 180 ? 9.105 -18.594 -42.607 1 36.2 155 MET A CA 1
ATOM 1273 C C . MET A 1 180 ? 10.282 -17.793 -42.028 1 35.48 155 MET A C 1
ATOM 1274 O O . MET A 1 180 ? 11.067 -18.356 -41.276 1 35.35 155 MET A O 1
ATOM 1279 N N . SER A 1 181 ? 10.402 -16.495 -42.358 1 35.21 156 SER A N 1
ATOM 1280 C CA . SER A 1 181 ? 11.455 -15.603 -41.843 1 34.98 156 SER A CA 1
ATOM 1281 C C . SER A 1 181 ? 12.884 -16.077 -42.148 1 37 156 SER A C 1
ATOM 1282 O O . SER A 1 181 ? 13.797 -15.807 -41.353 1 37.33 156 SER A O 1
ATOM 1285 N N . ASN A 1 182 ? 13.084 -16.752 -43.294 1 37.55 157 ASN A N 1
ATOM 1286 C CA . ASN A 1 182 ? 14.431 -17.194 -43.647 1 39.2 157 ASN A CA 1
ATOM 1287 C C . ASN A 1 182 ? 15.286 -15.994 -44.043 1 40.15 157 ASN A C 1
ATOM 1288 O O . ASN A 1 182 ? 16.427 -15.873 -43.573 1 40.34 157 ASN A O 1
ATOM 1293 N N . HIS A 1 183 ? 14.744 -15.094 -44.887 1 39.92 158 HIS A N 1
ATOM 1294 C CA A HIS A 1 183 ? 15.493 -13.912 -45.304 0.53 41.04 158 HIS A CA 1
ATOM 1295 C CA B HIS A 1 183 ? 15.526 -13.919 -45.284 0.47 40.88 158 HIS A CA 1
ATOM 1296 C C . HIS A 1 183 ? 15.664 -12.931 -44.134 1 40.48 158 HIS A C 1
ATOM 1297 O O . HIS A 1 183 ? 16.705 -12.29 -44.02 1 40.03 158 HIS A O 1
ATOM 1310 N N . ILE A 1 184 ? 14.688 -12.873 -43.203 1 39.76 159 ILE A N 1
ATOM 1311 C CA . ILE A 1 184 ? 14.795 -11.988 -42.021 1 39.79 159 ILE A CA 1
ATOM 1312 C C . ILE A 1 184 ? 16.077 -12.333 -41.236 1 39.29 159 ILE A C 1
ATOM 1313 O O . ILE A 1 184 ? 16.869 -11.449 -40.932 1 38.39 159 ILE A O 1
ATOM 1318 N N . LEU A 1 185 ? 16.28 -13.636 -40.95 1 40.33 160 LEU A N 1
ATOM 1319 C CA . LEU A 1 185 ? 17.409 -14.108 -40.156 1 41.22 160 LEU A CA 1
ATOM 1320 C C . LEU A 1 185 ? 18.73 -13.877 -40.843 1 41.85 160 LEU A C 1
ATOM 1321 O O . LEU A 1 185 ? 19.698 -13.444 -40.214 1 42.06 160 LEU A O 1
ATOM 1326 N N . GLU A 1 186 ? 18.761 -14.066 -42.17 1 41.78 161 GLU A N 1
ATOM 1327 C CA . GLU A 1 186 ? 19.97 -13.795 -42.935 1 41.54 161 GLU A CA 1
ATOM 1328 C C . GLU A 1 186 ? 20.324 -12.307 -42.876 1 41.69 161 GLU A C 1
ATOM 1329 O O . GLU A 1 186 ? 21.491 -11.97 -42.688 1 41.86 161 GLU A O 1
ATOM 1335 N N A GLU A 1 187 ? 19.306 -11.421 -42.983 0.55 41.16 162 GLU A N 1
ATOM 1336 N N B GLU A 1 187 ? 19.329 -11.42 -43.037 0.45 41.2 162 GLU A N 1
ATOM 1337 C CA A GLU A 1 187 ? 19.5 -9.965 -42.978 0.55 41.31 162 GLU A CA 1
ATOM 1338 C CA B GLU A 1 187 ? 19.592 -9.983 -43.02 0.45 41.33 162 GLU A CA 1
ATOM 1339 C C A GLU A 1 187 ? 19.846 -9.367 -41.613 0.55 40.7 162 GLU A C 1
ATOM 1340 C C B GLU A 1 187 ? 20.101 -9.516 -41.657 0.45 40.68 162 GLU A C 1
ATOM 1341 O O A GLU A 1 187 ? 20.307 -8.227 -41.536 0.55 40.69 162 GLU A O 1
ATOM 1342 O O B GLU A 1 187 ? 20.998 -8.678 -41.622 0.45 40.72 162 GLU A O 1
ATOM 1353 N N . LEU A 1 188 ? 19.626 -10.117 -40.541 1 39.77 163 LEU A N 1
ATOM 1354 C CA . LEU A 1 188 ? 20.108 -9.721 -39.213 1 38.88 163 LEU A CA 1
ATOM 1355 C C . LEU A 1 188 ? 21.653 -9.933 -39.104 1 40.3 163 LEU A C 1
ATOM 1356 O O . LEU A 1 188 ? 22.297 -9.299 -38.272 1 41.37 163 LEU A O 1
ATOM 1361 N N . GLY A 1 189 ? 22.232 -10.746 -39.992 1 40.54 164 GLY A N 1
ATOM 1362 C CA . GLY A 1 189 ? 23.674 -10.908 -40.088 1 41.18 164 GLY A CA 1
ATOM 1363 C C . GLY A 1 189 ? 24.28 -11.464 -38.818 1 40.59 164 GLY A C 1
ATOM 1364 O O . GLY A 1 189 ? 23.679 -12.331 -38.18 1 40.62 164 GLY A O 1
ATOM 1365 N N . ASP A 1 190 ? 25.447 -10.967 -38.43 1 39.86 165 ASP A N 1
ATOM 1366 C CA . ASP A 1 190 ? 26.101 -11.485 -37.226 1 39.68 165 ASP A CA 1
ATOM 1367 C C . ASP A 1 190 ? 25.517 -10.94 -35.918 1 37.72 165 ASP A C 1
ATOM 1368 O O . ASP A 1 190 ? 25.981 -11.343 -34.859 1 37.7 165 ASP A O 1
ATOM 1373 N N . SER A 1 191 ? 24.528 -10.023 -35.973 1 35.44 166 SER A N 1
ATOM 1374 C CA A SER A 1 191 ? 23.919 -9.481 -34.761 0.44 35.54 166 SER A CA 1
ATOM 1375 C CA B SER A 1 191 ? 23.932 -9.492 -34.744 0.56 35.35 166 SER A CA 1
ATOM 1376 C C . SER A 1 191 ? 23.195 -10.591 -33.94 1 35.09 166 SER A C 1
ATOM 1377 O O . SER A 1 191 ? 22.981 -10.443 -32.733 1 35.06 166 SER A O 1
ATOM 1382 N N . ILE A 1 192 ? 22.781 -11.689 -34.601 1 35.59 167 ILE A N 1
ATOM 1383 C CA . ILE A 1 192 ? 22.075 -12.771 -33.901 1 35.68 167 ILE A CA 1
ATOM 1384 C C . ILE A 1 192 ? 23.026 -13.782 -33.265 1 34.84 167 ILE A C 1
ATOM 1385 O O . ILE A 1 192 ? 22.537 -14.705 -32.622 1 34.41 167 ILE A O 1
ATOM 1390 N N . LEU A 1 193 ? 24.358 -13.636 -33.441 1 34.13 168 LEU A N 1
ATOM 1391 C CA . LEU A 1 193 ? 25.288 -14.604 -32.857 1 35.08 168 LEU A CA 1
ATOM 1392 C C . LEU A 1 193 ? 25.226 -14.547 -31.334 1 34.79 168 LEU A C 1
ATOM 1393 O O . LEU A 1 193 ? 25.268 -13.459 -30.752 1 34.45 168 LEU A O 1
ATOM 1398 N N . GLY A 1 194 ? 25.022 -15.712 -30.72 1 34.8 169 GLY A N 1
ATOM 1399 C CA . GLY A 1 194 ? 24.896 -15.848 -29.274 1 35.38 169 GLY A CA 1
ATOM 1400 C C . GLY A 1 194 ? 23.492 -15.639 -28.74 1 35.72 169 GLY A C 1
ATOM 1401 O O . GLY A 1 194 ? 23.277 -15.793 -27.543 1 36.59 169 GLY A O 1
ATOM 1402 N N . VAL A 1 195 ? 22.521 -15.282 -29.602 1 34.1 170 VAL A N 1
ATOM 1403 C CA . VAL A 1 195 ? 21.143 -14.999 -29.194 1 34.11 170 VAL A CA 1
ATOM 1404 C C . VAL A 1 195 ? 20.272 -16.236 -29.403 1 34.37 170 VAL A C 1
ATOM 1405 O O . VAL A 1 195 ? 20.3 -16.802 -30.501 1 35 170 VAL A O 1
ATOM 1409 N N . LYS A 1 196 ? 19.488 -16.638 -28.393 1 34.24 171 LYS A N 1
ATOM 1410 C CA A LYS A 1 196 ? 18.59 -17.783 -28.557 0.55 34.29 171 LYS A CA 1
ATOM 1411 C CA B LYS A 1 196 ? 18.593 -17.78 -28.554 0.45 34.32 171 LYS A CA 1
ATOM 1412 C C . LYS A 1 196 ? 17.43 -17.373 -29.457 1 34.33 171 LYS A C 1
ATOM 1413 O O . LYS A 1 196 ? 16.687 -16.441 -29.14 1 34.62 171 LYS A O 1
ATOM 1424 N N . ILE A 1 197 ? 17.246 -18.093 -30.546 1 33.34 172 ILE A N 1
ATOM 1425 C CA . ILE A 1 197 ? 16.168 -17.814 -31.47 1 34 172 ILE A CA 1
ATOM 1426 C C . ILE A 1 197 ? 15.131 -18.918 -31.387 1 34.04 172 ILE A C 1
ATOM 1427 O O . ILE A 1 197 ? 15.5 -20.1 -31.407 1 34.69 172 ILE A O 1
ATOM 1432 N N . THR A 1 198 ? 13.845 -18.56 -31.377 1 33.62 173 THR A N 1
ATOM 1433 C CA . THR A 1 198 ? 12.798 -19.573 -31.45 1 34.35 173 THR A CA 1
ATOM 1434 C C . THR A 1 198 ? 11.791 -19.15 -32.505 1 33.83 173 THR A C 1
ATOM 1435 O O . THR A 1 198 ? 11.283 -18.029 -32.465 1 33.15 173 THR A O 1
ATOM 1439 N N . LYS A 1 199 ? 11.531 -20.044 -33.453 1 32.92 174 LYS A N 1
ATOM 1440 C CA . LYS A 1 199 ? 10.503 -19.854 -34.462 1 32.58 174 LYS A CA 1
ATOM 1441 C C . LYS A 1 199 ? 9.31 -20.657 -33.99 1 31.71 174 LYS A C 1
ATOM 1442 O O . LYS A 1 199 ? 9.471 -21.808 -33.574 1 32.47 174 LYS A O 1
ATOM 1448 N N . PHE A 1 200 ? 8.112 -20.078 -34.075 1 31.1 175 PHE A N 1
ATOM 1449 C CA . PHE A 1 200 ? 6.924 -20.784 -33.59 1 31.18 175 PHE A CA 1
ATOM 1450 C C . PHE A 1 200 ? 5.76 -20.531 -34.517 1 31.94 175 PHE A C 1
ATOM 1451 O O . PHE A 1 200 ? 5.713 -19.505 -35.212 1 31.51 175 PHE A O 1
ATOM 1459 N N . PRO A 1 201 ? 4.797 -21.46 -34.536 1 32.79 176 PRO A N 1
ATOM 1460 C CA . PRO A 1 201 ? 3.634 -21.282 -35.413 1 32.49 176 PRO A CA 1
ATOM 1461 C C . PRO A 1 201 ? 2.584 -20.362 -34.786 1 32.18 176 PRO A C 1
ATOM 1462 O O . PRO A 1 201 ? 2.688 -19.942 -33.619 1 32.26 176 PRO A O 1
ATOM 1466 N N . MET A 1 202 ? 1.53 -20.083 -35.555 1 32.29 177 MET A N 1
ATOM 1467 C CA . MET A 1 202 ? 0.461 -19.207 -35.071 1 32.84 177 MET A CA 1
ATOM 1468 C C . MET A 1 202 ? -0.652 -19.902 -34.334 1 33.76 177 MET A C 1
ATOM 1469 O O . MET A 1 202 ? -1.058 -21.018 -34.69 1 34.39 177 MET A O 1
ATOM 1474 N N . ILE A 1 203 ? -1.213 -19.187 -33.361 1 32.95 178 ILE A N 1
ATOM 1475 C CA . ILE A 1 203 ? -2.454 -19.562 -32.723 1 33.24 178 ILE A CA 1
ATOM 1476 C C . ILE A 1 203 ? -3.511 -18.774 -33.506 1 34.44 178 ILE A C 1
ATOM 1477 O O . ILE A 1 203 ? -3.333 -17.572 -33.778 1 33.25 178 ILE A O 1
ATOM 1482 N N . SER A 1 204 ? -4.611 -19.437 -33.867 1 35.21 179 SER A N 1
ATOM 1483 C CA A SER A 1 204 ? -5.674 -18.783 -34.616 0.5 36.32 179 SER A CA 1
ATOM 1484 C CA B SER A 1 204 ? -5.673 -18.8 -34.619 0.5 36.28 179 SER A CA 1
ATOM 1485 C C . SER A 1 204 ? -6.574 -17.962 -33.711 1 36.67 179 SER A C 1
ATOM 1486 O O . SER A 1 204 ? -7.704 -18.359 -33.41 1 37.83 179 SER A O 1
ATOM 1491 N N . VAL A 1 205 ? -6.08 -16.806 -33.275 1 34.71 180 VAL A N 1
ATOM 1492 C CA . VAL A 1 205 ? -6.814 -15.853 -32.434 1 34.72 180 VAL A CA 1
ATOM 1493 C C . VAL A 1 205 ? -6.477 -14.452 -32.935 1 34.79 180 VAL A C 1
ATOM 1494 O O . VAL A 1 205 ? -5.469 -14.267 -33.633 1 34.47 180 VAL A O 1
ATOM 1498 N N . GLY A 1 206 ? -7.303 -13.464 -32.585 1 34.33 181 GLY A N 1
ATOM 1499 C CA . GLY A 1 206 ? -7.049 -12.09 -32.986 1 34.93 181 GLY A CA 1
ATOM 1500 C C . GLY A 1 206 ? -6.952 -11.919 -34.485 1 35.2 181 GLY A C 1
ATOM 1501 O O . GLY A 1 206 ? -7.681 -12.572 -35.245 1 34.91 181 GLY A O 1
ATOM 1502 N N . ALA A 1 207 ? -5.967 -11.142 -34.918 1 35.19 182 ALA A N 1
ATOM 1503 C CA . ALA A 1 207 ? -5.799 -10.878 -36.346 1 35.74 182 ALA A CA 1
ATOM 1504 C C . ALA A 1 207 ? -5.433 -12.138 -37.149 1 36.78 182 ALA A C 1
ATOM 1505 O O . ALA A 1 207 ? -5.733 -12.199 -38.338 1 36.78 182 ALA A O 1
ATOM 1507 N N . ALA A 1 208 ? -4.816 -13.156 -36.506 1 36.59 183 ALA A N 1
ATOM 1508 C CA . ALA A 1 208 ? -4.46 -14.381 -37.221 1 37.93 183 ALA A CA 1
ATOM 1509 C C . ALA A 1 208 ? -5.681 -15.133 -37.739 1 39.82 183 ALA A C 1
ATOM 1510 O O . ALA A 1 208 ? -5.565 -15.829 -38.751 1 41.13 183 ALA A O 1
ATOM 1512 N N . LYS A 1 209 ? -6.848 -14.986 -37.081 1 39.86 184 LYS A N 1
ATOM 1513 C CA . LYS A 1 209 ? -8.073 -15.649 -37.529 1 40.87 184 LYS A CA 1
ATOM 1514 C C . LYS A 1 209 ? -8.569 -15.125 -38.857 1 41.88 184 LYS A C 1
ATOM 1515 O O . LYS A 1 209 ? -9.185 -15.881 -39.601 1 42.39 184 LYS A O 1
ATOM 1521 N N . THR A 1 210 ? -8.4 -13.821 -39.128 1 42.32 185 THR A N 1
ATOM 1522 C CA . THR A 1 210 ? -8.982 -13.223 -40.336 1 43.25 185 THR A CA 1
ATOM 1523 C C . THR A 1 210 ? -7.988 -12.776 -41.385 1 43.79 185 THR A C 1
ATOM 1524 O O . THR A 1 210 ? -8.375 -12.572 -42.534 1 44.91 185 THR A O 1
ATOM 1528 N N . ARG A 1 211 ? -6.733 -12.567 -41.002 1 42.9 186 ARG A N 1
ATOM 1529 C CA . ARG A 1 211 ? -5.733 -12.054 -41.933 1 43.16 186 ARG A CA 1
ATOM 1530 C C . ARG A 1 211 ? -4.728 -13.08 -42.429 1 43.66 186 ARG A C 1
ATOM 1531 O O . ARG A 1 211 ? -3.845 -12.727 -43.209 1 44.64 186 ARG A O 1
ATOM 1539 N N . ILE A 1 212 ? -4.812 -14.322 -41.946 1 42.82 187 ILE A N 1
ATOM 1540 C CA . ILE A 1 212 ? -3.89 -15.37 -42.375 1 42.29 187 ILE A CA 1
ATOM 1541 C C . ILE A 1 212 ? -4.715 -16.549 -42.872 1 43.67 187 ILE A C 1
ATOM 1542 O O . ILE A 1 212 ? -5.708 -16.903 -42.229 1 44.08 187 ILE A O 1
ATOM 1547 N N . LYS A 1 213 ? -4.341 -17.137 -44.017 1 44.49 188 LYS A N 1
ATOM 1548 C CA . LYS A 1 213 ? -5.073 -18.299 -44.547 1 45.63 188 LYS A CA 1
ATOM 1549 C C . LYS A 1 213 ? -4.778 -19.469 -43.633 1 45.7 188 LYS A C 1
ATOM 1550 O O . LYS A 1 213 ? -3.61 -19.698 -43.285 1 45.06 188 LYS A O 1
ATOM 1556 N N . GLN A 1 214 ? -5.821 -20.184 -43.199 1 45.67 189 GLN A N 1
ATOM 1557 C CA . GLN A 1 214 ? -5.632 -21.269 -42.248 1 46.42 189 GLN A CA 1
ATOM 1558 C C . GLN A 1 214 ? -4.714 -22.373 -42.802 1 46.05 189 GLN A C 1
ATOM 1559 O O . GLN A 1 214 ? -3.994 -22.994 -42.02 1 46.14 189 GLN A O 1
ATOM 1565 N N . GLU A 1 215 ? -4.665 -22.562 -44.132 1 45.11 190 GLU A N 1
ATOM 1566 C CA A GLU A 1 215 ? -3.771 -23.556 -44.729 0.58 45.42 190 GLU A CA 1
ATOM 1567 C CA B GLU A 1 215 ? -3.772 -23.54 -44.768 0.42 45.35 190 GLU A CA 1
ATOM 1568 C C . GLU A 1 215 ? -2.281 -23.179 -44.58 1 44.98 190 GLU A C 1
ATOM 1569 O O . GLU A 1 215 ? -1.411 -24.039 -44.73 1 45.49 190 GLU A O 1
ATOM 1580 N N . ASN A 1 216 ? -1.976 -21.906 -44.28 1 42.81 191 ASN A N 1
ATOM 1581 C CA . ASN A 1 216 ? -0.593 -21.477 -44.066 1 41.51 191 ASN A CA 1
ATOM 1582 C C . ASN A 1 216 ? -0.135 -21.652 -42.602 1 40.35 191 ASN A C 1
ATOM 1583 O O . ASN A 1 216 ? 1.042 -21.44 -42.296 1 40.02 191 ASN A O 1
ATOM 1588 N N . ILE A 1 217 ? -1.051 -22.028 -41.698 1 39.31 192 ILE A N 1
ATOM 1589 C CA . ILE A 1 217 ? -0.708 -22.253 -40.311 1 39.21 192 ILE A CA 1
ATOM 1590 C C . ILE A 1 217 ? -0.339 -23.709 -40.149 1 38.78 192 ILE A C 1
ATOM 1591 O O . ILE A 1 217 ? -1.133 -24.576 -40.515 1 39.12 192 ILE A O 1
ATOM 1596 N N . HIS A 1 218 ? 0.872 -23.986 -39.654 1 37.63 193 HIS A N 1
ATOM 1597 C CA . HIS A 1 218 ? 1.361 -25.356 -39.469 1 37.92 193 HIS A CA 1
ATOM 1598 C C . HIS A 1 218 ? 0.428 -26.21 -38.613 1 39.1 193 HIS A C 1
ATOM 1599 O O . HIS A 1 218 ? -0.148 -25.709 -37.661 1 39.54 193 HIS A O 1
ATOM 1606 N N . LYS A 1 219 ? 0.314 -27.499 -38.924 1 39.53 194 LYS A N 1
ATOM 1607 C CA . LYS A 1 219 ? -0.518 -28.409 -38.132 1 41.22 194 LYS A CA 1
ATOM 1608 C C . LYS A 1 219 ? 0.396 -29.469 -37.546 1 42.19 194 LYS A C 1
ATOM 1609 O O . LYS A 1 219 ? 1.03 -30.207 -38.296 1 43.3 194 LYS A O 1
ATOM 1615 N N . PHE A 1 220 ? 0.527 -29.493 -36.232 1 41.97 195 PHE A N 1
ATOM 1616 C CA . PHE A 1 220 ? 1.374 -30.461 -35.54 1 43.51 195 PHE A CA 1
ATOM 1617 C C . PHE A 1 220 ? 0.584 -31.462 -34.701 1 45.65 195 PHE A C 1
ATOM 1618 O O . PHE A 1 220 ? 1.128 -32.499 -34.343 1 46.94 195 PHE A O 1
ATOM 1626 N N . TYR A 1 221 ? -0.677 -31.166 -34.376 1 46.17 196 TYR A N 1
ATOM 1627 C CA . TYR A 1 221 ? -1.492 -32.012 -33.514 1 47.67 196 TYR A CA 1
ATOM 1628 C C . TYR A 1 221 ? -2.838 -32.272 -34.158 1 48.41 196 TYR A C 1
ATOM 1629 O O . TYR A 1 221 ? -3.303 -31.461 -34.944 1 47.41 196 TYR A O 1
ATOM 1638 N N . SER A 1 222 ? -3.49 -33.37 -33.778 1 49.67 197 SER A N 1
ATOM 1639 C CA . SER A 1 222 ? -4.833 -33.688 -34.242 1 51.81 197 SER A CA 1
ATOM 1640 C C . SER A 1 222 ? -5.7 -34.174 -33.057 1 53.47 197 SER A C 1
ATOM 1641 O O . SER A 1 222 ? -5.162 -34.517 -32.013 1 52.27 197 SER A O 1
ATOM 1644 N N . LEU A 1 223 ? -7.029 -34.231 -33.231 1 56.1 198 LEU A N 1
ATOM 1645 C CA . LEU A 1 223 ? -7.935 -34.731 -32.195 1 59.48 198 LEU A CA 1
ATOM 1646 C C . LEU A 1 223 ? -7.672 -36.21 -31.82 1 63.42 198 LEU A C 1
ATOM 1647 O O . LEU A 1 223 ? -8.294 -36.705 -30.882 1 64.41 198 LEU A O 1
ATOM 1652 N N . GLU A 1 224 ? -6.749 -36.903 -32.52 1 65.06 199 GLU A N 1
ATOM 1653 C CA . GLU A 1 224 ? -6.4 -38.297 -32.24 1 67.37 199 GLU A CA 1
ATOM 1654 C C . GLU A 1 224 ? -5.231 -38.482 -31.27 1 69.02 199 GLU A C 1
ATOM 1655 O O . GLU A 1 224 ? -5.245 -39.446 -30.511 1 69.19 199 GLU A O 1
ATOM 1661 N N . ASP A 1 225 ? -4.211 -37.6 -31.295 1 70.34 200 ASP A N 1
ATOM 1662 C CA . ASP A 1 225 ? -3.077 -37.744 -30.375 1 71.84 200 ASP A CA 1
ATOM 1663 C C . ASP A 1 225 ? -3.385 -37.144 -29.011 1 72.39 200 ASP A C 1
ATOM 1664 O O . ASP A 1 225 ? -2.708 -36.216 -28.567 1 72.69 200 ASP A O 1
ATOM 1669 N N . GLU A 1 226 ? -4.398 -37.715 -28.333 1 72.49 201 GLU A N 1
ATOM 1670 C CA . GLU A 1 226 ? -4.896 -37.284 -27.029 1 73.09 201 GLU A CA 1
ATOM 1671 C C . GLU A 1 226 ? -3.913 -37.46 -25.864 1 72.45 201 GLU A C 1
ATOM 1672 O O . GLU A 1 226 ? -4.068 -36.791 -24.844 1 72.87 201 GLU A O 1
ATOM 1678 N N . ASP A 1 227 ? -2.921 -38.358 -25.998 1 71.08 202 ASP A N 1
ATOM 1679 C CA . ASP A 1 227 ? -1.945 -38.57 -24.929 1 70.07 202 ASP A CA 1
ATOM 1680 C C . ASP A 1 227 ? -0.912 -37.435 -24.834 1 67.23 202 ASP A C 1
ATOM 1681 O O . ASP A 1 227 ? -0.321 -37.241 -23.778 1 68.03 202 ASP A O 1
ATOM 1686 N N . SER A 1 228 ? -0.705 -36.682 -25.913 1 63.62 203 SER A N 1
ATOM 1687 C CA . SER A 1 228 ? 0.196 -35.519 -25.915 1 60.43 203 SER A CA 1
ATOM 1688 C C . SER A 1 228 ? -0.555 -34.177 -25.692 1 55.49 203 SER A C 1
ATOM 1689 O O . SER A 1 228 ? 0.064 -33.111 -25.721 1 54.93 203 SER A O 1
ATOM 1692 N N . LEU A 1 229 ? -1.875 -34.22 -25.472 1 50.96 204 LEU A N 1
ATOM 1693 C CA . LEU A 1 229 ? -2.654 -33.024 -25.247 1 47.39 204 LEU A CA 1
ATOM 1694 C C . LEU A 1 229 ? -2.688 -32.697 -23.742 1 43.36 204 LEU A C 1
ATOM 1695 O O . LEU A 1 229 ? -3.577 -33.126 -23.004 1 42.01 204 LEU A O 1
ATOM 1700 N N . HIS A 1 230 ? -1.657 -31.973 -23.287 1 41.07 205 HIS A N 1
ATOM 1701 C CA . HIS A 1 230 ? -1.54 -31.591 -21.886 1 40.32 205 HIS A CA 1
ATOM 1702 C C . HIS A 1 230 ? -1.091 -30.149 -21.82 1 38.3 205 HIS A C 1
ATOM 1703 O O . HIS A 1 230 ? -0.225 -29.732 -22.592 1 37.55 205 HIS A O 1
ATOM 1710 N N . CYS A 1 231 ? -1.683 -29.388 -20.911 1 36.99 206 CYS A N 1
ATOM 1711 C CA . CYS A 1 231 ? -1.298 -27.992 -20.728 1 36.02 206 CYS A CA 1
ATOM 1712 C C . CYS A 1 231 ? 0.086 -27.972 -20.055 1 36.28 206 CYS A C 1
ATOM 1713 O O . CYS A 1 231 ? 0.308 -28.713 -19.1 1 37.24 206 CYS A O 1
ATOM 1716 N N . PRO A 1 232 ? 1.019 -27.13 -20.52 1 36.23 207 PRO A N 1
ATOM 1717 C CA . PRO A 1 232 ? 2.356 -27.09 -19.903 1 36.93 207 PRO A CA 1
ATOM 1718 C C . PRO A 1 232 ? 2.421 -26.532 -18.474 1 37.64 207 PRO A C 1
ATOM 1719 O O . PRO A 1 232 ? 3.383 -26.794 -17.756 1 38.59 207 PRO A O 1
ATOM 1723 N N . GLY A 1 233 ? 1.422 -25.767 -18.068 1 36.34 208 GLY A N 1
ATOM 1724 C CA . GLY A 1 233 ? 1.401 -25.192 -16.72 1 36.35 208 GLY A CA 1
ATOM 1725 C C . GLY A 1 233 ? 0.689 -23.855 -16.678 1 35.49 208 GLY A C 1
ATOM 1726 O O . GLY A 1 233 ? 0.261 -23.357 -17.72 1 35.3 208 GLY A O 1
ATOM 1727 N N . TYR A 1 234 ? 0.472 -23.322 -15.47 1 34.3 209 TYR A N 1
ATOM 1728 C CA . TYR A 1 234 ? -0.211 -22.025 -15.351 1 32.99 209 TYR A CA 1
ATOM 1729 C C . TYR A 1 234 ? 0.78 -20.922 -14.986 1 34.53 209 TYR A C 1
ATOM 1730 O O . TYR A 1 234 ? 1.791 -21.188 -14.327 1 36.32 209 TYR A O 1
ATOM 1739 N N . ASP A 1 235 ? 0.495 -19.695 -15.419 1 33.42 210 ASP A N 1
ATOM 1740 C CA . ASP A 1 235 ? 1.3 -18.503 -15.126 1 32.91 210 ASP A CA 1
ATOM 1741 C C . ASP A 1 235 ? 0.326 -17.331 -15.118 1 32.7 210 ASP A C 1
ATOM 1742 O O . ASP A 1 235 ? -0.234 -16.999 -16.161 1 33.12 210 ASP A O 1
ATOM 1747 N N . ILE A 1 236 ? 0.081 -16.744 -13.963 1 31.31 211 ILE A N 1
ATOM 1748 C CA . ILE A 1 236 ? -0.95 -15.719 -13.824 1 30.77 211 ILE A CA 1
ATOM 1749 C C . ILE A 1 236 ? -0.673 -14.443 -14.606 1 31 211 ILE A C 1
ATOM 1750 O O . ILE A 1 236 ? 0.39 -13.838 -14.455 1 31.46 211 ILE A O 1
ATOM 1755 N N . VAL A 1 237 ? -1.68 -13.999 -15.402 1 30.09 212 VAL A N 1
ATOM 1756 C CA . VAL A 1 237 ? -1.567 -12.774 -16.186 1 29.87 212 VAL A CA 1
ATOM 1757 C C . VAL A 1 237 ? -2.719 -11.817 -15.875 1 30.05 212 VAL A C 1
ATOM 1758 O O . VAL A 1 237 ? -3.874 -12.194 -16.055 1 31.3 212 VAL A O 1
ATOM 1762 N N . TYR A 1 238 ? -2.397 -10.591 -15.47 1 28.32 213 TYR A N 1
ATOM 1763 C CA . TYR A 1 238 ? -3.394 -9.533 -15.259 1 29.31 213 TYR A CA 1
ATOM 1764 C C . TYR A 1 238 ? -3.427 -8.835 -16.621 1 29.91 213 TYR A C 1
ATOM 1765 O O . TYR A 1 238 ? -2.495 -8.118 -16.993 1 30.48 213 TYR A O 1
ATOM 1774 N N . HIS A 1 239 ? -4.49 -9.089 -17.386 1 29.87 214 HIS A N 1
ATOM 1775 C CA . HIS A 1 239 ? -4.586 -8.658 -18.781 1 29.42 214 HIS A CA 1
ATOM 1776 C C . HIS A 1 239 ? -5.095 -7.231 -19.001 1 29.74 214 HIS A C 1
ATOM 1777 O O . HIS A 1 239 ? -5.737 -6.649 -18.122 1 30.32 214 HIS A O 1
ATOM 1784 N N . HIS A 1 240 ? -4.855 -6.689 -20.205 1 28.7 215 HIS A N 1
ATOM 1785 C CA . HIS A 1 240 ? -5.259 -5.322 -20.553 1 29.57 215 HIS A CA 1
ATOM 1786 C C . HIS A 1 240 ? -6.783 -5.159 -20.657 1 30.73 215 HIS A C 1
ATOM 1787 O O . HIS A 1 240 ? -7.271 -4.028 -20.594 1 31.93 215 HIS A O 1
ATOM 1794 N N . ASP A 1 241 ? -7.53 -6.261 -20.731 1 31.7 216 ASP A N 1
ATOM 1795 C CA . ASP A 1 241 ? -9 -6.171 -20.696 1 32.57 216 ASP A CA 1
ATOM 1796 C C . ASP A 1 241 ? -9.534 -6.086 -19.242 1 33.77 216 ASP A C 1
ATOM 1797 O O . ASP A 1 241 ? -10.747 -6.122 -19.038 1 34.28 216 ASP A O 1
ATOM 1802 N N . GLY A 1 242 ? -8.638 -6.012 -18.25 1 33.33 217 GLY A N 1
ATOM 1803 C CA . GLY A 1 242 ? -9.046 -5.944 -16.851 1 33.96 217 GLY A CA 1
ATOM 1804 C C . GLY A 1 242 ? -9.367 -7.298 -16.222 1 34.02 217 GLY A C 1
ATOM 1805 O O . GLY A 1 242 ? -9.712 -7.344 -15.05 1 35.49 217 GLY A O 1
ATOM 1806 N N A GLU A 1 243 ? -9.259 -8.403 -16.966 1 32.49 218 GLU A N 1
ATOM 1807 N N B GLU A 1 243 ? -9.253 -8.39 -16.99 0 28.74 218 GLU A N 1
ATOM 1808 C CA A GLU A 1 243 ? -9.492 -9.737 -16.451 1 32.63 218 GLU A CA 1
ATOM 1809 C CA B GLU A 1 243 ? -9.491 -9.751 -16.515 0 28.28 218 GLU A CA 1
ATOM 1810 C C A GLU A 1 243 ? -8.143 -10.356 -16.039 1 31.79 218 GLU A C 1
ATOM 1811 C C B GLU A 1 243 ? -8.15 -10.424 -16.155 0 27.28 218 GLU A C 1
ATOM 1812 O O A GLU A 1 243 ? -7.074 -9.766 -16.265 1 31.73 218 GLU A O 1
ATOM 1813 O O B GLU A 1 243 ? -7.087 -9.939 -16.534 0 27.22 218 GLU A O 1
ATOM 1824 N N . ILE A 1 244 ? -8.197 -11.538 -15.425 1 30.99 219 ILE A N 1
ATOM 1825 C CA . ILE A 1 244 ? -7.004 -12.251 -15.004 1 30.53 219 ILE A CA 1
ATOM 1826 C C . ILE A 1 244 ? -7.082 -13.613 -15.62 1 31.46 219 ILE A C 1
ATOM 1827 O O . ILE A 1 244 ? -8.11 -14.283 -15.499 1 31.86 219 ILE A O 1
ATOM 1832 N N . TYR A 1 245 ? -5.996 -14.061 -16.245 1 30.85 220 TYR A N 1
ATOM 1833 C CA . TYR A 1 245 ? -5.97 -15.332 -16.946 1 30.5 220 TYR A CA 1
ATOM 1834 C C . TYR A 1 245 ? -4.959 -16.283 -16.321 1 30.04 220 TYR A C 1
ATOM 1835 O O . TYR A 1 245 ? -3.988 -15.847 -15.717 1 29.59 220 TYR A O 1
ATOM 1844 N N . PRO A 1 246 ? -5.165 -17.597 -16.502 1 30.41 221 PRO A N 1
ATOM 1845 C CA . PRO A 1 246 ? -4.265 -18.575 -15.861 1 30.61 221 PRO A CA 1
ATOM 1846 C C . PRO A 1 246 ? -2.964 -18.84 -16.608 1 30.02 221 PRO A C 1
ATOM 1847 O O . PRO A 1 246 ? -2.188 -19.668 -16.136 1 31.28 221 PRO A O 1
ATOM 1851 N N . CYS A 1 247 ? -2.755 -18.258 -17.788 1 28.53 222 CYS A N 1
ATOM 1852 C CA . CYS A 1 247 ? -1.508 -18.462 -18.512 1 28.77 222 CYS A CA 1
ATOM 1853 C C . CYS A 1 247 ? -1.254 -17.247 -19.446 1 30.44 222 CYS A C 1
ATOM 1854 O O . CYS A 1 247 ? -2.104 -16.361 -19.582 1 31.07 222 CYS A O 1
ATOM 1857 N N . ALA A 1 248 ? -0.109 -17.257 -20.148 1 30.08 223 ALA A N 1
ATOM 1858 C CA . ALA A 1 248 ? 0.212 -16.19 -21.096 1 30.57 223 ALA A CA 1
ATOM 1859 C C . ALA A 1 248 ? 0.264 -16.738 -22.524 1 31.15 223 ALA A C 1
ATOM 1860 O O . ALA A 1 248 ? 1.037 -16.241 -23.333 1 30.78 223 ALA A O 1
ATOM 1862 N N . SER A 1 249 ? -0.577 -17.757 -22.841 1 30.69 224 SER A N 1
ATOM 1863 C CA . SER A 1 249 ? -0.634 -18.241 -24.219 1 31.05 224 SER A CA 1
ATOM 1864 C C . SER A 1 249 ? -1.562 -17.28 -24.979 1 31.65 224 SER A C 1
ATOM 1865 O O . SER A 1 249 ? -2.609 -16.912 -24.454 1 31.06 224 SER A O 1
ATOM 1868 N N . PRO A 1 250 ? -1.298 -16.991 -26.268 1 32.44 225 PRO A N 1
ATOM 1869 C CA . PRO A 1 250 ? -2.26 -16.196 -27.053 1 32.61 225 PRO A CA 1
ATOM 1870 C C . PRO A 1 250 ? -3.68 -16.762 -27.025 1 31.78 225 PRO A C 1
ATOM 1871 O O . PRO A 1 250 ? -4.649 -16.007 -27.112 1 32.46 225 PRO A O 1
ATOM 1875 N N . ALA A 1 251 ? -3.803 -18.091 -26.93 1 31.36 226 ALA A N 1
ATOM 1876 C CA . ALA A 1 251 ? -5.128 -18.716 -26.98 1 31.6 226 ALA A CA 1
ATOM 1877 C C . ALA A 1 251 ? -6.062 -18.344 -25.819 1 31.94 226 ALA A C 1
ATOM 1878 O O . ALA A 1 251 ? -7.287 -18.286 -25.991 1 32.24 226 ALA A O 1
ATOM 1880 N N . ILE A 1 252 ? -5.498 -18.17 -24.624 1 31.18 227 ILE A N 1
ATOM 1881 C CA . ILE A 1 252 ? -6.324 -18.018 -23.42 1 30.97 227 ILE A CA 1
ATOM 1882 C C . ILE A 1 252 ? -7.17 -16.76 -23.414 1 31.65 227 ILE A C 1
ATOM 1883 O O . ILE A 1 252 ? -8.269 -16.744 -22.844 1 32.48 227 ILE A O 1
ATOM 1888 N N . PHE A 1 253 ? -6.681 -15.705 -24.044 1 30.81 228 PHE A N 1
ATOM 1889 C CA . PHE A 1 253 ? -7.343 -14.41 -23.982 1 31.35 228 PHE A CA 1
ATOM 1890 C C . PHE A 1 253 ? -8.662 -14.349 -24.72 1 33.01 228 PHE A C 1
ATOM 1891 O O . PHE A 1 253 ? -9.452 -13.436 -24.447 1 34.81 228 PHE A O 1
ATOM 1899 N N . GLU A 1 254 ? -8.935 -15.313 -25.608 1 32.78 229 GLU A N 1
ATOM 1900 C CA . GLU A 1 254 ? -10.25 -15.393 -26.241 1 34.09 229 GLU A CA 1
ATOM 1901 C C . GLU A 1 254 ? -11.171 -16.432 -25.513 1 35.22 229 GLU A C 1
ATOM 1902 O O . GLU A 1 254 ? -12.309 -16.637 -25.933 1 35.28 229 GLU A O 1
ATOM 1908 N N . THR A 1 255 ? -10.704 -17.021 -24.393 1 34.53 230 THR A N 1
ATOM 1909 C CA . THR A 1 255 ? -11.532 -17.938 -23.602 1 34.68 230 THR A CA 1
ATOM 1910 C C . THR A 1 255 ? -12.284 -17.142 -22.548 1 35.51 230 THR A C 1
ATOM 1911 O O . THR A 1 255 ? -11.894 -16 -22.211 1 34.88 230 THR A O 1
ATOM 1915 N N . LYS A 1 256 ? -13.297 -17.778 -21.933 1 36.48 231 LYS A N 1
ATOM 1916 C CA . LYS A 1 256 ? -13.97 -17.162 -20.813 1 38.04 231 LYS A CA 1
ATOM 1917 C C . LYS A 1 256 ? -13.423 -17.68 -19.475 1 38.31 231 LYS A C 1
ATOM 1918 O O . LYS A 1 256 ? -14.119 -17.58 -18.47 1 39.72 231 LYS A O 1
ATOM 1924 N N . ILE A 1 257 ? -12.189 -18.208 -19.439 1 36.52 232 ILE A N 1
ATOM 1925 C CA . ILE A 1 257 ? -11.587 -18.678 -18.195 1 37.76 232 ILE A CA 1
ATOM 1926 C C . ILE A 1 257 ? -10.91 -17.481 -17.526 1 39.35 232 ILE A C 1
ATOM 1927 O O . ILE A 1 257 ? -9.769 -17.148 -17.884 1 42.33 232 ILE A O 1
ATOM 1932 N N A THR A 1 258 ? -11.589 -16.84 -16.585 0.82 37.48 233 THR A N 1
ATOM 1933 N N B THR A 1 258 ? -11.608 -16.827 -16.588 0.18 38.01 233 THR A N 1
ATOM 1934 C CA A THR A 1 258 ? -11.005 -15.706 -15.867 0.82 36.68 233 THR A CA 1
ATOM 1935 C CA B THR A 1 258 ? -11.108 -15.637 -15.902 0.18 37.28 233 THR A CA 1
ATOM 1936 C C A THR A 1 258 ? -10.955 -16.02 -14.391 0.82 35.79 233 THR A C 1
ATOM 1937 C C B THR A 1 258 ? -11.091 -15.817 -14.378 0.18 36.17 233 THR A C 1
ATOM 1938 O O A THR A 1 258 ? -11.744 -16.81 -13.874 0.82 34.86 233 THR A O 1
ATOM 1939 O O B THR A 1 258 ? -12.061 -16.298 -13.798 0.18 35.98 233 THR A O 1
ATOM 1946 N N . LEU A 1 259 ? -9.975 -15.44 -13.74 1 35.11 234 LEU A N 1
ATOM 1947 C CA . LEU A 1 259 ? -9.763 -15.589 -12.32 1 34.12 234 LEU A CA 1
ATOM 1948 C C . LEU A 1 259 ? -10.147 -14.326 -11.545 1 34.34 234 LEU A C 1
ATOM 1949 O O . LEU A 1 259 ? -9.895 -14.286 -10.35 1 35.65 234 LEU A O 1
ATOM 1954 N N . ARG A 1 260 ? -10.751 -13.311 -12.186 1 34 235 ARG A N 1
ATOM 1955 C CA . ARG A 1 260 ? -11.139 -12.102 -11.484 1 34.49 235 ARG A CA 1
ATOM 1956 C C . ARG A 1 260 ? -12.582 -12.173 -11.015 1 35.75 235 ARG A C 1
ATOM 1957 O O . ARG A 1 260 ? -13.461 -12.467 -11.815 1 36.43 235 ARG A O 1
ATOM 1965 N N . GLU A 1 261 ? -12.827 -11.896 -9.731 1 36.64 236 GLU A N 1
ATOM 1966 C CA . GLU A 1 261 ? -14.187 -11.84 -9.207 1 38.2 236 GLU A CA 1
ATOM 1967 C C . GLU A 1 261 ? -14.57 -10.415 -8.773 1 40.6 236 GLU A C 1
ATOM 1968 O O . GLU A 1 261 ? -15.746 -10.126 -8.615 1 41.9 236 GLU A O 1
ATOM 1974 N N . GLU A 1 262 ? -13.589 -9.536 -8.541 1 41.07 237 GLU A N 1
ATOM 1975 C CA . GLU A 1 262 ? -13.868 -8.157 -8.156 1 41.89 237 GLU A CA 1
ATOM 1976 C C . GLU A 1 262 ? -12.731 -7.234 -8.563 1 41.36 237 GLU A C 1
ATOM 1977 O O . GLU A 1 262 ? -11.602 -7.682 -8.785 1 40.32 237 GLU A O 1
ATOM 1983 N N . TYR A 1 263 ? -13.029 -5.94 -8.625 1 41.6 238 TYR A N 1
ATOM 1984 C CA . TYR A 1 263 ? -12.105 -4.888 -9.025 1 42.64 238 TYR A CA 1
ATOM 1985 C C . TYR A 1 263 ? -10.813 -4.856 -8.209 1 41.2 238 TYR A C 1
ATOM 1986 O O . TYR A 1 263 ? -9.724 -4.816 -8.776 1 39.76 238 TYR A O 1
ATOM 1995 N N . ASN A 1 264 ? -10.931 -4.856 -6.876 1 41.14 239 ASN A N 1
ATOM 1996 C CA . ASN A 1 264 ? -9.781 -4.827 -5.984 1 42.23 239 ASN A CA 1
ATOM 1997 C C . ASN A 1 264 ? -9.642 -6.216 -5.38 1 42.83 239 ASN A C 1
ATOM 1998 O O . ASN A 1 264 ? -10.262 -6.535 -4.364 1 45.14 239 ASN A O 1
ATOM 2003 N N . GLN A 1 265 ? -8.94 -7.073 -6.083 1 39.69 240 GLN A N 1
ATOM 2004 C CA . GLN A 1 265 ? -8.738 -8.449 -5.7 1 37.43 240 GLN A CA 1
ATOM 2005 C C . GLN A 1 265 ? -7.244 -8.613 -5.419 1 35.93 240 GLN A C 1
ATOM 2006 O O . GLN A 1 265 ? -6.433 -8.155 -6.222 1 35.88 240 GLN A O 1
ATOM 2012 N N . SER A 1 266 ? -6.869 -9.263 -4.298 1 34.89 241 SER A N 1
ATOM 2013 C CA . SER A 1 266 ? -5.45 -9.441 -3.99 1 34.48 241 SER A CA 1
ATOM 2014 C C . SER A 1 266 ? -4.851 -10.58 -4.799 1 33.38 241 SER A C 1
ATOM 2015 O O . SER A 1 266 ? -5.574 -11.469 -5.259 1 32.79 241 SER A O 1
ATOM 2018 N N . PHE A 1 267 ? -3.51 -10.619 -4.871 1 32.53 242 PHE A N 1
ATOM 2019 C CA . PHE A 1 267 ? -2.822 -11.717 -5.524 1 32.81 242 PHE A CA 1
ATOM 2020 C C . PHE A 1 267 ? -3.064 -13.013 -4.727 1 32.61 242 PHE A C 1
ATOM 2021 O O . PHE A 1 267 ? -3.222 -14.078 -5.326 1 32.58 242 PHE A O 1
ATOM 2029 N N . GLU A 1 268 ? -3.177 -12.94 -3.375 1 32.83 243 GLU A N 1
ATOM 2030 C CA . GLU A 1 268 ? -3.499 -14.122 -2.565 1 32.02 243 GLU A CA 1
ATOM 2031 C C . GLU A 1 268 ? -4.822 -14.738 -3.046 1 32.69 243 GLU A C 1
ATOM 2032 O O . GLU A 1 268 ? -4.916 -15.947 -3.25 1 32.6 243 GLU A O 1
ATOM 2038 N N . ARG A 1 269 ? -5.807 -13.877 -3.289 1 31.83 244 ARG A N 1
ATOM 2039 C CA . ARG A 1 269 ? -7.099 -14.345 -3.744 1 31.81 244 ARG A CA 1
ATOM 2040 C C . ARG A 1 269 ? -7.014 -14.911 -5.157 1 31.88 244 ARG A C 1
ATOM 2041 O O . ARG A 1 269 ? -7.574 -15.973 -5.431 1 32.02 244 ARG A O 1
ATOM 2049 N N . THR A 1 270 ? -6.271 -14.252 -6.067 1 31.19 245 THR A N 1
ATOM 2050 C CA . THR A 1 270 ? -6.099 -14.771 -7.431 1 31.13 245 THR A CA 1
ATOM 2051 C C . THR A 1 270 ? -5.476 -16.177 -7.396 1 30.85 245 THR A C 1
ATOM 2052 O O . THR A 1 270 ? -5.976 -17.095 -8.067 1 31.21 245 THR A O 1
ATOM 2056 N N . VAL A 1 271 ? -4.431 -16.359 -6.568 1 30.62 246 VAL A N 1
ATOM 2057 C CA . VAL A 1 271 ? -3.761 -17.648 -6.406 1 31.64 246 VAL A CA 1
ATOM 2058 C C . VAL A 1 271 ? -4.705 -18.704 -5.829 1 31.91 246 VAL A C 1
ATOM 2059 O O . VAL A 1 271 ? -4.777 -19.832 -6.333 1 32.22 246 VAL A O 1
ATOM 2063 N N . GLU A 1 272 ? -5.468 -18.328 -4.79 1 31.39 247 GLU A N 1
ATOM 2064 C CA . GLU A 1 272 ? -6.443 -19.237 -4.18 1 32.45 247 GLU A CA 1
ATOM 2065 C C . GLU A 1 272 ? -7.491 -19.682 -5.235 1 32.99 247 GLU A C 1
ATOM 2066 O O . GLU A 1 272 ? -7.847 -20.873 -5.281 1 33.49 247 GLU A O 1
ATOM 2072 N N . LYS A 1 273 ? -7.989 -18.732 -6.046 1 32.41 248 LYS A N 1
ATOM 2073 C CA . LYS A 1 273 ? -8.985 -19.034 -7.072 1 32.72 248 LYS A CA 1
ATOM 2074 C C . LYS A 1 273 ? -8.389 -19.96 -8.129 1 32.99 248 LYS A C 1
ATOM 2075 O O . LYS A 1 273 ? -9.009 -20.951 -8.479 1 33.2 248 LYS A O 1
ATOM 2081 N N . LEU A 1 274 ? -7.154 -19.709 -8.553 1 32.02 249 LEU A N 1
ATOM 2082 C CA . LEU A 1 274 ? -6.499 -20.57 -9.536 1 32.79 249 LEU A CA 1
ATOM 2083 C C . LEU A 1 274 ? -6.375 -22.006 -9.008 1 34.03 249 LEU A C 1
ATOM 2084 O O . LEU A 1 274 ? -6.72 -22.96 -9.705 1 34.61 249 LEU A O 1
ATOM 2089 N N . ASN A 1 275 ? -5.933 -22.145 -7.749 1 34.19 250 ASN A N 1
ATOM 2090 C CA . ASN A 1 275 ? -5.755 -23.457 -7.141 1 36.23 250 ASN A CA 1
ATOM 2091 C C . ASN A 1 275 ? -7.069 -24.175 -6.811 1 37.02 250 ASN A C 1
ATOM 2092 O O . ASN A 1 275 ? -7.044 -25.375 -6.559 1 39.53 250 ASN A O 1
ATOM 2097 N N . SER A 1 276 ? -8.19 -23.465 -6.762 1 35.02 251 SER A N 1
ATOM 2098 C CA . SER A 1 276 ? -9.489 -24.085 -6.47 1 35.48 251 SER A CA 1
ATOM 2099 C C . SER A 1 276 ? -10.442 -24.122 -7.69 1 36.12 251 SER A C 1
ATOM 2100 O O . SER A 1 276 ? -11.616 -24.496 -7.554 1 37.02 251 SER A O 1
ATOM 2103 N N . ASN A 1 277 ? -9.952 -23.73 -8.871 1 34.39 252 ASN A N 1
ATOM 2104 C CA . ASN A 1 277 ? -10.775 -23.714 -10.075 1 34.44 252 ASN A CA 1
ATOM 2105 C C . ASN A 1 277 ? -10.909 -25.166 -10.532 1 34.41 252 ASN A C 1
ATOM 2106 O O . ASN A 1 277 ? -9.91 -25.785 -10.887 1 34.17 252 ASN A O 1
ATOM 2111 N N . LEU A 1 278 ? -12.132 -25.703 -10.496 1 34.35 253 LEU A N 1
ATOM 2112 C CA . LEU A 1 278 ? -12.367 -27.104 -10.839 1 35.53 253 LEU A CA 1
ATOM 2113 C C . LEU A 1 278 ? -11.992 -27.435 -12.283 1 34.84 253 LEU A C 1
ATOM 2114 O O . LEU A 1 278 ? -11.325 -28.444 -12.536 1 35.36 253 LEU A O 1
ATOM 2119 N N . LEU A 1 279 ? -12.354 -26.565 -13.233 1 33.76 254 LEU A N 1
ATOM 2120 C CA . LEU A 1 279 ? -12.019 -26.79 -14.646 1 33.51 254 LEU A CA 1
ATOM 2121 C C . LEU A 1 279 ? -10.512 -26.873 -14.836 1 33.67 254 LEU A C 1
ATOM 2122 O O . LEU A 1 279 ? -10.011 -27.814 -15.466 1 34.38 254 LEU A O 1
ATOM 2127 N N . LEU A 1 280 ? -9.772 -25.903 -14.256 1 32.84 255 LEU A N 1
ATOM 2128 C CA . LEU A 1 280 ? -8.307 -25.912 -14.391 1 32.77 255 LEU A CA 1
ATOM 2129 C C . LEU A 1 280 ? -7.657 -27.061 -13.627 1 34.18 255 LEU A C 1
ATOM 2130 O O . LEU A 1 280 ? -6.614 -27.563 -14.046 1 34.69 255 LEU A O 1
ATOM 2135 N N . PHE A 1 281 ? -8.273 -27.504 -12.539 1 35.17 256 PHE A N 1
ATOM 2136 C CA . PHE A 1 281 ? -7.76 -28.659 -11.782 1 36.56 256 PHE A CA 1
ATOM 2137 C C . PHE A 1 281 ? -7.887 -29.915 -12.663 1 37.08 256 PHE A C 1
ATOM 2138 O O . PHE A 1 281 ? -6.917 -30.662 -12.841 1 36.54 256 PHE A O 1
ATOM 2146 N N . ILE A 1 282 ? -9.076 -30.129 -13.235 1 36.47 257 ILE A N 1
ATOM 2147 C CA . ILE A 1 282 ? -9.324 -31.28 -14.118 1 36.55 257 ILE A CA 1
ATOM 2148 C C . ILE A 1 282 ? -8.42 -31.236 -15.331 1 36.47 257 ILE A C 1
ATOM 2149 O O . ILE A 1 282 ? -7.826 -32.253 -15.688 1 36.57 257 ILE A O 1
ATOM 2154 N N . LEU A 1 283 ? -8.232 -30.05 -15.917 1 35.94 258 LEU A N 1
ATOM 2155 C CA . LEU A 1 283 ? -7.32 -29.906 -17.047 1 36.3 258 LEU A CA 1
ATOM 2156 C C . LEU A 1 283 ? -5.885 -30.329 -16.677 1 37.62 258 LEU A C 1
ATOM 2157 O O . LEU A 1 283 ? -5.26 -31.086 -17.415 1 37.82 258 LEU A O 1
ATOM 2162 N N . ARG A 1 284 ? -5.379 -29.858 -15.534 1 37.78 259 ARG A N 1
ATOM 2163 C CA A ARG A 1 284 ? -4.026 -30.2 -15.111 0.45 39.29 259 ARG A CA 1
ATOM 2164 C CA B ARG A 1 284 ? -4.036 -30.193 -15.054 0.55 39.03 259 ARG A CA 1
ATOM 2165 C C . ARG A 1 284 ? -3.892 -31.7 -14.803 1 40.41 259 ARG A C 1
ATOM 2166 O O . ARG A 1 284 ? -2.919 -32.325 -15.228 1 41.87 259 ARG A O 1
ATOM 2181 N N . LYS A 1 285 ? -4.863 -32.279 -14.105 1 40.48 260 LYS A N 1
ATOM 2182 C CA . LYS A 1 285 ? -4.84 -33.68 -13.718 1 42.09 260 LYS A CA 1
ATOM 2183 C C . LYS A 1 285 ? -5.094 -34.662 -14.851 1 42.05 260 LYS A C 1
ATOM 2184 O O . LYS A 1 285 ? -4.41 -35.679 -14.958 1 42.54 260 LYS A O 1
ATOM 2190 N N . GLU A 1 286 ? -6.094 -34.379 -15.684 1 40.39 261 GLU A N 1
ATOM 2191 C CA . GLU A 1 286 ? -6.565 -35.312 -16.696 1 40.19 261 GLU A CA 1
ATOM 2192 C C . GLU A 1 286 ? -6.162 -35.008 -18.129 1 40.86 261 GLU A C 1
ATOM 2193 O O . GLU A 1 286 ? -6.247 -35.898 -18.977 1 42 261 GLU A O 1
ATOM 2199 N N . GLY A 1 287 ? -5.783 -33.766 -18.413 1 39.79 262 GLY A N 1
ATOM 2200 C CA . GLY A 1 287 ? -5.425 -33.379 -19.769 1 39.28 262 GLY A CA 1
ATOM 2201 C C . GLY A 1 287 ? -6.645 -33.067 -20.627 1 37.73 262 GLY A C 1
ATOM 2202 O O . GLY A 1 287 ? -7.787 -33.23 -20.186 1 37.2 262 GLY A O 1
ATOM 2203 N N . PHE A 1 288 ? -6.403 -32.645 -21.867 1 36.45 263 PHE A N 1
ATOM 2204 C CA . PHE A 1 288 ? -7.472 -32.296 -22.796 1 36.17 263 PHE A CA 1
ATOM 2205 C C . PHE A 1 288 ? -8.33 -33.47 -23.203 1 35.72 263 PHE A C 1
ATOM 2206 O O . PHE A 1 288 ? -9.501 -33.265 -23.5 1 35.26 263 PHE A O 1
ATOM 2214 N N . LYS A 1 289 ? -7.789 -34.707 -23.163 1 35.74 264 LYS A N 1
ATOM 2215 C CA . LYS A 1 289 ? -8.598 -35.878 -23.532 1 36.64 264 LYS A CA 1
ATOM 2216 C C . LYS A 1 289 ? -9.862 -36.007 -22.677 1 36.75 264 LYS A C 1
ATOM 2217 O O . LYS A 1 289 ? -10.881 -36.512 -23.165 1 37.14 264 LYS A O 1
ATOM 2223 N N . TRP A 1 290 ? -9.83 -35.517 -21.424 1 35.79 265 TRP A N 1
ATOM 2224 C CA . TRP A 1 290 ? -11.008 -35.611 -20.561 1 36.26 265 TRP A CA 1
ATOM 2225 C C . TRP A 1 290 ? -12.182 -34.794 -21.17 1 35.36 265 TRP A C 1
ATOM 2226 O O . TRP A 1 290 ? -13.31 -35.291 -21.262 1 35.31 265 TRP A O 1
ATOM 2237 N N . PHE A 1 291 ? -11.869 -33.588 -21.661 1 33.96 266 PHE A N 1
ATOM 2238 C CA . PHE A 1 291 ? -12.875 -32.709 -22.249 1 33.43 266 PHE A CA 1
ATOM 2239 C C . PHE A 1 291 ? -13.235 -33.182 -23.658 1 33.78 266 PHE A C 1
ATOM 2240 O O . PHE A 1 291 ? -14.409 -33.203 -24.015 1 32.74 266 PHE A O 1
ATOM 2248 N N . LEU A 1 292 ? -12.232 -33.569 -24.45 1 34.39 267 LEU A N 1
ATOM 2249 C CA . LEU A 1 292 ? -12.466 -34.03 -25.816 1 35.56 267 LEU A CA 1
ATOM 2250 C C . LEU A 1 292 ? -13.318 -35.279 -25.86 1 35.58 267 LEU A C 1
ATOM 2251 O O . LEU A 1 292 ? -14.215 -35.369 -26.701 1 35.4 267 LEU A O 1
ATOM 2256 N N . ASN A 1 293 ? -13.075 -36.238 -24.952 1 35.38 268 ASN A N 1
ATOM 2257 C CA . ASN A 1 293 ? -13.872 -37.467 -24.931 1 35.6 268 ASN A CA 1
ATOM 2258 C C . ASN A 1 293 ? -15.335 -37.17 -24.619 1 35.6 268 ASN A C 1
ATOM 2259 O O . ASN A 1 293 ? -16.207 -37.838 -25.162 1 35.57 268 ASN A O 1
ATOM 2264 N N . ILE A 1 294 ? -15.609 -36.179 -23.75 1 35.4 269 ILE A N 1
ATOM 2265 C CA . ILE A 1 294 ? -17.004 -35.812 -23.461 1 35.55 269 ILE A CA 1
ATOM 2266 C C . ILE A 1 294 ? -17.677 -35.263 -24.737 1 34.21 269 ILE A C 1
ATOM 2267 O O . ILE A 1 294 ? -18.799 -35.659 -25.067 1 34.55 269 ILE A O 1
ATOM 2272 N N . LEU A 1 295 ? -16.979 -34.38 -25.455 1 33.22 270 LEU A N 1
ATOM 2273 C CA . LEU A 1 295 ? -17.517 -33.82 -26.693 1 33.52 270 LEU A CA 1
ATOM 2274 C C . LEU A 1 295 ? -17.724 -34.901 -27.744 1 34.46 270 LEU A C 1
ATOM 2275 O O . LEU A 1 295 ? -18.759 -34.917 -28.4 1 34.9 270 LEU A O 1
ATOM 2280 N N . LYS A 1 296 ? -16.765 -35.834 -27.876 1 34.49 271 LYS A N 1
ATOM 2281 C CA . LYS A 1 296 ? -16.909 -36.937 -28.838 1 35.8 271 LYS A CA 1
ATOM 2282 C C . LYS A 1 296 ? -18.066 -37.846 -28.494 1 37.59 271 LYS A C 1
ATOM 2283 O O . LYS A 1 296 ? -18.913 -38.095 -29.355 1 39.26 271 LYS A O 1
ATOM 2289 N N A GLU A 1 297 ? -18.151 -38.305 -27.239 0.55 37.74 272 GLU A N 1
ATOM 2290 N N B GLU A 1 297 ? -18.158 -38.324 -27.234 0.45 37.75 272 GLU A N 1
ATOM 2291 C CA A GLU A 1 297 ? -19.242 -39.188 -26.819 0.55 38.86 272 GLU A CA 1
ATOM 2292 C CA B GLU A 1 297 ? -19.249 -39.237 -26.862 0.45 38.78 272 GLU A CA 1
ATOM 2293 C C A GLU A 1 297 ? -20.615 -38.544 -27.026 0.55 39.09 272 GLU A C 1
ATOM 2294 C C B GLU A 1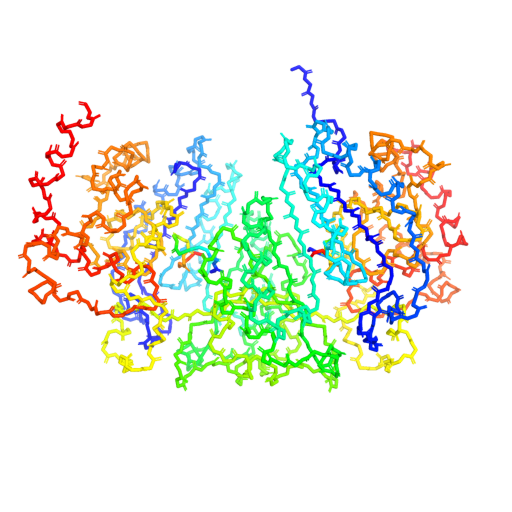 297 ? -20.635 -38.565 -26.898 0.45 39.07 272 GLU A C 1
ATOM 2295 O O A GLU A 1 297 ? -21.573 -39.222 -27.393 0.55 39.88 272 GLU A O 1
ATOM 2296 O O B GLU A 1 297 ? -21.637 -39.263 -27.021 0.45 39.79 272 GLU A O 1
ATOM 2307 N N . ASN A 1 298 ? -20.692 -37.224 -26.848 1 38.85 273 ASN A N 1
ATOM 2308 C CA . ASN A 1 298 ? -21.949 -36.485 -26.998 1 39.3 273 ASN A CA 1
ATOM 2309 C C . ASN A 1 298 ? -22.13 -35.86 -28.392 1 39.43 273 ASN A C 1
ATOM 2310 O O . ASN A 1 298 ? -23.059 -35.079 -28.585 1 39.47 273 ASN A O 1
ATOM 2315 N N . ASN A 1 299 ? -21.24 -36.183 -29.349 1 39 274 ASN A N 1
ATOM 2316 C CA . ASN A 1 299 ? -21.329 -35.756 -30.746 1 39.31 274 ASN A CA 1
ATOM 2317 C C . ASN A 1 299 ? -21.398 -34.226 -30.867 1 40.43 274 ASN A C 1
ATOM 2318 O O . ASN A 1 299 ? -22.202 -33.701 -31.64 1 41.47 274 ASN A O 1
ATOM 2323 N N . LYS A 1 300 ? -20.519 -33.534 -30.131 1 39.5 275 LYS A N 1
ATOM 2324 C CA . LYS A 1 300 ? -20.447 -32.066 -30.043 1 40.02 275 LYS A CA 1
ATOM 2325 C C . LYS A 1 300 ? -19.242 -31.45 -30.736 1 40.72 275 LYS A C 1
ATOM 2326 O O . LYS A 1 300 ? -19.085 -30.229 -30.674 1 40.6 275 LYS A O 1
ATOM 2332 N N . ILE A 1 301 ? -18.366 -32.268 -31.356 1 40.74 276 ILE A N 1
ATOM 2333 C CA . ILE A 1 301 ? -17.17 -31.729 -32.023 1 41.84 276 ILE A CA 1
ATOM 2334 C C . ILE A 1 301 ? -17.515 -30.707 -33.13 1 43.83 276 ILE A C 1
ATOM 2335 O O . ILE A 1 301 ? -16.893 -29.646 -33.178 1 44.66 276 ILE A O 1
ATOM 2340 N N . GLU A 1 302 ? -18.485 -31.002 -33.998 1 45.02 277 GLU A N 1
ATOM 2341 C CA . GLU A 1 302 ? -18.849 -30.069 -35.072 1 47.01 277 GLU A CA 1
ATOM 2342 C C . GLU A 1 302 ? -19.647 -28.883 -34.514 1 48.43 277 GLU A C 1
ATOM 2343 O O . GLU A 1 302 ? -19.387 -27.74 -34.894 1 49.26 277 GLU A O 1
ATOM 2349 N N . GLU A 1 303 ? -20.563 -29.153 -33.589 1 48.5 278 GLU A N 1
ATOM 2350 C CA . GLU A 1 303 ? -21.411 -28.128 -32.982 1 50 278 GLU A CA 1
ATOM 2351 C C . GLU A 1 303 ? -20.579 -27.058 -32.286 1 50.06 278 GLU A C 1
ATOM 2352 O O . GLU A 1 303 ? -20.873 -25.868 -32.403 1 50.8 278 GLU A O 1
ATOM 2358 N N . PHE A 1 304 ? -19.518 -27.474 -31.592 1 48.79 279 PHE A N 1
ATOM 2359 C CA . PHE A 1 304 ? -18.642 -26.534 -30.904 1 48.75 279 PHE A CA 1
ATOM 2360 C C . PHE A 1 304 ? -17.454 -26.052 -31.75 1 47.88 279 PHE A C 1
ATOM 2361 O O . PHE A 1 304 ? -16.52 -25.454 -31.211 1 46.67 279 PHE A O 1
ATOM 2369 N N . ASP A 1 305 ? -17.483 -26.321 -33.073 1 48.49 280 ASP A N 1
ATOM 2370 C CA . ASP A 1 305 ? -16.44 -25.913 -34.013 1 49.43 280 ASP A CA 1
ATOM 2371 C C . ASP A 1 305 ? -15.052 -26.321 -33.578 1 49.01 280 ASP A C 1
ATOM 2372 O O . ASP A 1 305 ? -14.111 -25.529 -33.709 1 49.8 280 ASP A O 1
ATOM 2377 N N . ILE A 1 306 ? -14.895 -27.542 -33.042 1 47.81 281 ILE A N 1
ATOM 2378 C CA . ILE A 1 306 ? -13.565 -27.993 -32.642 1 47.51 281 ILE A CA 1
ATOM 2379 C C . ILE A 1 306 ? -12.84 -28.403 -33.947 1 48.84 281 ILE A C 1
ATOM 2380 O O . ILE A 1 306 ? -13.304 -29.289 -34.66 1 48.6 281 ILE A O 1
ATOM 2385 N N . PRO A 1 307 ? -11.74 -27.739 -34.301 1 49.64 282 PRO A N 1
ATOM 2386 C CA . PRO A 1 307 ? -11.008 -28.125 -35.522 1 49.89 282 PRO A CA 1
ATOM 2387 C C . PRO A 1 307 ? -10.374 -29.506 -35.375 1 49.85 282 PRO A C 1
ATOM 2388 O O . PRO A 1 307 ? -10.179 -29.982 -34.262 1 50.59 282 PRO A O 1
ATOM 2392 N N . TYR A 1 308 ? -10.054 -30.157 -36.494 1 48.74 283 TYR A N 1
ATOM 2393 C CA . TYR A 1 308 ? -9.459 -31.489 -36.451 1 48.13 283 TYR A CA 1
ATOM 2394 C C . TYR A 1 308 ? -7.962 -31.426 -36.167 1 46.63 283 TYR A C 1
ATOM 2395 O O . TYR A 1 308 ? -7.432 -32.288 -35.469 1 46.77 283 TYR A O 1
ATOM 2397 N N . GLU A 1 309 ? -7.276 -30.406 -36.711 1 44.21 284 GLU A N 1
ATOM 2398 C CA . GLU A 1 309 ? -5.832 -30.265 -36.55 1 42.94 284 GLU A CA 1
ATOM 2399 C C . GLU A 1 309 ? -5.469 -28.918 -35.953 1 40.66 284 GLU A C 1
ATOM 2400 O O . GLU A 1 309 ? -6.226 -27.965 -36.089 1 40.96 284 GLU A O 1
ATOM 2406 N N . PHE A 1 310 ? -4.305 -28.844 -35.282 1 39.21 285 PHE A N 1
ATOM 2407 C CA . PHE A 1 310 ? -3.917 -27.631 -34.552 1 38.76 285 PHE A CA 1
ATOM 2408 C C . PHE A 1 310 ? -2.411 -27.418 -34.625 1 36.55 285 PHE A C 1
ATOM 2409 O O . PHE A 1 310 ? -1.655 -28.383 -34.687 1 36.65 285 PHE A O 1
ATOM 2417 N N . SER A 1 311 ? -1.97 -26.171 -34.546 1 34.76 286 SER A N 1
ATOM 2418 C CA . SER A 1 311 ? -0.534 -25.853 -34.516 1 34.53 286 SER A CA 1
ATOM 2419 C C . SER A 1 311 ? 0.079 -26.064 -33.136 1 34.69 286 SER A C 1
ATOM 2420 O O . SER A 1 311 ? 1.31 -26.143 -33.01 1 34.82 286 SER A O 1
ATOM 2423 N N . SER A 1 312 ? -0.76 -26.053 -32.09 1 34.66 287 SER A N 1
ATOM 2424 C CA . SER A 1 312 ? -0.291 -26.104 -30.719 1 35.41 287 SER A CA 1
ATOM 2425 C C . SER A 1 312 ? -1.371 -26.714 -29.808 1 35.98 287 SER A C 1
ATOM 2426 O O . SER A 1 312 ? -2.561 -26.635 -30.145 1 36.98 287 SER A O 1
ATOM 2429 N N . ILE A 1 313 ? -0.998 -27.252 -28.635 1 35.27 288 ILE A N 1
ATOM 2430 C CA A ILE A 1 313 ? -1.992 -27.759 -27.684 0.48 35.66 288 ILE A CA 1
ATOM 2431 C CA B ILE A 1 313 ? -2.026 -27.755 -27.697 0.52 35.82 288 ILE A CA 1
ATOM 2432 C C . ILE A 1 313 ? -2.956 -26.604 -27.261 1 34.8 288 ILE A C 1
ATOM 2433 O O . ILE A 1 313 ? -4.144 -26.828 -27.004 1 34.71 288 ILE A O 1
ATOM 2442 N N . CYS A 1 314 ? -2.445 -25.36 -27.241 1 33.28 289 CYS A N 1
ATOM 2443 C CA . CYS A 1 314 ? -3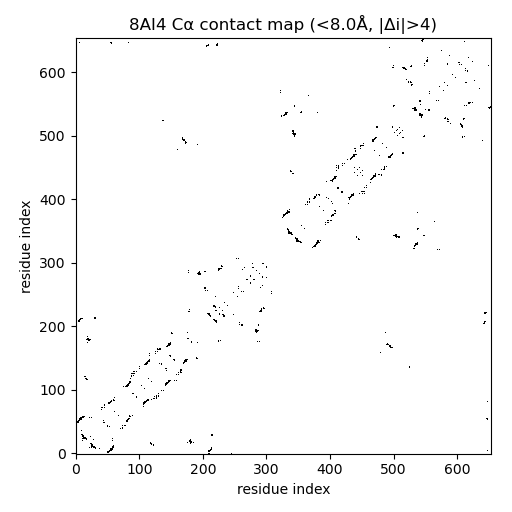.264 -24.206 -26.888 1 33.19 289 CYS A CA 1
ATOM 2444 C C . CYS A 1 314 ? -4.408 -23.971 -27.858 1 33.86 289 CYS A C 1
ATOM 2445 O O . CYS A 1 314 ? -5.423 -23.388 -27.474 1 33.84 289 CYS A O 1
ATOM 2448 N N . GLY A 1 315 ? -4.249 -24.395 -29.115 1 34.19 290 GLY A N 1
ATOM 2449 C CA . GLY A 1 315 ? -5.33 -24.286 -30.087 1 35.5 290 GLY A CA 1
ATOM 2450 C C . GLY A 1 315 ? -6.497 -25.173 -29.703 1 36.56 290 GLY A C 1
ATOM 2451 O O . GLY A 1 315 ? -7.635 -24.803 -29.942 1 37.49 290 GLY A O 1
ATOM 2452 N N . VAL A 1 316 ? -6.226 -26.341 -29.092 1 35.76 291 VAL A N 1
ATOM 2453 C CA . VAL A 1 316 ? -7.268 -27.237 -28.594 1 36.36 291 VAL A CA 1
ATOM 2454 C C . VAL A 1 316 ? -7.956 -26.507 -27.403 1 35.78 291 VAL A C 1
ATOM 2455 O O . VAL A 1 316 ? -9.186 -26.394 -27.345 1 35.25 291 VAL A O 1
ATOM 2459 N N . CYS A 1 317 ? -7.142 -25.985 -26.463 1 35.21 292 CYS A N 1
ATOM 2460 C CA . CYS A 1 317 ? -7.613 -25.245 -25.283 1 34.86 292 CYS A CA 1
ATOM 2461 C C . CYS A 1 317 ? -8.601 -24.122 -25.661 1 35.84 292 CYS A C 1
ATOM 2462 O O . CYS A 1 317 ? -9.737 -24.052 -25.146 1 35.92 292 CYS A O 1
ATOM 2465 N N . GLY A 1 318 ? -8.155 -23.235 -26.543 1 36.27 293 GLY A N 1
ATOM 2466 C CA . GLY A 1 318 ? -8.97 -22.121 -27.02 1 37.05 293 GLY A CA 1
ATOM 2467 C C . GLY A 1 318 ? -10.286 -22.541 -27.636 1 39.05 293 GLY A C 1
ATOM 2468 O O . GLY A 1 318 ? -11.31 -21.911 -27.368 1 40.82 293 GLY A O 1
ATOM 2469 N N . SER A 1 319 ? -10.304 -23.632 -28.427 1 38.67 294 SER A N 1
ATOM 2470 C CA . SER A 1 319 ? -11.549 -24.099 -29.055 1 39.69 294 SER A CA 1
ATOM 2471 C C . SER A 1 319 ? -12.53 -24.692 -28.043 1 38.84 294 SER A C 1
ATOM 2472 O O . SER A 1 319 ? -13.734 -24.67 -28.284 1 39.8 294 SER A O 1
ATOM 2475 N N . LEU A 1 320 ? -12.028 -25.262 -26.94 1 36.64 295 LEU A N 1
ATOM 2476 C CA . LEU A 1 320 ? -12.922 -25.864 -25.943 1 35.32 295 LEU A CA 1
ATOM 2477 C C . LEU A 1 320 ? -13.607 -24.827 -25.074 1 35.01 295 LEU A C 1
ATOM 2478 O O . LEU A 1 320 ? -14.696 -25.088 -24.569 1 35.27 295 LEU A O 1
ATOM 2483 N N . PHE A 1 321 ? -12.927 -23.706 -24.807 1 33.47 296 PHE A N 1
ATOM 2484 C CA . PHE A 1 321 ? -13.389 -22.795 -23.77 1 33.03 296 PHE A CA 1
ATOM 2485 C C . PHE A 1 321 ? -13.62 -21.366 -24.208 1 34.51 296 PHE A C 1
ATOM 2486 O O . PHE A 1 321 ? -13.642 -20.498 -23.346 1 34.59 296 PHE A O 1
ATOM 2494 N N . ASN A 1 322 ? -13.821 -21.113 -25.518 1 34.81 297 ASN A N 1
ATOM 2495 C CA . ASN A 1 322 ? -13.964 -19.736 -25.982 1 36.19 297 ASN A CA 1
ATOM 2496 C C . ASN A 1 322 ? -15.402 -19.205 -25.998 1 38.04 297 ASN A C 1
ATOM 2497 O O . ASN A 1 322 ? -15.691 -18.225 -26.677 1 38.79 297 ASN A O 1
ATOM 2502 N N . SER A 1 323 ? -16.278 -19.801 -25.199 1 38.52 298 SER A N 1
ATOM 2503 C CA . SER A 1 323 ? -17.611 -19.258 -24.98 1 39.06 298 SER A CA 1
ATOM 2504 C C . SER A 1 323 ? -18.122 -19.736 -23.628 1 39.31 298 SER A C 1
ATOM 2505 O O . SER A 1 323 ? -17.689 -20.775 -23.129 1 38.56 298 SER A O 1
ATOM 2508 N N . ALA A 1 324 ? -19.056 -18.995 -23.043 1 39.39 299 ALA A N 1
ATOM 2509 C CA . ALA A 1 324 ? -19.674 -19.404 -21.79 1 40.08 299 ALA A CA 1
ATOM 2510 C C . ALA A 1 324 ? -20.463 -20.702 -22.001 1 40.56 299 ALA A C 1
ATOM 2511 O O . ALA A 1 324 ? -20.408 -21.565 -21.132 1 41.09 299 ALA A O 1
ATOM 2513 N N . GLU A 1 325 ? -21.117 -20.877 -23.168 1 40.18 300 GLU A N 1
ATOM 2514 C CA . GLU A 1 325 ? -21.868 -22.095 -23.489 1 40.77 300 GLU A CA 1
ATOM 2515 C C . GLU A 1 325 ? -20.951 -23.328 -23.414 1 39.78 300 GLU A C 1
ATOM 2516 O O . GLU A 1 325 ? -21.337 -24.344 -22.854 1 39.53 300 GLU A O 1
ATOM 2522 N N . LYS A 1 326 ? -19.761 -23.221 -24.005 1 38.63 301 LYS A N 1
ATOM 2523 C CA . LYS A 1 326 ? -18.815 -24.32 -24.05 1 38.49 301 LYS A CA 1
ATOM 2524 C C . LYS A 1 326 ? -18.343 -24.674 -22.654 1 38.65 301 LYS A C 1
ATOM 2525 O O . LYS A 1 326 ? -18.39 -25.838 -22.288 1 39.5 301 LYS A O 1
ATOM 2531 N N . ILE A 1 327 ? -17.922 -23.682 -21.852 1 37.93 302 ILE A N 1
ATOM 2532 C CA . ILE A 1 327 ? -17.486 -23.954 -20.488 1 38.31 302 ILE A CA 1
ATOM 2533 C C . ILE A 1 327 ? -18.619 -24.561 -19.653 1 38.44 302 ILE A C 1
ATOM 2534 O O . ILE A 1 327 ? -18.417 -25.569 -18.971 1 37.87 302 ILE A O 1
ATOM 2539 N N . ASN A 1 328 ? -19.812 -23.955 -19.71 1 38.36 303 ASN A N 1
ATOM 2540 C CA . ASN A 1 328 ? -20.974 -24.412 -18.952 1 38.99 303 ASN A CA 1
ATOM 2541 C C . ASN A 1 328 ? -21.451 -25.807 -19.377 1 38.69 303 ASN A C 1
ATOM 2542 O O . ASN A 1 328 ? -22 -26.547 -18.55 1 39.71 303 ASN A O 1
ATOM 2547 N N . TYR A 1 329 ? -21.195 -26.201 -20.635 1 37.75 304 TYR A N 1
ATOM 2548 C CA . TYR A 1 329 ? -21.558 -27.542 -21.114 1 38.19 304 TYR A CA 1
ATOM 2549 C C . TYR A 1 329 ? -20.872 -28.636 -20.246 1 37.96 304 TYR A C 1
ATOM 2550 O O . TYR A 1 329 ? -21.469 -29.673 -19.946 1 38.55 304 TYR A O 1
ATOM 2559 N N . PHE A 1 330 ? -19.619 -28.394 -19.851 1 37.05 305 PHE A N 1
ATOM 2560 C CA . PHE A 1 330 ? -18.857 -29.354 -19.046 1 37.23 305 PHE A CA 1
ATOM 2561 C C . PHE A 1 330 ? -19.268 -29.403 -17.575 1 39.16 305 PHE A C 1
ATOM 2562 O O . PHE A 1 330 ? -18.874 -30.333 -16.884 1 39.28 305 PHE A O 1
ATOM 2570 N N . TYR A 1 331 ? -19.999 -28.394 -17.076 1 40.93 306 TYR A N 1
ATOM 2571 C CA . TYR A 1 331 ? -20.356 -28.314 -15.653 1 43.95 306 TYR A CA 1
ATOM 2572 C C . TYR A 1 331 ? -20.89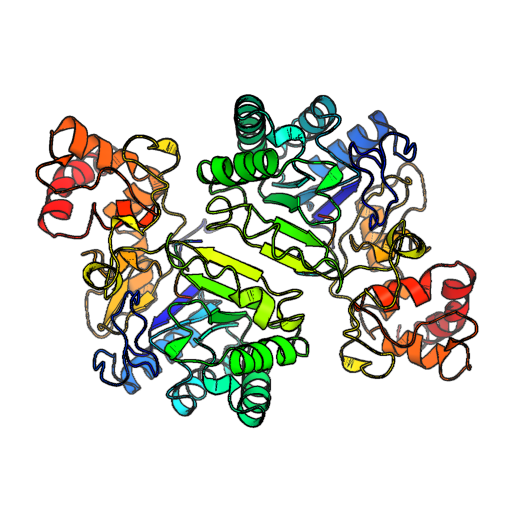6 -29.619 -15.038 1 42.92 306 TYR A C 1
ATOM 2573 O O . TYR A 1 331 ? -20.319 -30.035 -14.041 1 43.17 306 TYR A O 1
ATOM 2582 N N . PRO A 1 332 ? -21.953 -30.289 -15.55 1 42.68 307 PRO A N 1
ATOM 2583 C CA . PRO A 1 332 ? -22.418 -31.526 -14.876 1 42.76 307 PRO A CA 1
ATOM 2584 C C . PRO A 1 332 ? -21.372 -32.643 -14.856 1 42.13 307 PRO A C 1
ATOM 2585 O O . PRO A 1 332 ? -21.322 -33.42 -13.904 1 41.78 307 PRO A O 1
ATOM 2589 N N . TYR A 1 333 ? -20.482 -32.67 -15.867 1 41.01 308 TYR A N 1
ATOM 2590 C CA . TYR A 1 333 ? -19.406 -33.659 -15.929 1 41.01 308 TYR A CA 1
ATOM 2591 C C . TYR A 1 333 ? -18.328 -33.353 -14.887 1 40.66 308 TYR A C 1
ATOM 2592 O O . TYR A 1 333 ? -17.791 -34.263 -14.26 1 40.58 308 TYR A O 1
ATOM 2601 N N . MET A 1 334 ? -18.011 -32.071 -14.708 1 40.36 309 MET A N 1
ATOM 2602 C CA . MET A 1 334 ? -17.031 -31.656 -13.709 1 41.06 309 MET A CA 1
ATOM 2603 C C . MET A 1 334 ? -17.583 -31.85 -12.294 1 42.84 309 MET A C 1
ATOM 2604 O O . MET A 1 334 ? -16.843 -32.278 -11.416 1 42.92 309 MET A O 1
ATOM 2609 N N . GLU A 1 335 ? -18.882 -31.637 -12.102 1 44.52 310 GLU A N 1
ATOM 2610 C CA . GLU A 1 335 ? -19.576 -31.853 -10.827 1 47.02 310 GLU A CA 1
ATOM 2611 C C . GLU A 1 335 ? -19.517 -33.348 -10.472 1 48.85 310 GLU A C 1
ATOM 2612 O O . GLU A 1 335 ? -19.203 -33.703 -9.335 1 49.96 310 GLU A O 1
ATOM 2618 N N . LYS A 1 336 ? -19.737 -34.225 -11.461 1 48.94 311 LYS A N 1
ATOM 2619 C CA . LYS A 1 336 ? -19.664 -35.679 -11.269 1 49.48 311 LYS A CA 1
ATOM 2620 C C . LYS A 1 336 ? -18.221 -36.102 -10.945 1 49.55 311 LYS A C 1
ATOM 2621 O O . LYS A 1 336 ? -18.005 -36.952 -10.08 1 49.78 311 LYS A O 1
ATOM 2627 N N . TYR A 1 337 ? -17.233 -35.47 -11.594 1 48.61 312 TYR A N 1
ATOM 2628 C CA . TYR A 1 337 ? -15.821 -35.751 -11.33 1 48.57 312 TYR A CA 1
ATOM 2629 C C . TYR A 1 337 ? -15.478 -35.369 -9.876 1 50.6 312 TYR A C 1
ATOM 2630 O O . TYR A 1 337 ? -14.762 -36.104 -9.198 1 50.62 312 TYR A O 1
ATOM 2639 N N . TYR A 1 338 ? -15.965 -34.213 -9.422 1 52.43 313 TYR A N 1
ATOM 2640 C CA . TYR A 1 338 ? -15.727 -33.72 -8.067 1 55.57 313 TYR A CA 1
ATOM 2641 C C . TYR A 1 338 ? -16.321 -34.694 -7.021 1 57.25 313 TYR A C 1
ATOM 2650 N N . ASN A 1 339 ? -17.556 -35.162 -7.271 1 58.52 314 ASN A N 1
ATOM 2651 C CA . ASN A 1 339 ? -18.25 -36.081 -6.372 1 59.85 314 ASN A CA 1
ATOM 2652 C C . ASN A 1 339 ? -17.555 -37.432 -6.303 1 61.68 314 ASN A C 1
ATOM 2653 O O . ASN A 1 339 ? -17.544 -38.053 -5.242 1 62.15 314 ASN A O 1
ATOM 2658 N N . GLU A 1 340 ? -16.998 -37.906 -7.42 1 62.55 315 GLU A N 1
ATOM 2659 C CA . GLU A 1 340 ? -16.348 -39.214 -7.458 1 64.36 315 GLU A CA 1
ATOM 2660 C C . GLU A 1 340 ? -14.918 -39.221 -6.939 1 65.86 315 GLU A C 1
ATOM 2661 O O . GLU A 1 340 ? -14.448 -40.263 -6.485 1 66.02 315 GLU A O 1
ATOM 2667 N N . ASN A 1 341 ? -14.213 -38.085 -7.026 1 66.57 316 ASN A N 1
ATOM 2668 C CA . ASN A 1 341 ? -12.816 -38.028 -6.609 1 68.24 316 ASN A CA 1
ATOM 2669 C C . ASN A 1 341 ? -12.543 -37.241 -5.335 1 69.51 316 ASN A C 1
ATOM 2670 O O . ASN A 1 341 ? -11.496 -37.453 -4.728 1 69.76 316 ASN A O 1
ATOM 2675 N N . PHE A 1 342 ? -13.413 -36.306 -4.955 1 70.4 317 PHE A N 1
ATOM 2676 C CA . PHE A 1 342 ? -13.165 -35.477 -3.773 1 71.73 317 PHE A CA 1
ATOM 2677 C C . PHE A 1 342 ? -13.962 -35.962 -2.562 1 72.74 317 PHE A C 1
ATOM 2678 O O . PHE A 1 342 ? -15.03 -35.421 -2.268 1 73.32 317 PHE A O 1
ATOM 2686 N N . LEU B 1 20 ? 21.477 -22.684 10.22 1 60.19 -5 LEU B N 1
ATOM 2687 C CA . LEU B 1 20 ? 22.735 -22.432 10.927 1 59.81 -5 LEU B CA 1
ATOM 2688 C C . LEU B 1 20 ? 23.973 -22.341 9.989 1 57.59 -5 LEU B C 1
ATOM 2689 O O . LEU B 1 20 ? 25.071 -22.001 10.438 1 57.41 -5 LEU B O 1
ATOM 2694 N N . TYR B 1 21 ? 23.792 -22.6 8.688 1 55.6 -4 TYR B N 1
ATOM 2695 C CA . TYR B 1 21 ? 24.897 -22.559 7.742 1 54.39 -4 TYR B CA 1
ATOM 2696 C C . TYR B 1 21 ? 24.622 -21.626 6.593 1 55.16 -4 TYR B C 1
ATOM 2697 O O . TYR B 1 21 ? 23.547 -21.701 6.001 1 56.43 -4 TYR B O 1
ATOM 2706 N N . PHE B 1 22 ? 25.603 -20.785 6.235 1 53.57 -3 PHE B N 1
ATOM 2707 C CA . PHE B 1 22 ? 25.451 -19.944 5.054 1 52.86 -3 PHE B CA 1
ATOM 2708 C C . PHE B 1 22 ? 25.983 -20.718 3.822 1 51.93 -3 PHE B C 1
ATOM 2709 O O . PHE B 1 22 ? 26.401 -21.871 3.961 1 51.95 -3 PHE B O 1
ATOM 2717 N N . GLN B 1 23 ? 25.919 -20.137 2.614 1 50.97 -2 GLN B N 1
ATOM 2718 C CA . GLN B 1 23 ? 26.342 -20.82 1.389 1 50.93 -2 GLN B CA 1
ATOM 2719 C C . GLN B 1 23 ? 27.76 -21.375 1.492 1 49.1 -2 GLN B C 1
ATOM 2720 O O . GLN B 1 23 ? 28.675 -20.657 1.874 1 49.4 -2 GLN B O 1
ATOM 2726 N N . GLY B 1 24 ? 27.916 -22.646 1.173 1 47.23 -1 GLY B N 1
ATOM 2727 C CA . GLY B 1 24 ? 29.232 -23.265 1.175 1 45.38 -1 GLY B CA 1
ATOM 2728 C C . GLY B 1 24 ? 29.857 -23.103 -0.193 1 42.77 -1 GLY B C 1
ATOM 2729 O O . GLY B 1 24 ? 29.738 -22.048 -0.837 1 43.24 -1 GLY B O 1
ATOM 2730 N N . HIS B 1 25 ? 30.492 -24.167 -0.677 1 38.9 0 HIS B N 1
ATOM 2731 C CA . HIS B 1 25 ? 31.107 -24.156 -1.982 1 36.86 0 HIS B CA 1
ATOM 2732 C C . HIS B 1 25 ? 30.073 -23.94 -3.082 1 35.74 0 HIS B C 1
ATOM 2733 O O . HIS B 1 25 ? 28.944 -24.436 -3.021 1 35.35 0 HIS B O 1
ATOM 2740 N N . MET B 1 26 ? 30.495 -23.252 -4.111 1 34.66 1 MET B N 1
ATOM 2741 C CA . MET B 1 26 ? 29.687 -23.089 -5.312 1 34.81 1 MET B CA 1
ATOM 2742 C C . MET B 1 26 ? 30.138 -24.133 -6.354 1 34.53 1 MET B C 1
ATOM 2743 O O . MET B 1 26 ? 31.144 -24.856 -6.159 1 33.95 1 MET B O 1
ATOM 2748 N N . TYR B 1 27 ? 29.39 -24.214 -7.462 1 34.21 2 TYR B N 1
ATOM 2749 C CA . TYR B 1 27 ? 29.747 -25 -8.633 1 34.66 2 TYR B CA 1
ATOM 2750 C C . TYR B 1 27 ? 29.71 -26.494 -8.406 1 34.06 2 TYR B C 1
ATOM 2751 O O . TYR B 1 27 ? 30.43 -27.233 -9.091 1 34.42 2 TYR B O 1
ATOM 2760 N N . ASN B 1 28 ? 28.881 -26.951 -7.472 1 33.3 3 ASN B N 1
ATOM 2761 C CA . ASN B 1 28 ? 28.802 -28.37 -7.186 1 33.04 3 ASN B CA 1
ATOM 2762 C C . ASN B 1 28 ? 27.465 -28.995 -7.558 1 32.92 3 ASN B C 1
ATOM 2763 O O . ASN B 1 28 ? 27.23 -30.142 -7.18 1 32.83 3 ASN B O 1
ATOM 2768 N N . LYS B 1 29 ? 26.594 -28.271 -8.284 1 32.2 4 LYS B N 1
ATOM 2769 C CA . LYS B 1 29 ? 25.3 -28.838 -8.666 1 32.7 4 LYS B CA 1
ATOM 2770 C C . LYS B 1 29 ? 25.295 -29.473 -10.07 1 32.6 4 LYS B C 1
ATOM 2771 O O . LYS B 1 29 ? 24.304 -30.104 -10.437 1 32.68 4 LYS B O 1
ATOM 2777 N N . THR B 1 30 ? 26.338 -29.283 -10.85 1 32.22 5 THR B N 1
ATOM 2778 C CA . THR B 1 30 ? 26.415 -29.863 -12.186 1 32.57 5 THR B CA 1
ATOM 2779 C C . THR B 1 30 ? 27.809 -30.409 -12.377 1 32.42 5 THR B C 1
ATOM 2780 O O . THR B 1 30 ? 28.781 -29.92 -11.769 1 32.41 5 THR B O 1
ATOM 2784 N N . VAL B 1 31 ? 27.911 -31.412 -13.241 1 31.34 6 VAL B N 1
ATOM 2785 C CA . VAL B 1 31 ? 29.199 -31.971 -13.616 1 30.89 6 VAL B CA 1
ATOM 2786 C C . VAL B 1 31 ? 29.09 -32.499 -15.039 1 30.89 6 VAL B C 1
ATOM 2787 O O . VAL B 1 31 ? 27.993 -32.852 -15.496 1 30.96 6 VAL B O 1
ATOM 2791 N N . SER B 1 32 ? 30.21 -32.473 -15.767 1 30.62 7 SER B N 1
ATOM 2792 C CA . SER B 1 32 ? 30.209 -32.974 -17.136 1 30.3 7 SER B CA 1
ATOM 2793 C C . SER B 1 32 ? 31.329 -33.953 -17.335 1 30.94 7 SER B C 1
ATOM 2794 O O . SER B 1 32 ? 32.389 -33.822 -16.715 1 30.92 7 SER B O 1
ATOM 2797 N N . ILE B 1 33 ? 31.122 -34.906 -18.249 1 30.99 8 ILE B N 1
ATOM 2798 C CA . ILE B 1 33 ? 32.171 -35.849 -18.596 1 32.5 8 ILE B CA 1
ATOM 2799 C C . ILE B 1 33 ? 32.286 -35.857 -20.093 1 32.65 8 ILE B C 1
ATOM 2800 O O . ILE B 1 33 ? 31.281 -36.066 -20.778 1 32.9 8 ILE B O 1
ATOM 2805 N N . ASN B 1 34 ? 33.493 -35.669 -20.604 1 31.79 9 ASN B N 1
ATOM 2806 C CA . ASN B 1 34 ? 33.739 -35.782 -22.027 1 32.23 9 ASN B CA 1
ATOM 2807 C C . ASN B 1 34 ? 34.16 -37.242 -22.253 1 33.62 9 ASN B C 1
ATOM 2808 O O . ASN B 1 34 ? 35.236 -37.673 -21.811 1 33.8 9 ASN B O 1
ATOM 2813 N N . LEU B 1 35 ? 33.26 -38.031 -22.848 1 33.98 10 LEU B N 1
ATOM 2814 C CA . LEU B 1 35 ? 33.47 -39.474 -22.975 1 35.3 10 LEU B CA 1
ATOM 2815 C C . LEU B 1 35 ? 34.568 -39.942 -23.904 1 36.49 10 LEU B C 1
ATOM 2816 O O . LEU B 1 35 ? 35.148 -41.027 -23.679 1 37.09 10 LEU B O 1
ATOM 2821 N N . ASP B 1 36 ? 34.847 -39.174 -24.946 1 36.54 11 ASP B N 1
ATOM 2822 C CA . ASP B 1 36 ? 35.831 -39.602 -25.936 1 37.12 11 ASP B CA 1
ATOM 2823 C C . ASP B 1 36 ? 36.105 -38.478 -26.908 1 37.4 11 ASP B C 1
ATOM 2824 O O . ASP B 1 36 ? 35.253 -37.627 -27.12 1 37.55 11 ASP B O 1
ATOM 2829 N N . SER B 1 37 ? 37.282 -38.489 -27.518 1 37.36 12 SER B N 1
ATOM 2830 C CA . SER B 1 37 ? 37.601 -37.554 -28.59 1 38.31 12 SER B CA 1
ATOM 2831 C C . SER B 1 37 ? 37.157 -38.163 -29.963 1 39.56 12 SER B C 1
ATOM 2832 O O . SER B 1 37 ? 37.123 -37.46 -30.96 1 40.2 12 SER B O 1
ATOM 2835 N N . ARG B 1 38 ? 36.849 -39.472 -30.026 1 39.65 13 ARG B N 1
ATOM 2836 C CA . ARG B 1 38 ? 36.419 -40.13 -31.246 1 40.43 13 ARG B CA 1
ATOM 2837 C C . ARG B 1 38 ? 35.085 -39.596 -31.71 1 39.87 13 ARG B C 1
ATOM 2838 O O . ARG B 1 38 ? 34.186 -39.31 -30.909 1 38.84 13 ARG B O 1
ATOM 2846 N N . CYS B 1 39 ? 34.969 -39.419 -33.015 1 39.42 14 CYS B N 1
ATOM 2847 C CA . CYS B 1 39 ? 33.752 -38.901 -33.632 1 39.47 14 CYS B CA 1
ATOM 2848 C C . CYS B 1 39 ? 33.602 -39.486 -35.037 1 40.81 14 CYS B C 1
ATOM 2849 O O . CYS B 1 39 ? 34.597 -39.826 -35.658 1 40.87 14 CYS B O 1
ATOM 2852 N N . ASN B 1 40 ? 32.373 -39.61 -35.547 1 40.94 15 ASN B N 1
ATOM 2853 C CA . ASN B 1 40 ? 32.185 -40.076 -36.945 1 40.76 15 ASN B CA 1
ATOM 2854 C C . ASN B 1 40 ? 32.497 -38.901 -37.904 1 40.85 15 ASN B C 1
ATOM 2855 O O . ASN B 1 40 ? 32.84 -39.125 -39.059 1 41.67 15 ASN B O 1
ATOM 2860 N N . ALA B 1 41 ? 32.339 -37.638 -37.43 1 39.89 16 ALA B N 1
ATOM 2861 C CA . ALA B 1 41 ? 32.582 -36.441 -38.227 1 40.43 16 ALA B CA 1
ATOM 2862 C C . ALA B 1 41 ? 34.056 -35.967 -38.055 1 41.56 16 ALA B C 1
ATOM 2863 O O . ALA B 1 41 ? 34.787 -36.519 -37.224 1 42.03 16 ALA B O 1
ATOM 2865 N N . SER B 1 42 ? 34.506 -35.01 -38.882 1 41.5 17 SER B N 1
ATOM 2866 C CA . SER B 1 42 ? 35.848 -34.437 -38.798 1 42.14 17 SER B CA 1
ATOM 2867 C C . SER B 1 42 ? 35.695 -32.947 -39.118 1 41.13 17 SER B C 1
ATOM 2868 O O . SER B 1 42 ? 36.372 -32.415 -40.001 1 41.76 17 SER B O 1
ATOM 2871 N N . CYS B 1 43 ? 34.8 -32.264 -38.392 1 39.53 18 CYS B N 1
ATOM 2872 C CA . CYS B 1 43 ? 34.514 -30.84 -38.618 1 39.47 18 CYS B CA 1
ATOM 2873 C C . CYS B 1 43 ? 35.756 -29.984 -38.641 1 39.98 18 CYS B C 1
ATOM 2874 O O . CYS B 1 43 ? 36.611 -30.147 -37.769 1 40.2 18 CYS B O 1
ATOM 2877 N N . ASP B 1 44 ? 35.854 -29.077 -39.617 1 39.69 19 ASP B N 1
ATOM 2878 C CA . ASP B 1 44 ? 37.035 -28.216 -39.755 1 40.13 19 ASP B CA 1
ATOM 2879 C C . ASP B 1 44 ? 37.188 -27.164 -38.659 1 39.99 19 ASP B C 1
ATOM 2880 O O . ASP B 1 44 ? 38.231 -26.53 -38.587 1 40.77 19 ASP B O 1
ATOM 2885 N N . HIS B 1 45 ? 36.169 -26.96 -37.818 1 38.76 20 HIS B N 1
ATOM 2886 C CA . HIS B 1 45 ? 36.304 -26.017 -36.7 1 37.75 20 HIS B CA 1
ATOM 2887 C C . HIS B 1 45 ? 36.568 -26.718 -35.367 1 37.71 20 HIS B C 1
ATOM 2888 O O . HIS B 1 45 ? 36.823 -26.039 -34.362 1 38.02 20 HIS B O 1
ATOM 2895 N N . CYS B 1 46 ? 36.416 -28.062 -35.313 1 37.11 21 CYS B N 1
ATOM 2896 C CA . CYS B 1 46 ? 36.396 -28.793 -34.067 1 36.48 21 CYS B CA 1
ATOM 2897 C C . CYS B 1 46 ? 37.469 -28.426 -33.067 1 36.93 21 CYS B C 1
ATOM 2898 O O . CYS B 1 46 ? 38.651 -28.65 -33.322 1 36.7 21 CYS B O 1
ATOM 2901 N N . CYS B 1 47 ? 37.042 -27.929 -31.887 1 37.08 22 CYS B N 1
ATOM 2902 C CA . CYS B 1 47 ? 37.972 -27.545 -30.817 1 36.98 22 CYS B CA 1
ATOM 2903 C C . CYS B 1 47 ? 38.831 -28.71 -30.325 1 37.76 22 CYS B C 1
ATOM 2904 O O . CYS B 1 47 ? 39.878 -28.473 -29.729 1 37.53 22 CYS B O 1
ATOM 2907 N N . PHE B 1 48 ? 38.39 -29.954 -30.553 1 37.38 23 PHE B N 1
ATOM 2908 C CA . PHE B 1 48 ? 39.165 -31.135 -30.147 1 37.98 23 PHE B CA 1
ATOM 2909 C C . PHE B 1 48 ? 39.826 -31.855 -31.318 1 39.12 23 PHE B C 1
ATOM 2910 O O . PHE B 1 48 ? 40.425 -32.917 -31.118 1 40.26 23 PHE B O 1
ATOM 2918 N N . SER B 1 49 ? 39.671 -31.347 -32.555 1 38.94 24 SER B N 1
ATOM 2919 C CA . SER B 1 49 ? 40.119 -31.985 -33.787 1 39.39 24 SER B CA 1
ATOM 2920 C C . SER B 1 49 ? 39.612 -33.44 -33.847 1 39.74 24 SER B C 1
ATOM 2921 O O . SER B 1 49 ? 40.36 -34.355 -34.201 1 40.08 24 SER B O 1
ATOM 2924 N N . SER B 1 50 ? 38.362 -33.639 -33.425 1 39.04 25 SER B N 1
ATOM 2925 C CA . SER B 1 50 ? 37.763 -34.96 -33.366 1 39.65 25 SER B CA 1
ATOM 2926 C C . SER B 1 50 ? 37.653 -35.575 -34.732 1 41.04 25 SER B C 1
ATOM 2927 O O . SER B 1 50 ? 37.518 -34.879 -35.751 1 41.13 25 SER B O 1
ATOM 2930 N N . SER B 1 51 ? 37.75 -36.896 -34.76 1 41.88 26 SER B N 1
ATOM 2931 C CA . SER B 1 51 ? 37.73 -37.636 -36.007 1 41.69 26 SER B CA 1
ATOM 2932 C C . SER B 1 51 ? 37.553 -39.135 -35.682 1 42.17 26 SER B C 1
ATOM 2933 O O . SER B 1 51 ? 37.759 -39.551 -34.539 1 41.3 26 SER B O 1
ATOM 2936 N N . PRO B 1 52 ? 37.255 -39.977 -36.687 1 43.65 27 PRO B N 1
ATOM 2937 C CA . PRO B 1 52 ? 37.153 -41.425 -36.433 1 44.54 27 PRO B CA 1
ATOM 2938 C C . PRO B 1 52 ? 38.419 -42.06 -35.865 1 45.79 27 PRO B C 1
ATOM 2939 O O . PRO B 1 52 ? 38.331 -43.125 -35.263 1 47.11 27 PRO B O 1
ATOM 2943 N N . THR B 1 53 ? 39.591 -41.434 -36.065 1 45.48 28 THR B N 1
ATOM 2944 C CA . THR B 1 53 ? 40.849 -42.009 -35.59 1 46.34 28 THR B CA 1
ATOM 2945 C C . THR B 1 53 ? 41.416 -41.342 -34.344 1 46.07 28 THR B C 1
ATOM 2946 O O . THR B 1 53 ? 42.552 -41.638 -33.986 1 46.13 28 THR B O 1
ATOM 2950 N N . SER B 1 54 ? 40.656 -40.447 -33.684 1 44.79 29 SER B N 1
ATOM 2951 C CA . SER B 1 54 ? 41.136 -39.798 -32.472 1 45.03 29 SER B CA 1
ATOM 2952 C C . SER B 1 54 ? 41.253 -40.841 -31.361 1 46.44 29 SER B C 1
ATOM 2953 O O . SER B 1 54 ? 40.344 -41.652 -31.183 1 47.6 29 SER B O 1
ATOM 2956 N N . THR B 1 55 ? 42.362 -40.819 -30.623 1 46.79 30 THR B N 1
ATOM 2957 C CA . THR B 1 55 ? 42.636 -41.815 -29.593 1 48.39 30 THR B CA 1
ATOM 2958 C C . THR B 1 55 ? 42.639 -41.284 -28.165 1 47.96 30 THR B C 1
ATOM 2959 O O . THR B 1 55 ? 42.859 -42.075 -27.253 1 48.66 30 THR B O 1
ATOM 2963 N N . THR B 1 56 ? 42.413 -39.975 -27.956 1 46.41 31 THR B N 1
ATOM 2964 C CA . THR B 1 56 ? 42.451 -39.417 -26.603 1 45.55 31 THR B CA 1
ATOM 2965 C C . THR B 1 56 ? 41.152 -39.708 -25.849 1 44 31 THR B C 1
ATOM 2966 O O . THR B 1 56 ? 40.092 -39.274 -26.289 1 42.84 31 THR B O 1
ATOM 2970 N N . ARG B 1 57 ? 41.236 -40.419 -24.721 1 42.86 32 ARG B N 1
ATOM 2971 C CA A ARG B 1 57 ? 40.059 -40.748 -23.929 0.44 42.96 32 ARG B CA 1
ATOM 2972 C CA B ARG B 1 57 ? 40.054 -40.751 -23.925 0.56 42.8 32 ARG B CA 1
ATOM 2973 C C . ARG B 1 57 ? 40.454 -41.344 -22.586 1 43.02 32 ARG B C 1
ATOM 2974 O O . ARG B 1 57 ? 41.524 -41.98 -22.464 1 43.16 32 ARG B O 1
ATOM 2989 N N . MET B 1 58 ? 39.583 -41.177 -21.592 1 41.67 33 MET B N 1
ATOM 2990 C CA . MET B 1 58 ? 39.781 -41.813 -20.296 1 41.39 33 MET B CA 1
ATOM 2991 C C . MET B 1 58 ? 39.323 -43.287 -20.492 1 42.63 33 MET B C 1
ATOM 2992 O O . MET B 1 58 ? 38.534 -43.579 -21.398 1 43.48 33 MET B O 1
ATOM 2997 N N . GLU B 1 59 ? 39.803 -44.201 -19.664 1 42.67 34 GLU B N 1
ATOM 2998 C CA . GLU B 1 59 ? 39.407 -45.615 -19.761 1 43.78 34 GLU B CA 1
ATOM 2999 C C . GLU B 1 59 ? 37.932 -45.798 -19.393 1 43.51 34 GLU B C 1
ATOM 3000 O O . GLU B 1 59 ? 37.399 -45.02 -18.603 1 42.85 34 GLU B O 1
ATOM 3006 N N . LYS B 1 60 ? 37.252 -46.793 -19.996 1 43.65 35 LYS B N 1
ATOM 3007 C CA . LYS B 1 60 ? 35.834 -47.019 -19.705 1 44.28 35 LYS B CA 1
ATOM 3008 C C . LYS B 1 60 ? 35.575 -47.295 -18.225 1 44.39 35 LYS B C 1
ATOM 3009 O O . LYS B 1 60 ? 34.632 -46.738 -17.667 1 44.54 35 LYS B O 1
ATOM 3015 N N . GLU B 1 61 ? 36.407 -48.148 -17.582 1 44.11 36 GLU B N 1
ATOM 3016 C CA . GLU B 1 61 ? 36.195 -48.46 -16.166 1 43.78 36 GLU B CA 1
ATOM 3017 C C . GLU B 1 61 ? 36.366 -47.215 -15.281 1 42.35 36 GLU B C 1
ATOM 3018 O O . GLU B 1 61 ? 35.602 -47.014 -14.348 1 42.9 36 GLU B O 1
ATOM 3024 N N . TYR B 1 62 ? 37.312 -46.35 -15.629 1 40.43 37 TYR B N 1
ATOM 3025 C CA . TYR B 1 62 ? 37.547 -45.11 -14.915 1 40.02 37 TYR B CA 1
ATOM 3026 C C . TYR B 1 62 ? 36.301 -44.205 -15.031 1 39.56 37 TYR B C 1
ATOM 3027 O O . TYR B 1 62 ? 35.85 -43.646 -14.03 1 39.56 37 TYR B O 1
ATOM 3036 N N . ILE B 1 63 ? 35.722 -44.106 -16.243 1 39.17 38 ILE B N 1
ATOM 3037 C CA . ILE B 1 63 ? 34.505 -43.316 -16.474 1 38.83 38 ILE B CA 1
ATOM 3038 C C . ILE B 1 63 ? 33.334 -43.908 -15.679 1 38.97 38 ILE B C 1
ATOM 3039 O O . ILE B 1 63 ? 32.589 -43.164 -15.039 1 38.81 38 ILE B O 1
ATOM 3044 N N . ARG B 1 64 ? 33.187 -45.243 -15.656 1 38.91 39 ARG B N 1
ATOM 3045 C CA . ARG B 1 64 ? 32.132 -45.889 -14.848 1 39.52 39 ARG B CA 1
ATOM 3046 C C . ARG B 1 64 ? 32.238 -45.48 -13.375 1 39.8 39 ARG B C 1
ATOM 3047 O O . ARG B 1 64 ? 31.23 -45.189 -12.75 1 39.81 39 ARG B O 1
ATOM 3055 N N . GLU B 1 65 ? 33.47 -45.44 -12.836 1 40.09 40 GLU B N 1
ATOM 3056 C CA . GLU B 1 65 ? 33.695 -45.037 -11.452 1 40.33 40 GLU B CA 1
ATOM 3057 C C . GLU B 1 65 ? 33.302 -43.577 -11.257 1 38.51 40 GLU B C 1
ATOM 3058 O O . GLU B 1 65 ? 32.656 -43.251 -10.255 1 38.63 40 GLU B O 1
ATOM 3064 N N . LEU B 1 66 ? 33.684 -42.684 -12.195 1 37.82 41 LEU B N 1
ATOM 3065 C CA . LEU B 1 66 ? 33.298 -41.265 -12.107 1 37.29 41 LEU B CA 1
ATOM 3066 C C . LEU B 1 66 ? 31.769 -41.128 -12.103 1 37.4 41 LEU B C 1
ATOM 3067 O O . LEU B 1 66 ? 31.216 -40.466 -11.233 1 37.45 41 LEU B O 1
ATOM 3072 N N . VAL B 1 67 ? 31.082 -41.791 -13.04 1 36.91 42 VAL B N 1
ATOM 3073 C CA . VAL B 1 67 ? 29.63 -41.703 -13.142 1 36.91 42 VAL B CA 1
ATOM 3074 C C . VAL B 1 67 ? 28.967 -42.224 -11.878 1 37.42 42 VAL B C 1
ATOM 3075 O O . VAL B 1 67 ? 28.058 -41.577 -11.362 1 37.45 42 VAL B O 1
ATOM 3079 N N . THR B 1 68 ? 29.467 -43.347 -11.33 1 38.21 43 THR B N 1
ATOM 3080 C CA . THR B 1 68 ? 28.919 -43.908 -10.085 1 38.92 43 THR B CA 1
ATOM 3081 C C . THR B 1 68 ? 29.051 -42.896 -8.948 1 38.53 43 THR B C 1
ATOM 3082 O O . THR B 1 68 ? 28.104 -42.666 -8.208 1 38.93 43 THR B O 1
ATOM 3086 N N . GLU B 1 69 ? 30.207 -42.233 -8.868 1 38 44 GLU B N 1
ATOM 3087 C CA . GLU B 1 69 ? 30.451 -41.233 -7.836 1 37.31 44 GLU B CA 1
ATOM 3088 C C . GLU B 1 69 ? 29.505 -40.037 -7.998 1 36.53 44 GLU B C 1
ATOM 3089 O O . GLU B 1 69 ? 28.94 -39.554 -7.017 1 37.12 44 GLU B O 1
ATOM 3095 N N . PHE B 1 70 ? 29.336 -39.56 -9.236 1 34.87 45 PHE B N 1
ATOM 3096 C CA . PHE B 1 70 ? 28.472 -38.415 -9.495 1 34.23 45 PHE B CA 1
ATOM 3097 C C . PHE B 1 70 ? 27.018 -38.751 -9.206 1 35.3 45 PHE B C 1
ATOM 3098 O O . PHE B 1 70 ? 26.274 -37.895 -8.742 1 35.83 45 PHE B O 1
ATOM 3106 N N . ALA B 1 71 ? 26.604 -39.987 -9.5 1 35.56 46 ALA B N 1
ATOM 3107 C CA . ALA B 1 71 ? 25.238 -40.414 -9.238 1 36.84 46 ALA B CA 1
ATOM 3108 C C . ALA B 1 71 ? 24.998 -40.454 -7.725 1 38.02 46 ALA B C 1
ATOM 3109 O O . ALA B 1 71 ? 23.975 -39.976 -7.259 1 39.58 46 ALA B O 1
ATOM 3111 N N . LYS B 1 72 ? 25.953 -40.969 -6.958 1 38.29 47 LYS B N 1
ATOM 3112 C CA . LYS B 1 72 ? 25.821 -41.064 -5.499 1 39.44 47 LYS B CA 1
ATOM 3113 C C . LYS B 1 72 ? 25.949 -39.728 -4.784 1 39.79 47 LYS B C 1
ATOM 3114 O O . LYS B 1 72 ? 25.493 -39.591 -3.644 1 40.54 47 LYS B O 1
ATOM 3120 N N . ASN B 1 73 ? 26.65 -38.779 -5.416 1 38.48 48 ASN B N 1
ATOM 3121 C CA . ASN B 1 73 ? 26.954 -37.482 -4.828 1 39.02 48 ASN B CA 1
ATOM 3122 C C . ASN B 1 73 ? 25.691 -36.731 -4.411 1 40.51 48 ASN B C 1
ATOM 3123 O O . ASN B 1 73 ? 24.699 -36.69 -5.141 1 40.79 48 ASN B O 1
ATOM 3128 N N . LYS B 1 74 ? 25.75 -36.109 -3.25 1 40.77 49 LYS B N 1
ATOM 3129 C CA . LYS B 1 74 ? 24.588 -35.429 -2.694 1 41.77 49 LYS B CA 1
ATOM 3130 C C . LYS B 1 74 ? 24.265 -34.076 -3.287 1 40.64 49 LYS B C 1
ATOM 3131 O O . LYS B 1 74 ? 23.129 -33.649 -3.132 1 42.33 49 LYS B O 1
ATOM 3137 N N . THR B 1 75 ? 25.227 -33.363 -3.901 1 37.87 50 THR B N 1
ATOM 3138 C CA . THR B 1 75 ? 24.948 -32.031 -4.425 1 36.92 50 THR B CA 1
ATOM 3139 C C . THR B 1 75 ? 24.661 -32.032 -5.925 1 35.52 50 THR B C 1
ATOM 3140 O O . THR B 1 75 ? 23.921 -31.157 -6.389 1 35.34 50 THR B O 1
ATOM 3144 N N . ILE B 1 76 ? 25.325 -32.91 -6.706 1 34.09 51 ILE B N 1
ATOM 3145 C CA . ILE B 1 76 ? 25.13 -32.939 -8.173 1 33.22 51 ILE B CA 1
ATOM 3146 C C . ILE B 1 76 ? 23.685 -33.214 -8.527 1 34.18 51 ILE B C 1
ATOM 3147 O O . ILE B 1 76 ? 23.125 -34.211 -8.073 1 35.1 51 ILE B O 1
ATOM 3152 N N . GLN B 1 77 ? 23.07 -32.315 -9.308 1 33.51 52 GLN B N 1
ATOM 3153 C CA . GLN B 1 77 ? 21.704 -32.462 -9.786 1 33.76 52 GLN B CA 1
ATOM 3154 C C . GLN B 1 77 ? 21.704 -32.869 -11.27 1 33.66 52 GLN B C 1
ATOM 3155 O O . GLN B 1 77 ? 20.821 -33.604 -11.708 1 34.34 52 GLN B O 1
ATOM 3161 N N . VAL B 1 78 ? 22.67 -32.373 -12.037 1 33 53 VAL B N 1
ATOM 3162 C CA . VAL B 1 78 ? 22.742 -32.606 -13.471 1 32.86 53 VAL B CA 1
ATOM 3163 C C . VAL B 1 78 ? 24.1 -33.182 -13.839 1 32.68 53 VAL B C 1
ATOM 3164 O O . VAL B 1 78 ? 25.133 -32.664 -13.424 1 32.73 53 VAL B O 1
ATOM 3168 N N . ILE B 1 79 ? 24.091 -34.231 -14.656 1 32.1 54 ILE B N 1
ATOM 3169 C CA . ILE B 1 79 ? 25.302 -34.841 -15.202 1 31.09 54 ILE B CA 1
ATOM 3170 C C . ILE B 1 79 ? 25.19 -34.706 -16.717 1 30.77 54 ILE B C 1
ATOM 3171 O O . ILE B 1 79 ? 24.219 -35.184 -17.308 1 30.8 54 ILE B O 1
ATOM 3176 N N . SER B 1 80 ? 26.169 -34.075 -17.352 1 29.76 55 SER B N 1
ATOM 3177 C CA . SER B 1 80 ? 26.138 -33.829 -18.803 1 29.94 55 SER B CA 1
ATOM 3178 C C . SER B 1 80 ? 27.194 -34.643 -19.498 1 30.87 55 SER B C 1
ATOM 3179 O O . SER B 1 80 ? 28.308 -34.751 -18.989 1 30.88 55 SER B O 1
ATOM 3182 N N . PHE B 1 81 ? 26.867 -35.204 -20.677 1 30.57 56 PHE B N 1
ATOM 3183 C CA . PHE B 1 81 ? 27.84 -35.96 -21.449 1 30.97 56 PHE B CA 1
ATOM 3184 C C . PHE B 1 81 ? 28.144 -35.229 -22.742 1 31.09 56 PHE B C 1
ATOM 3185 O O . PHE B 1 81 ? 27.247 -34.673 -23.369 1 30.69 56 PHE B O 1
ATOM 3193 N N . THR B 1 82 ? 29.408 -35.206 -23.12 1 30.79 57 THR B N 1
ATOM 3194 C CA . THR B 1 82 ? 29.835 -34.574 -24.366 1 31.81 57 THR B CA 1
ATOM 3195 C C . THR B 1 82 ? 31.029 -35.377 -24.952 1 32.8 57 THR B C 1
ATOM 3196 O O . THR B 1 82 ? 31.416 -36.396 -24.389 1 33.24 57 THR B O 1
ATOM 3200 N N . GLY B 1 83 ? 31.537 -34.958 -26.105 1 33.31 58 GLY B N 1
ATOM 3201 C CA . GLY B 1 83 ? 32.646 -35.647 -26.774 1 34.09 58 GLY B CA 1
ATOM 3202 C C . GLY B 1 83 ? 33.402 -34.654 -27.645 1 34.24 58 GLY B C 1
ATOM 3203 O O . GLY B 1 83 ? 33.621 -33.521 -27.215 1 34.08 58 GLY B O 1
ATOM 3204 N N . GLY B 1 84 ? 33.778 -35.045 -28.87 1 34.66 59 GLY B N 1
ATOM 3205 C CA . GLY B 1 84 ? 33.484 -36.361 -29.43 1 34.71 59 GLY B CA 1
ATOM 3206 C C . GLY B 1 84 ? 32.009 -36.554 -29.71 1 34.9 59 GLY B C 1
ATOM 3207 O O . GLY B 1 84 ? 31.189 -35.656 -29.449 1 34.56 59 GLY B O 1
ATOM 3208 N N . GLU B 1 85 ? 31.65 -37.744 -30.2 1 35.15 60 GLU B N 1
ATOM 3209 C CA . GLU B 1 85 ? 30.248 -38.057 -30.454 1 35.1 60 GLU B CA 1
ATOM 3210 C C . GLU B 1 85 ? 29.806 -39.152 -29.466 1 36.43 60 GLU B C 1
ATOM 3211 O O . GLU B 1 85 ? 30.201 -40.315 -29.619 1 37.32 60 GLU B O 1
ATOM 3217 N N . VAL B 1 86 ? 29.021 -38.776 -28.433 1 35.92 61 VAL B N 1
ATOM 3218 C CA . VAL B 1 86 ? 28.612 -39.725 -27.396 1 36.92 61 VAL B CA 1
ATOM 3219 C C . VAL B 1 86 ? 27.677 -40.817 -27.885 1 37.24 61 VAL B C 1
ATOM 3220 O O . VAL B 1 86 ? 27.641 -41.869 -27.258 1 37.63 61 VAL B O 1
ATOM 3224 N N . PHE B 1 87 ? 26.964 -40.614 -29.009 1 37.18 62 PHE B N 1
ATOM 3225 C CA . PHE B 1 87 ? 26.088 -41.685 -29.517 1 37.27 62 PHE B CA 1
ATOM 3226 C C . PHE B 1 87 ? 26.852 -42.73 -30.361 1 39.15 62 PHE B C 1
ATOM 3227 O O . PHE B 1 87 ? 26.253 -43.711 -30.792 1 39.24 62 PHE B O 1
ATOM 3235 N N . LEU B 1 88 ? 28.159 -42.513 -30.613 1 40.02 63 LEU B N 1
ATOM 3236 C CA . LEU B 1 88 ? 28.961 -43.427 -31.417 1 42.42 63 LEU B CA 1
ATOM 3237 C C . LEU B 1 88 ? 29.057 -44.784 -30.717 1 42.93 63 LEU B C 1
ATOM 3238 O O . LEU B 1 88 ? 28.898 -45.812 -31.363 1 43.85 63 LEU B O 1
ATOM 3243 N N . ASP B 1 89 ? 29.262 -44.79 -29.39 1 41.92 64 ASP B N 1
ATOM 3244 C CA . ASP B 1 89 ? 29.282 -46.041 -28.627 1 41.49 64 ASP B CA 1
ATOM 3245 C C . ASP B 1 89 ? 28.043 -45.957 -27.74 1 41.15 64 ASP B C 1
ATOM 3246 O O . ASP B 1 89 ? 28.131 -45.655 -26.548 1 40.86 64 ASP B O 1
ATOM 3251 N N . TYR B 1 90 ? 26.869 -46.161 -28.355 1 40.73 65 TYR B N 1
ATOM 3252 C CA . TYR B 1 90 ? 25.619 -46.027 -27.642 1 40.75 65 TYR B CA 1
ATOM 3253 C C . TYR B 1 90 ? 25.474 -47.024 -26.5 1 40.95 65 TYR B C 1
ATOM 3254 O O . TYR B 1 90 ? 24.934 -46.679 -25.449 1 40.48 65 TYR B O 1
ATOM 3263 N N . LYS B 1 91 ? 25.968 -48.26 -26.679 1 41.27 66 LYS B N 1
ATOM 3264 C CA . LYS B 1 91 ? 25.901 -49.266 -25.612 1 42.36 66 LYS B CA 1
ATOM 3265 C C . LYS B 1 91 ? 26.55 -48.744 -24.309 1 41.92 66 LYS B C 1
ATOM 3266 O O . LYS B 1 91 ? 25.98 -48.884 -23.226 1 42.36 66 LYS B O 1
ATOM 3272 N N . PHE B 1 92 ? 27.7 -48.072 -24.441 1 40.93 67 PHE B N 1
ATOM 3273 C CA . PHE B 1 92 ? 28.392 -47.529 -23.279 1 40.66 67 PHE B CA 1
ATOM 3274 C C . PHE B 1 92 ? 27.63 -46.338 -22.693 1 39.61 67 PHE B C 1
ATOM 3275 O O . PHE B 1 92 ? 27.481 -46.238 -21.474 1 39.92 67 PHE B O 1
ATOM 3283 N N . LEU B 1 93 ? 27.095 -45.454 -23.55 1 38.27 68 LEU B N 1
ATOM 3284 C CA . LEU B 1 93 ? 26.324 -44.305 -23.063 1 37.26 68 LEU B CA 1
ATOM 3285 C C . LEU B 1 93 ? 25.093 -44.788 -22.275 1 37.25 68 LEU B C 1
ATOM 3286 O O . LEU B 1 93 ? 24.837 -44.313 -21.171 1 36.67 68 LEU B O 1
ATOM 3291 N N . LYS B 1 94 ? 24.375 -45.789 -22.821 1 37.64 69 LYS B N 1
ATOM 3292 C CA . LYS B 1 94 ? 23.196 -46.323 -22.152 1 38.88 69 LYS B CA 1
ATOM 3293 C C . LYS B 1 94 ? 23.561 -46.956 -20.804 1 39.8 69 LYS B C 1
ATOM 3294 O O . LYS B 1 94 ? 22.847 -46.76 -19.82 1 40.84 69 LYS B O 1
ATOM 3300 N N . GLU B 1 95 ? 24.706 -47.653 -20.734 1 39.78 70 GLU B N 1
ATOM 3301 C CA A GLU B 1 95 ? 25.169 -48.251 -19.486 0.56 39.72 70 GLU B CA 1
ATOM 3302 C CA B GLU B 1 95 ? 25.195 -48.259 -19.48 0.44 39.83 70 GLU B CA 1
ATOM 3303 C C . GLU B 1 95 ? 25.393 -47.171 -18.426 1 39.28 70 GLU B C 1
ATOM 3304 O O . GLU B 1 95 ? 25.017 -47.344 -17.259 1 39.38 70 GLU B O 1
ATOM 3315 N N . LEU B 1 96 ? 25.992 -46.053 -18.829 1 38.44 71 LEU B N 1
ATOM 3316 C CA . LEU B 1 96 ? 26.254 -44.96 -17.904 1 38.1 71 LEU B CA 1
ATOM 3317 C C . LEU B 1 96 ? 24.962 -44.321 -17.434 1 37.44 71 LEU B C 1
ATOM 3318 O O . LEU B 1 96 ? 24.811 -44.057 -16.243 1 36.95 71 LEU B O 1
ATOM 3323 N N . MET B 1 97 ? 24.004 -44.115 -18.354 1 37.19 72 MET B N 1
ATOM 3324 C CA . MET B 1 97 ? 22.708 -43.557 -17.97 1 37.48 72 MET B CA 1
ATOM 3325 C C . MET B 1 97 ? 21.979 -44.49 -16.994 1 37.79 72 MET B C 1
ATOM 3326 O O . MET B 1 97 ? 21.304 -44.007 -16.077 1 37.48 72 MET B O 1
ATOM 3331 N N . GLU B 1 98 ? 22.141 -45.822 -17.167 1 38.3 73 GLU B N 1
ATOM 3332 C CA A GLU B 1 98 ? 21.507 -46.775 -16.264 0.51 39.24 73 GLU B CA 1
ATOM 3333 C CA B GLU B 1 98 ? 21.518 -46.805 -16.281 0.49 39.18 73 GLU B CA 1
ATOM 3334 C C . GLU B 1 98 ? 22.165 -46.8 -14.888 1 40.25 73 GLU B C 1
ATOM 3335 O O . GLU B 1 98 ? 21.497 -47.09 -13.898 1 41.08 73 GLU B O 1
ATOM 3346 N N . ILE B 1 99 ? 23.467 -46.457 -14.799 1 40.52 74 ILE B N 1
ATOM 3347 C CA . ILE B 1 99 ? 24.141 -46.356 -13.494 1 41.47 74 ILE B CA 1
ATOM 3348 C C . ILE B 1 99 ? 23.472 -45.194 -12.703 1 40.75 74 ILE B C 1
ATOM 3349 O O . ILE B 1 99 ? 23.183 -45.328 -11.516 1 41.33 74 ILE B O 1
ATOM 3354 N N . ILE B 1 100 ? 23.174 -44.086 -13.398 1 39.22 75 ILE B N 1
ATOM 3355 C CA . ILE B 1 100 ? 22.59 -42.893 -12.795 1 38.65 75 ILE B CA 1
ATOM 3356 C C . ILE B 1 100 ? 21.127 -43.063 -12.387 1 39.34 75 ILE B C 1
ATOM 3357 O O . ILE B 1 100 ? 20.703 -42.492 -11.379 1 39.47 75 ILE B O 1
ATOM 3362 N N . LYS B 1 101 ? 20.363 -43.815 -13.184 1 39.63 76 LYS B N 1
ATOM 3363 C CA . LYS B 1 101 ? 18.923 -44.006 -13.033 1 40.67 76 LYS B CA 1
ATOM 3364 C C . LYS B 1 101 ? 18.431 -44.235 -11.578 1 42.08 76 LYS B C 1
ATOM 3365 O O . LYS B 1 101 ? 17.554 -43.472 -11.144 1 41.44 76 LYS B O 1
ATOM 3371 N N . PRO B 1 102 ? 18.969 -45.182 -10.78 1 43.74 77 PRO B N 1
ATOM 3372 C CA . PRO B 1 102 ? 18.445 -45.349 -9.4 1 44.12 77 PRO B CA 1
ATOM 3373 C C . PRO B 1 102 ? 18.576 -44.101 -8.519 1 44.65 77 PRO B C 1
ATOM 3374 O O . PRO B 1 102 ? 17.826 -43.944 -7.552 1 45.11 77 PRO B O 1
ATOM 3378 N N . TYR B 1 103 ? 19.531 -43.215 -8.853 1 43.81 78 TYR B N 1
ATOM 3379 C CA . TYR B 1 103 ? 19.799 -41.977 -8.111 1 43.97 78 TYR B CA 1
ATOM 3380 C C . TYR B 1 103 ? 19.01 -40.76 -8.597 1 43.07 78 TYR B C 1
ATOM 3381 O O . TYR B 1 103 ? 19.088 -39.69 -7.982 1 42.83 78 TYR B O 1
ATOM 3390 N N . GLU B 1 104 ? 18.277 -40.91 -9.714 1 42.22 79 GLU B N 1
ATOM 3391 C CA . GLU B 1 104 ? 17.399 -39.899 -10.271 1 42.1 79 GLU B CA 1
ATOM 3392 C C . GLU B 1 104 ? 18.06 -38.548 -10.565 1 40.79 79 GLU B C 1
ATOM 3393 O O . GLU B 1 104 ? 17.419 -37.512 -10.387 1 41.91 79 GLU B O 1
ATOM 3399 N N . LYS B 1 105 ? 19.312 -38.545 -11.037 1 38.69 80 LYS B N 1
ATOM 3400 C CA . LYS B 1 105 ? 19.943 -37.296 -11.447 1 37.29 80 LYS B CA 1
ATOM 3401 C C . LYS B 1 105 ? 19.439 -36.956 -12.862 1 36.94 80 LYS B C 1
ATOM 3402 O O . LYS B 1 105 ? 19.088 -37.86 -13.624 1 37.64 80 LYS B O 1
ATOM 3408 N N . GLN B 1 106 ? 19.424 -35.674 -13.21 1 35.29 81 GLN B N 1
ATOM 3409 C CA . GLN B 1 106 ? 19.034 -35.243 -14.548 1 34.16 81 GLN B CA 1
ATOM 3410 C C . GLN B 1 106 ? 20.237 -35.363 -15.468 1 33.83 81 GLN B C 1
ATOM 3411 O O . GLN B 1 106 ? 21.383 -35.169 -15.028 1 35.26 81 GLN B O 1
ATOM 3417 N N . ILE B 1 107 ? 19.998 -35.709 -16.734 1 31.42 82 ILE B N 1
ATOM 3418 C CA . ILE B 1 107 ? 21.1 -35.888 -17.676 1 30.65 82 ILE B CA 1
ATOM 3419 C C . ILE B 1 107 ? 20.921 -35.001 -18.893 1 30.39 82 ILE B C 1
ATOM 3420 O O . ILE B 1 107 ? 19.787 -34.758 -19.325 1 29.93 82 ILE B O 1
ATOM 3425 N N . THR B 1 108 ? 22.034 -34.493 -19.434 1 29.21 83 THR B N 1
ATOM 3426 C CA . THR B 1 108 ? 21.956 -33.753 -20.702 1 29.44 83 THR B CA 1
ATOM 3427 C C . THR B 1 108 ? 22.882 -34.448 -21.683 1 30.07 83 THR B C 1
ATOM 3428 O O . THR B 1 108 ? 23.946 -34.972 -21.305 1 30.16 83 THR B O 1
ATOM 3432 N N . LEU B 1 109 ? 22.502 -34.394 -22.96 1 29.94 84 LEU B N 1
ATOM 3433 C CA . LEU B 1 109 ? 23.298 -34.999 -24.019 1 29.79 84 LEU B CA 1
ATOM 3434 C C . LEU B 1 109 ? 23.463 -33.992 -25.152 1 29.86 84 LEU B C 1
ATOM 3435 O O . LEU B 1 109 ? 22.602 -33.125 -25.359 1 30.81 84 LEU B O 1
ATOM 3440 N N . ILE B 1 110 ? 24.574 -34.103 -25.873 1 29.57 85 ILE B N 1
ATOM 3441 C CA . ILE B 1 110 ? 24.781 -33.281 -27.068 1 29.51 85 ILE B CA 1
ATOM 3442 C C . ILE B 1 110 ? 25.324 -34.173 -28.16 1 30.46 85 ILE B C 1
ATOM 3443 O O . ILE B 1 110 ? 26.154 -35.053 -27.888 1 31.2 85 ILE B O 1
ATOM 3448 N N . SER B 1 111 ? 24.887 -33.948 -29.405 1 30.27 86 SER B N 1
ATOM 3449 C CA . SER B 1 111 ? 25.224 -34.86 -30.483 1 31 86 SER B CA 1
ATOM 3450 C C . SER B 1 111 ? 25.188 -34.211 -31.848 1 30.54 86 SER B C 1
ATOM 3451 O O . SER B 1 111 ? 24.475 -33.245 -32.055 1 30.76 86 SER B O 1
ATOM 3454 N N . ASN B 1 112 ? 25.953 -34.752 -32.792 1 31.56 87 ASN B N 1
ATOM 3455 C CA . ASN B 1 112 ? 25.863 -34.33 -34.189 1 32.33 87 ASN B CA 1
ATOM 3456 C C . ASN B 1 112 ? 24.633 -34.99 -34.905 1 33.02 87 ASN B C 1
ATOM 3457 O O . ASN B 1 112 ? 24.406 -34.747 -36.087 1 33.7 87 ASN B O 1
ATOM 3462 N N . GLY B 1 113 ? 23.869 -35.82 -34.198 1 33.08 88 GLY B N 1
ATOM 3463 C CA . GLY B 1 113 ? 22.651 -36.412 -34.746 1 33.96 88 GLY B CA 1
ATOM 3464 C C . GLY B 1 113 ? 22.829 -37.381 -35.893 1 34.69 88 GLY B C 1
ATOM 3465 O O . GLY B 1 113 ? 21.868 -37.642 -36.607 1 34.98 88 GLY B O 1
ATOM 3466 N N . PHE B 1 114 ? 24.039 -37.974 -36.064 1 34.89 89 PHE B N 1
ATOM 3467 C CA . PHE B 1 114 ? 24.27 -38.929 -37.174 1 35.98 89 PHE B CA 1
ATOM 3468 C C . PHE B 1 114 ? 23.269 -40.104 -37.125 1 36.83 89 PHE B C 1
ATOM 3469 O O . PHE B 1 114 ? 22.907 -40.673 -38.16 1 37.83 89 P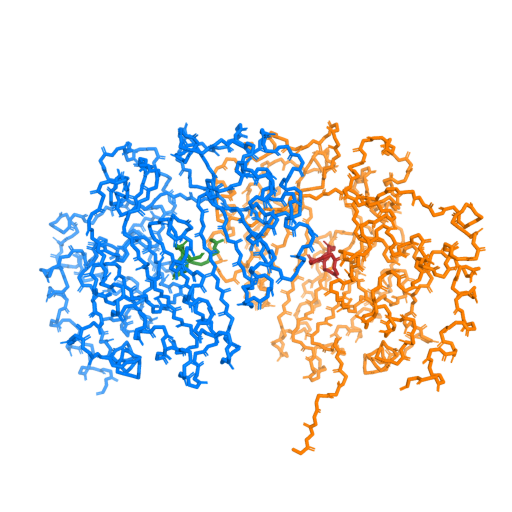HE B O 1
ATOM 3477 N N . TRP B 1 115 ? 22.864 -40.482 -35.902 1 36.28 90 TRP B N 1
ATOM 3478 C CA . TRP B 1 115 ? 21.93 -41.578 -35.642 1 36.55 90 TRP B CA 1
ATOM 3479 C C . TRP B 1 115 ? 20.505 -41.307 -36.151 1 37.48 90 TRP B C 1
ATOM 3480 O O . TRP B 1 115 ? 19.701 -42.25 -36.214 1 38.48 90 TRP B O 1
ATOM 3491 N N . GLY B 1 116 ? 20.214 -40.062 -36.555 1 36.92 91 GLY B N 1
ATOM 3492 C CA . GLY B 1 116 ? 18.948 -39.694 -37.188 1 37.6 91 GLY B CA 1
ATOM 3493 C C . GLY B 1 116 ? 18.781 -40.351 -38.561 1 38.08 91 GLY B C 1
ATOM 3494 O O . GLY B 1 116 ? 17.683 -40.358 -39.122 1 38.3 91 GLY B O 1
ATOM 3495 N N . LEU B 1 117 ? 19.853 -40.929 -39.121 1 38.59 92 LEU B N 1
ATOM 3496 C CA . LEU B 1 117 ? 19.784 -41.667 -40.386 1 40.31 92 LEU B CA 1
ATOM 3497 C C . LEU B 1 117 ? 18.825 -42.869 -40.241 1 39.97 92 LEU B C 1
ATOM 3498 O O . LEU B 1 117 ? 18.22 -43.297 -41.214 1 40.7 92 LEU B O 1
ATOM 3503 N N . SER B 1 118 ? 18.694 -43.403 -39.031 1 39 93 SER B N 1
ATOM 3504 C CA . SER B 1 118 ? 17.858 -44.546 -38.77 1 39.74 93 SER B CA 1
ATOM 3505 C C . SER B 1 118 ? 16.646 -44.116 -37.962 1 39.14 93 SER B C 1
ATOM 3506 O O . SER B 1 118 ? 16.792 -43.787 -36.789 1 37.58 93 SER B O 1
ATOM 3509 N N . LYS B 1 119 ? 15.44 -44.208 -38.553 1 40.11 94 LYS B N 1
ATOM 3510 C CA . LYS B 1 119 ? 14.223 -43.894 -37.801 1 41.27 94 LYS B CA 1
ATOM 3511 C C . LYS B 1 119 ? 14.043 -44.899 -36.635 1 40.81 94 LYS B C 1
ATOM 3512 O O . LYS B 1 119 ? 13.483 -44.535 -35.612 1 40.29 94 LYS B O 1
ATOM 3518 N N . LYS B 1 120 ? 14.573 -46.127 -36.767 1 40.76 95 LYS B N 1
ATOM 3519 C CA . LYS B 1 120 ? 14.52 -47.138 -35.712 1 41.17 95 LYS B CA 1
ATOM 3520 C C . LYS B 1 120 ? 15.372 -46.68 -34.524 1 40.13 95 LYS B C 1
ATOM 3521 O O . LYS B 1 120 ? 14.907 -46.756 -33.393 1 39.88 95 LYS B O 1
ATOM 3527 N N . LYS B 1 121 ? 16.59 -46.166 -34.766 1 38.73 96 LYS B N 1
ATOM 3528 C CA . LYS B 1 121 ? 17.427 -45.642 -33.698 1 38.68 96 LYS B CA 1
ATOM 3529 C C . LYS B 1 121 ? 16.783 -44.399 -33.088 1 37.65 96 LYS B C 1
ATOM 3530 O O . LYS B 1 121 ? 16.853 -44.211 -31.883 1 37.54 96 LYS B O 1
ATOM 3536 N N . VAL B 1 122 ? 16.168 -43.54 -33.9 1 36.23 97 VAL B N 1
ATOM 3537 C CA . VAL B 1 122 ? 15.526 -42.313 -33.363 1 36 97 VAL B CA 1
ATOM 3538 C C . VAL B 1 122 ? 14.418 -42.705 -32.381 1 35.15 97 VAL B C 1
ATOM 3539 O O . VAL B 1 122 ? 14.369 -42.197 -31.26 1 34.37 97 VAL B O 1
ATOM 3543 N N . GLN B 1 123 ? 13.603 -43.713 -32.765 1 34.31 98 GLN B N 1
ATOM 3544 C CA . GLN B 1 123 ? 12.555 -44.185 -31.876 1 34.77 98 GLN B CA 1
ATOM 3545 C C . GLN B 1 123 ? 13.132 -44.735 -30.565 1 35.6 98 GLN B C 1
ATOM 3546 O O . GLN B 1 123 ? 12.678 -44.377 -29.483 1 35.28 98 GLN B O 1
ATOM 3552 N N . GLU B 1 124 ? 14.093 -45.652 -30.677 1 36.04 99 GLU B N 1
ATOM 3553 C CA . GLU B 1 124 ? 14.686 -46.328 -29.546 1 36.7 99 GLU B CA 1
ATOM 3554 C C . GLU B 1 124 ? 15.413 -45.341 -28.629 1 35.47 99 GLU B C 1
ATOM 3555 O O . GLU B 1 124 ? 15.245 -45.396 -27.414 1 35.18 99 GLU B O 1
ATOM 3561 N N . TYR B 1 125 ? 16.203 -44.44 -29.191 1 33.96 100 TYR B N 1
ATOM 3562 C CA . TYR B 1 125 ? 16.985 -43.486 -28.408 1 34.31 100 TYR B CA 1
ATOM 3563 C C . TYR B 1 125 ? 16.12 -42.502 -27.641 1 33.86 100 TYR B C 1
ATOM 3564 O O . TYR B 1 125 ? 16.392 -42.266 -26.464 1 34.2 100 TYR B O 1
ATOM 3573 N N . PHE B 1 126 ? 15.045 -41.979 -28.263 1 33.45 101 PHE B N 1
ATOM 3574 C CA . PHE B 1 126 ? 14.135 -41.089 -27.544 1 33.96 101 PHE B CA 1
ATOM 3575 C C . PHE B 1 126 ? 13.427 -41.842 -26.427 1 34.73 101 PHE B C 1
ATOM 3576 O O . PHE B 1 126 ? 13.247 -41.298 -25.343 1 34.11 101 PHE B O 1
ATOM 3584 N N . HIS B 1 127 ? 13.052 -43.121 -26.672 1 35.8 102 HIS B N 1
ATOM 3585 C CA . HIS B 1 127 ? 12.423 -43.932 -25.622 1 37.03 102 HIS B CA 1
ATOM 3586 C C . HIS B 1 127 ? 13.389 -44.077 -24.428 1 36.79 102 HIS B C 1
ATOM 3587 O O . HIS B 1 127 ? 12.99 -43.87 -23.283 1 37.35 102 HIS B O 1
ATOM 3594 N N . ASP B 1 128 ? 14.659 -44.372 -24.701 1 36.21 103 ASP B N 1
ATOM 3595 C CA . ASP B 1 128 ? 15.665 -44.51 -23.648 1 36.33 103 ASP B CA 1
ATOM 3596 C C . ASP B 1 128 ? 15.895 -43.181 -22.927 1 37.17 103 ASP B C 1
ATOM 3597 O O . ASP B 1 128 ? 15.919 -43.164 -21.706 1 38.21 103 ASP B O 1
ATOM 3602 N N . MET B 1 129 ? 16.047 -42.077 -23.66 1 35.74 104 MET B N 1
ATOM 3603 C CA . MET B 1 129 ? 16.27 -40.764 -23.063 1 35.35 104 MET B CA 1
ATOM 3604 C C . MET B 1 129 ? 15.124 -40.393 -22.129 1 36.01 104 MET B C 1
ATOM 3605 O O . MET B 1 129 ? 15.362 -39.968 -20.996 1 35.44 104 MET B O 1
ATOM 3610 N N . ASN B 1 130 ? 13.887 -40.661 -22.557 1 36.66 105 ASN B N 1
ATOM 3611 C CA . ASN B 1 130 ? 12.708 -40.383 -21.74 1 39 105 ASN B CA 1
ATOM 3612 C C . ASN B 1 130 ? 12.697 -41.229 -20.458 1 40.53 105 ASN B C 1
ATOM 3613 O O . ASN B 1 130 ? 12.335 -40.733 -19.397 1 42.39 105 ASN B O 1
ATOM 3618 N N . SER B 1 131 ? 13.081 -42.499 -20.564 1 39.53 106 SER B N 1
ATOM 3619 C CA A SER B 1 131 ? 13.089 -43.407 -19.423 0.57 39.71 106 SER B CA 1
ATOM 3620 C CA B SER B 1 131 ? 13.085 -43.396 -19.413 0.43 39.79 106 SER B CA 1
ATOM 3621 C C . SER B 1 131 ? 14.288 -43.187 -18.492 1 39.48 106 SER B C 1
ATOM 3622 O O . SER B 1 131 ? 14.273 -43.663 -17.363 1 40.04 106 SER B O 1
ATOM 3627 N N . LEU B 1 132 ? 15.331 -42.512 -18.97 1 37.75 107 LEU B N 1
ATOM 3628 C CA . LEU B 1 132 ? 16.557 -42.313 -18.206 1 37.32 107 LEU B CA 1
ATOM 3629 C C . LEU B 1 132 ? 16.81 -40.873 -17.745 1 36.38 107 LEU B C 1
ATOM 3630 O O . LEU B 1 132 ? 17.952 -40.529 -17.464 1 36.71 107 LEU B O 1
ATOM 3635 N N . ASN B 1 133 ? 15.742 -40.067 -17.636 1 34.81 108 ASN B N 1
ATOM 3636 C CA A ASN B 1 133 ? 15.814 -38.713 -17.105 0.49 34.79 108 ASN B CA 1
ATOM 3637 C CA B ASN B 1 133 ? 15.78 -38.699 -17.13 0.51 35.08 108 ASN B CA 1
ATOM 3638 C C . ASN B 1 133 ? 16.721 -37.764 -17.897 1 34.72 108 ASN B C 1
ATOM 3639 O O . ASN B 1 133 ? 17.38 -36.901 -17.303 1 34.45 108 ASN B O 1
ATOM 3648 N N . VAL B 1 134 ? 16.759 -37.913 -19.231 1 32.86 109 VAL B N 1
ATOM 3649 C CA . VAL B 1 134 ? 17.525 -36.992 -20.054 1 32.65 109 VAL B CA 1
ATOM 3650 C C . VAL B 1 134 ? 16.594 -35.772 -20.192 1 33.63 109 VAL B C 1
ATOM 3651 O O . VAL B 1 134 ? 15.481 -35.915 -20.686 1 34.88 109 VAL B O 1
ATOM 3655 N N . ILE B 1 135 ? 16.984 -34.62 -19.643 1 31.74 110 ILE B N 1
ATOM 3656 C CA . ILE B 1 135 ? 16.14 -33.421 -19.665 1 31.85 110 ILE B CA 1
ATOM 3657 C C . ILE B 1 135 ? 16.461 -32.482 -20.83 1 31.08 110 ILE B C 1
ATOM 3658 O O . ILE B 1 135 ? 15.687 -31.549 -21.081 1 30.55 110 ILE B O 1
ATOM 3663 N N . ALA B 1 136 ? 17.589 -32.705 -21.532 1 30.19 111 ALA B N 1
ATOM 3664 C CA . ALA B 1 136 ? 17.963 -31.841 -22.635 1 30.34 111 ALA B CA 1
ATOM 3665 C C . ALA B 1 136 ? 18.783 -32.621 -23.63 1 29.92 111 ALA B C 1
ATOM 3666 O O . ALA B 1 136 ? 19.663 -33.403 -23.264 1 29.78 111 ALA B O 1
ATOM 3668 N N . LEU B 1 137 ? 18.53 -32.354 -24.9 1 29.74 112 LEU B N 1
ATOM 3669 C CA . LEU B 1 137 ? 19.296 -32.939 -25.975 1 29.83 112 LEU B CA 1
ATOM 3670 C C . LEU B 1 137 ? 19.633 -31.79 -26.909 1 29.95 112 LEU B C 1
ATOM 3671 O O . LEU B 1 137 ? 18.729 -31.101 -27.387 1 29.21 112 LEU B O 1
ATOM 3676 N N . THR B 1 138 ? 20.911 -31.543 -27.119 1 29.42 113 THR B N 1
ATOM 3677 C CA . THR B 1 138 ? 21.347 -30.515 -28.053 1 30.35 113 THR B CA 1
ATOM 3678 C C . THR B 1 138 ? 21.875 -31.187 -29.321 1 30.17 113 THR B C 1
ATOM 3679 O O . THR B 1 138 ? 22.66 -32.129 -29.241 1 30.67 113 THR B O 1
ATOM 3683 N N . ILE B 1 139 ? 21.437 -30.729 -30.482 1 29.9 114 ILE B N 1
ATOM 3684 C CA . ILE B 1 139 ? 21.903 -31.261 -31.767 1 30.95 114 ILE B CA 1
ATOM 3685 C C . ILE B 1 139 ? 22.708 -30.171 -32.446 1 31.46 114 ILE B C 1
ATOM 3686 O O . ILE B 1 139 ? 22.24 -29.029 -32.513 1 31.46 114 ILE B O 1
ATOM 3691 N N . SER B 1 140 ? 23.888 -30.5 -32.955 1 31.53 115 SER B N 1
ATOM 3692 C CA . SER B 1 140 ? 24.694 -29.519 -33.679 1 32.21 115 SER B CA 1
ATOM 3693 C C . SER B 1 140 ? 24.566 -29.756 -35.168 1 33.32 115 SER B C 1
ATOM 3694 O O . SER B 1 140 ? 24.78 -30.878 -35.641 1 33.18 115 SER B O 1
ATOM 3697 N N . TYR B 1 141 ? 24.226 -28.702 -35.908 1 33.83 116 TYR B N 1
ATOM 3698 C CA . TYR B 1 141 ? 24.16 -28.806 -37.359 1 34.67 116 TYR B CA 1
ATOM 3699 C C . TYR B 1 141 ? 24.449 -27.463 -37.973 1 35.36 116 TYR B C 1
ATOM 3700 O O . TYR B 1 141 ? 23.946 -26.449 -37.514 1 35.82 116 TYR B O 1
ATOM 3709 N N . ASP B 1 142 ? 25.313 -27.459 -38.984 1 35.04 117 ASP B N 1
ATOM 3710 C CA . ASP B 1 142 ? 25.773 -26.245 -39.648 1 35.37 117 ASP B CA 1
ATOM 3711 C C . ASP B 1 142 ? 26.591 -26.655 -40.887 1 37.18 117 ASP B C 1
ATOM 3712 O O . ASP B 1 142 ? 26.695 -27.857 -41.189 1 37.73 117 ASP B O 1
ATOM 3717 N N . GLU B 1 143 ? 27.221 -25.689 -41.578 1 37.48 118 GLU B N 1
ATOM 3718 C CA . GLU B 1 143 ? 28.012 -26.001 -42.768 1 38.82 118 GLU B CA 1
ATOM 3719 C C . GLU B 1 143 ? 29.269 -26.82 -42.475 1 39.32 118 GLU B C 1
ATOM 3720 O O . GLU B 1 143 ? 29.796 -27.461 -43.376 1 40.14 118 GLU B O 1
ATOM 3726 N N . TYR B 1 144 ? 29.744 -26.809 -41.219 1 38.75 119 TYR B N 1
ATOM 3727 C CA . TYR B 1 144 ? 30.94 -27.57 -40.834 1 38.92 119 TYR B CA 1
ATOM 3728 C C . TYR B 1 144 ? 30.599 -29.038 -40.575 1 38.18 119 TYR B C 1
ATOM 3729 O O . TYR B 1 144 ? 31.416 -29.917 -40.848 1 38.64 119 TYR B O 1
ATOM 3738 N N . HIS B 1 145 ? 29.401 -29.299 -40.022 1 37.64 120 HIS B N 1
ATOM 3739 C CA . HIS B 1 145 ? 28.932 -30.664 -39.758 1 37.46 120 HIS B CA 1
ATOM 3740 C C . HIS B 1 145 ? 28.3 -31.302 -41.021 1 38.84 120 HIS B C 1
ATOM 3741 O O . HIS B 1 145 ? 28.286 -32.527 -41.138 1 39.48 120 HIS B O 1
ATOM 3748 N N . ALA B 1 146 ? 27.734 -30.478 -41.921 1 39.5 121 ALA B N 1
ATOM 3749 C CA . ALA B 1 146 ? 27.008 -30.921 -43.129 1 41.23 121 ALA B CA 1
ATOM 3750 C C . ALA B 1 146 ? 27.728 -31.961 -44.013 1 43.13 121 ALA B C 1
ATOM 3751 O O . ALA B 1 146 ? 27.032 -32.853 -44.516 1 43.36 121 ALA B O 1
ATOM 3753 N N . PRO B 1 147 ? 29.067 -31.931 -44.216 1 43.85 122 PRO B N 1
ATOM 3754 C CA . PRO B 1 147 ? 29.69 -33 -45.025 1 44.63 122 PRO B CA 1
ATOM 3755 C C . PRO B 1 147 ? 29.591 -34.387 -44.377 1 44.39 122 PRO B C 1
ATOM 3756 O O . PRO B 1 147 ? 29.817 -35.378 -45.058 1 44.81 122 PRO B O 1
ATOM 3760 N N . PHE B 1 148 ? 29.274 -34.464 -43.072 1 43.39 123 PHE B N 1
ATOM 3761 C CA . PHE B 1 148 ? 29.282 -35.72 -42.32 1 42.96 123 PHE B CA 1
ATOM 3762 C C . PHE B 1 148 ? 27.891 -36.251 -41.957 1 42.25 123 PHE B C 1
ATOM 3763 O O . PHE B 1 148 ? 27.735 -37.452 -41.706 1 42.19 123 PHE B O 1
ATOM 3771 N N . VAL B 1 149 ? 26.895 -35.363 -41.888 1 40.67 124 VAL B N 1
ATOM 3772 C CA . VAL B 1 149 ? 25.535 -35.766 -41.505 1 40.12 124 VAL B CA 1
ATOM 3773 C C . VAL B 1 149 ? 24.543 -35.134 -42.477 1 39.89 124 VAL B C 1
ATOM 3774 O O . VAL B 1 149 ? 24.655 -33.95 -42.764 1 40.13 124 VAL B O 1
ATOM 3778 N N . LYS B 1 150 ? 23.575 -35.902 -42.98 1 39.5 125 LYS B N 1
ATOM 3779 C CA . LYS B 1 150 ? 22.57 -35.374 -43.895 1 40.26 125 LYS B CA 1
ATOM 3780 C C . LYS B 1 150 ? 21.535 -34.569 -43.15 1 39.81 125 LYS B C 1
ATOM 3781 O O . LYS B 1 150 ? 21.156 -34.929 -42.041 1 38.95 125 LYS B O 1
ATOM 3787 N N . SER B 1 151 ? 20.99 -33.535 -43.809 1 39.64 126 SER B N 1
ATOM 3788 C CA . SER B 1 151 ? 19.933 -32.684 -43.237 1 39.82 126 SER B CA 1
ATOM 3789 C C . SER B 1 151 ? 18.709 -33.528 -42.832 1 39.63 126 SER B C 1
ATOM 3790 O O . SER B 1 151 ? 18.085 -33.273 -41.802 1 38.64 126 SER B O 1
ATOM 3793 N N . SER B 1 152 ? 18.348 -34.516 -43.671 1 39.47 127 SER B N 1
ATOM 3794 C CA . SER B 1 152 ? 17.191 -35.372 -43.397 1 39.44 127 SER B CA 1
ATOM 3795 C C . SER B 1 152 ? 17.352 -36.131 -42.077 1 39.02 127 SER B C 1
ATOM 3796 O O . SER B 1 152 ? 16.355 -36.387 -41.419 1 40.45 127 SER B O 1
ATOM 3799 N N . SER B 1 153 ? 18.584 -36.481 -41.685 1 37.29 128 SER B N 1
ATOM 3800 C CA . SER B 1 153 ? 18.853 -37.173 -40.426 1 36.8 128 SER B CA 1
ATOM 3801 C C . SER B 1 153 ? 18.554 -36.235 -39.244 1 36.23 128 SER B C 1
ATOM 3802 O O . SER B 1 153 ? 17.962 -36.646 -38.239 1 35.81 128 SER B O 1
ATOM 3805 N N . ILE B 1 154 ? 18.953 -34.953 -39.369 1 35.16 129 ILE B N 1
ATOM 3806 C CA . ILE B 1 154 ? 18.679 -33.965 -38.327 1 34.52 129 ILE B CA 1
ATOM 3807 C C . ILE B 1 154 ? 17.173 -33.746 -38.224 1 34.56 129 ILE B C 1
ATOM 3808 O O . ILE B 1 154 ? 16.612 -33.733 -37.127 1 33.83 129 ILE B O 1
ATOM 3813 N N . LYS B 1 155 ? 16.501 -33.618 -39.371 1 34.61 130 LYS B N 1
ATOM 3814 C CA . LYS B 1 155 ? 15.052 -33.44 -39.401 1 35.04 130 LYS B CA 1
ATOM 3815 C C . LYS B 1 155 ? 14.329 -34.607 -38.71 1 35.49 130 LYS B C 1
ATOM 3816 O O . LYS B 1 155 ? 13.376 -34.356 -37.985 1 36.04 130 LYS B O 1
ATOM 3822 N N . ASN B 1 156 ? 14.797 -35.868 -38.891 1 34.82 131 ASN B N 1
ATOM 3823 C CA . ASN B 1 156 ? 14.158 -37.025 -38.226 1 34.54 131 ASN B CA 1
ATOM 3824 C C . ASN B 1 156 ? 14.171 -36.884 -36.715 1 33.76 131 ASN B C 1
ATOM 3825 O O . ASN B 1 156 ? 13.184 -37.217 -36.057 1 33.73 131 ASN B O 1
ATOM 3830 N N . ILE B 1 157 ? 15.294 -36.402 -36.166 1 31.73 132 ILE B N 1
ATOM 3831 C CA . ILE B 1 157 ? 15.419 -36.227 -34.727 1 31.59 132 ILE B CA 1
ATOM 3832 C C . ILE B 1 157 ? 14.531 -35.095 -34.253 1 32.35 132 ILE B C 1
ATOM 3833 O O . ILE B 1 157 ? 13.783 -35.267 -33.285 1 32.45 132 ILE B O 1
ATOM 3838 N N . LEU B 1 158 ? 14.608 -33.917 -34.913 1 32.76 133 LEU B N 1
ATOM 3839 C CA . LEU B 1 158 ? 13.803 -32.767 -34.481 1 33.12 133 LEU B CA 1
ATOM 3840 C C . LEU B 1 158 ? 12.308 -33.066 -34.555 1 33.44 133 LEU B C 1
ATOM 3841 O O . LEU B 1 158 ? 11.571 -32.716 -33.631 1 33.6 133 LEU B O 1
ATOM 3846 N N . GLU B 1 159 ? 11.864 -33.763 -35.618 1 32.87 134 GLU B N 1
ATOM 3847 C CA . GLU B 1 159 ? 10.444 -34.108 -35.727 1 33.38 134 GLU B CA 1
ATOM 3848 C C . GLU B 1 159 ? 10.006 -35.046 -34.633 1 32.88 134 GLU B C 1
ATOM 3849 O O . GLU B 1 159 ? 8.951 -34.83 -34.029 1 33.6 134 GLU B O 1
ATOM 3855 N N . HIS B 1 160 ? 10.791 -36.087 -34.376 1 32.47 135 HIS B N 1
ATOM 3856 C CA . HIS B 1 160 ? 10.398 -37.076 -33.364 1 32.93 135 HIS B CA 1
ATOM 3857 C C . HIS B 1 160 ? 10.441 -36.484 -31.948 1 32.96 135 HIS B C 1
ATOM 3858 O O . HIS B 1 160 ? 9.621 -36.859 -31.105 1 34.01 135 HIS B O 1
ATOM 3865 N N . SER B 1 161 ? 11.321 -35.485 -31.717 1 32.34 136 SER B N 1
ATOM 3866 C CA . SER B 1 161 ? 11.437 -34.825 -30.42 1 32.87 136 SER B CA 1
ATOM 3867 C C . SER B 1 161 ? 10.14 -34.156 -29.963 1 34.51 136 SER B C 1
ATOM 3868 O O . SER B 1 161 ? 9.964 -33.955 -28.758 1 34.81 136 SER B O 1
ATOM 3871 N N A ARG B 1 162 ? 9.228 -33.824 -30.892 0.5 35.23 137 ARG B N 1
ATOM 3872 N N B ARG B 1 162 ? 9.223 -33.83 -30.904 0.5 35.09 137 ARG B N 1
ATOM 3873 C CA A ARG B 1 162 ? 7.947 -33.218 -30.506 0.5 36.21 137 ARG B CA 1
ATOM 3874 C CA B ARG B 1 162 ? 7.921 -33.227 -30.571 0.5 35.93 137 ARG B CA 1
ATOM 3875 C C A ARG B 1 162 ? 7.11 -34.163 -29.645 0.5 36.81 137 ARG B C 1
ATOM 3876 C C B ARG B 1 162 ? 7.053 -34.169 -29.72 0.5 36.64 137 ARG B C 1
ATOM 3877 O O A ARG B 1 162 ? 6.306 -33.701 -28.833 0.5 37.11 137 ARG B O 1
ATOM 3878 O O B ARG B 1 162 ? 6.156 -33.71 -29.01 0.5 36.83 137 ARG B O 1
ATOM 3893 N N . LYS B 1 163 ? 7.291 -35.49 -29.816 1 36.23 138 LYS B N 1
ATOM 3894 C CA . LYS B 1 163 ? 6.556 -36.464 -29.028 1 36.12 138 LYS B CA 1
ATOM 3895 C C . LYS B 1 163 ? 7.066 -36.581 -27.592 1 35.28 138 LYS B C 1
ATOM 3896 O O . LYS B 1 163 ? 6.48 -37.335 -26.832 1 36.02 138 LYS B O 1
ATOM 3902 N N . TYR B 1 164 ? 8.153 -35.879 -27.241 1 33.65 139 TYR B N 1
ATOM 3903 C CA . TYR B 1 164 ? 8.807 -35.901 -25.945 1 33.86 139 TYR B CA 1
ATOM 3904 C C . TYR B 1 164 ? 8.939 -34.462 -25.431 1 35.12 139 TYR B C 1
ATOM 3905 O O . TYR B 1 164 ? 10.032 -33.891 -25.403 1 35.11 139 TYR B O 1
ATOM 3914 N N . PRO B 1 165 ? 7.806 -33.875 -25.007 1 36.91 140 PRO B N 1
ATOM 3915 C CA . PRO B 1 165 ? 7.831 -32.476 -24.55 1 37.69 140 PRO B CA 1
ATOM 3916 C C . PRO B 1 165 ? 8.681 -32.198 -23.321 1 38.01 140 PRO B C 1
ATOM 3917 O O . PRO B 1 165 ? 9.06 -31.049 -23.128 1 39.09 140 PRO B O 1
ATOM 3921 N N . ASP B 1 166 ? 9.033 -33.224 -22.53 1 36.58 141 ASP B N 1
ATOM 3922 C CA . ASP B 1 166 ? 9.894 -33.001 -21.362 1 37.18 141 ASP B CA 1
ATOM 3923 C C . ASP B 1 166 ? 11.378 -32.971 -21.696 1 36.58 141 ASP B C 1
ATOM 3924 O O . ASP B 1 166 ? 12.182 -32.778 -20.795 1 36.85 141 ASP B O 1
ATOM 3929 N N . ILE B 1 167 ? 11.746 -33.156 -22.976 1 34.37 142 ILE B N 1
ATOM 3930 C CA . ILE B 1 167 ? 13.139 -33.076 -23.365 1 33.24 142 ILE B CA 1
ATOM 3931 C C . ILE B 1 167 ? 13.327 -31.743 -24.047 1 33.01 142 ILE B C 1
ATOM 3932 O O . ILE B 1 167 ? 12.704 -31.481 -25.074 1 33.4 142 ILE B O 1
ATOM 3937 N N . ASP B 1 168 ? 14.15 -30.895 -23.458 1 31.94 143 ASP B N 1
ATOM 3938 C CA . ASP B 1 168 ? 14.464 -29.587 -24.02 1 33.05 143 ASP B CA 1
ATOM 3939 C C . ASP B 1 168 ? 15.381 -29.783 -25.24 1 32.04 143 ASP B C 1
ATOM 3940 O O . ASP B 1 168 ? 16.493 -30.298 -25.103 1 32.24 143 ASP B O 1
ATOM 3945 N N . ILE B 1 169 ? 14.921 -29.382 -26.421 1 30.81 144 ILE B N 1
ATOM 3946 C CA . ILE B 1 169 ? 15.707 -29.593 -27.633 1 31.25 144 ILE B CA 1
ATOM 3947 C C . ILE B 1 169 ? 16.315 -28.296 -28.069 1 30.89 144 ILE B C 1
ATOM 3948 O O . ILE B 1 169 ? 15.593 -27.308 -28.149 1 30.65 144 ILE B O 1
ATOM 3953 N N . SER B 1 170 ? 17.593 -28.298 -28.408 1 29.64 145 SER B N 1
ATOM 3954 C CA . SER B 1 170 ? 18.287 -27.119 -28.937 1 30.06 145 SER B CA 1
ATOM 3955 C C . SER B 1 170 ? 19.036 -27.507 -30.215 1 30.16 145 SER B C 1
ATOM 3956 O O . SER B 1 170 ? 19.47 -28.656 -30.341 1 30.88 145 SER B O 1
ATOM 3959 N N . LEU B 1 171 ? 19.327 -26.512 -31.081 1 29.56 146 LEU B N 1
ATOM 3960 C CA . LEU B 1 171 ? 20.138 -26.688 -32.277 1 30.49 146 LEU B CA 1
ATOM 3961 C C . LEU B 1 171 ? 21.293 -25.692 -32.167 1 30.92 146 LEU B C 1
ATOM 3962 O O . LEU B 1 171 ? 21.06 -24.497 -32.011 1 30.93 146 LEU B O 1
ATOM 3967 N N . ASN B 1 172 ? 22.525 -26.185 -32.211 1 30.57 147 ASN B N 1
ATOM 3968 C CA . ASN B 1 172 ? 23.713 -25.343 -32.135 1 30.25 147 ASN B CA 1
ATOM 3969 C C . ASN B 1 172 ? 24.26 -25.207 -33.544 1 30.88 147 ASN B C 1
ATOM 3970 O O . ASN B 1 172 ? 24.514 -26.231 -34.196 1 31.41 147 ASN B O 1
ATOM 3975 N N . MET B 1 173 ? 24.535 -23.981 -33.983 1 30.17 148 MET B N 1
ATOM 3976 C CA . MET B 1 173 ? 25.067 -23.785 -35.341 1 31.53 148 MET B CA 1
ATOM 3977 C C . MET B 1 173 ? 26.348 -22.962 -35.249 1 32.35 148 MET B C 1
ATOM 3978 O O . MET B 1 173 ? 26.286 -21.792 -34.886 1 32.73 148 MET B O 1
ATOM 3983 N N . ALA B 1 174 ? 27.501 -23.582 -35.524 1 32.11 149 ALA B N 1
ATOM 3984 C CA . ALA B 1 174 ? 28.8 -22.921 -35.472 1 32.68 149 ALA B CA 1
ATOM 3985 C C . ALA B 1 174 ? 29.018 -22.263 -36.823 1 34.48 149 ALA B C 1
ATOM 3986 O O . ALA B 1 174 ? 28.902 -22.926 -37.874 1 35.3 149 ALA B O 1
ATOM 3988 N N . VAL B 1 175 ? 29.289 -20.943 -36.825 1 34.56 150 VAL B N 1
ATOM 3989 C CA . VAL B 1 175 ? 29.404 -20.217 -38.091 1 35.07 150 VAL B CA 1
ATOM 3990 C C . VAL B 1 175 ? 30.676 -19.37 -38.193 1 36.17 150 VAL B C 1
ATOM 3991 O O . VAL B 1 175 ? 31.31 -19.052 -37.186 1 36 150 VAL B O 1
ATOM 3995 N N . THR B 1 176 ? 31.057 -19.052 -39.43 1 36.56 151 THR B N 1
ATOM 3996 C CA . THR B 1 176 ? 32.114 -18.114 -39.81 1 38.7 151 THR B CA 1
ATOM 3997 C C . THR B 1 176 ? 31.493 -17.165 -40.869 1 40.65 151 THR B C 1
ATOM 3998 O O . THR B 1 176 ? 30.421 -17.451 -41.413 1 41.23 151 THR B O 1
ATOM 4002 N N . LYS B 1 177 ? 32.155 -16.046 -41.174 1 41.46 152 LYS B N 1
ATOM 4003 C CA . LYS B 1 177 ? 31.62 -15.074 -42.141 1 43.08 152 LYS B CA 1
ATOM 4004 C C . LYS B 1 177 ? 31.334 -15.662 -43.51 1 45.09 152 LYS B C 1
ATOM 4005 O O . LYS B 1 177 ? 30.415 -15.211 -44.202 1 46.67 152 LYS B O 1
ATOM 4011 N N . ASP B 1 178 ? 32.124 -16.646 -43.915 1 44.83 153 ASP B N 1
ATOM 4012 C CA . ASP B 1 178 ? 31.975 -17.319 -45.211 1 45.36 153 ASP B CA 1
ATOM 4013 C C . ASP B 1 178 ? 30.987 -18.499 -45.156 1 45.25 153 ASP B C 1
ATOM 4014 O O . ASP B 1 178 ? 30.589 -18.998 -46.209 1 46.25 153 ASP B O 1
ATOM 4019 N N . LYS B 1 179 ? 30.611 -18.963 -43.944 1 43.86 154 LYS B N 1
ATOM 4020 C CA . LYS B 1 179 ? 29.719 -20.104 -43.752 1 42.74 154 LYS B CA 1
ATOM 4021 C C . LYS B 1 179 ? 28.731 -19.782 -42.626 1 41.41 154 LYS B C 1
ATOM 4022 O O . LYS B 1 179 ? 28.895 -20.242 -41.489 1 39.42 154 LYS B O 1
ATOM 4028 N N . MET B 1 180 ? 27.73 -18.944 -42.943 1 40.88 155 MET B N 1
ATOM 4029 C CA . MET B 1 180 ? 26.769 -18.459 -41.961 1 40.91 155 MET B CA 1
ATOM 4030 C C . MET B 1 180 ? 25.542 -19.348 -41.757 1 40.85 155 MET B C 1
ATOM 4031 O O . MET B 1 180 ? 24.665 -18.982 -40.969 1 40.54 155 MET B O 1
ATOM 4036 N N . SER B 1 181 ? 25.494 -20.522 -42.412 1 40.8 156 SER B N 1
ATOM 4037 C CA . SER B 1 181 ? 24.394 -21.489 -42.27 1 41.79 156 SER B CA 1
ATOM 4038 C C . SER B 1 181 ? 23.045 -20.826 -42.571 1 43.21 156 SER B C 1
ATOM 4039 O O . SER B 1 181 ? 22.058 -21.082 -41.887 1 42.81 156 SER B O 1
ATOM 4042 N N . ASN B 1 182 ? 23.024 -19.958 -43.596 1 44.38 157 ASN B N 1
ATOM 4043 C CA . ASN B 1 182 ? 21.816 -19.231 -43.961 1 46.58 157 ASN B CA 1
ATOM 4044 C C . ASN B 1 182 ? 20.754 -20.102 -44.603 1 48.53 157 ASN B C 1
ATOM 4045 O O . ASN B 1 182 ? 19.584 -19.713 -44.595 1 49.58 157 ASN B O 1
ATOM 4050 N N . HIS B 1 183 ? 21.134 -21.256 -45.169 1 48.57 158 HIS B N 1
ATOM 4051 C CA . HIS B 1 183 ? 20.162 -22.112 -45.856 1 49.2 158 HIS B CA 1
ATOM 4052 C C . HIS B 1 183 ? 19.862 -23.433 -45.114 1 47.3 158 HIS B C 1
ATOM 4053 O O . HIS B 1 183 ? 18.935 -24.145 -45.486 1 46.69 158 HIS B O 1
ATOM 4060 N N . ILE B 1 184 ? 20.622 -23.711 -44.028 1 46.4 159 ILE B N 1
ATOM 4061 C CA . ILE B 1 184 ? 20.441 -24.881 -43.166 1 44.82 159 ILE B CA 1
ATOM 4062 C C . ILE B 1 184 ? 19.042 -24.935 -42.577 1 42.81 159 ILE B C 1
ATOM 4063 O O . ILE B 1 184 ? 18.406 -25.995 -42.653 1 42.18 159 ILE B O 1
ATOM 4068 N N . LEU B 1 185 ? 18.555 -23.824 -41.944 1 41.54 160 LEU B N 1
ATOM 4069 C CA . LEU B 1 185 ? 17.226 -23.873 -41.328 1 42 160 LEU B CA 1
ATOM 4070 C C . LEU B 1 185 ? 16.158 -24.117 -42.325 1 43.12 160 LEU B C 1
ATOM 4071 O O . LEU B 1 185 ? 15.267 -24.926 -42.065 1 43.59 160 LEU B O 1
ATOM 4076 N N . GLU B 1 186 ? 16.275 -23.494 -43.52 1 43.92 161 GLU B N 1
ATOM 4077 C CA . GLU B 1 186 ? 15.269 -23.707 -44.551 1 44.83 161 GLU B CA 1
ATOM 4078 C C . GLU B 1 186 ? 15.158 -25.176 -44.939 1 45.16 161 GLU B C 1
ATOM 4079 O O . GLU B 1 186 ? 14.033 -25.679 -45.012 1 45.86 161 GLU B O 1
ATOM 4085 N N . GLU B 1 187 ? 16.301 -25.885 -45.106 1 44.64 162 GLU B N 1
ATOM 4086 C CA . GLU B 1 187 ? 16.224 -27.3 -45.471 1 44.93 162 GLU B CA 1
ATOM 4087 C C . GLU B 1 187 ? 15.606 -28.164 -44.372 1 43.47 162 GLU B C 1
ATOM 4088 O O . GLU B 1 187 ? 15.026 -29.212 -44.68 1 43.41 162 GLU B O 1
ATOM 4094 N N . LEU B 1 188 ? 15.672 -27.712 -43.095 1 41.74 163 LEU B N 1
ATOM 4095 C CA . LEU B 1 188 ? 15.038 -28.449 -42 1 41.43 163 LEU B CA 1
ATOM 4096 C C . LEU B 1 188 ? 13.496 -28.305 -41.947 1 42.26 163 LEU B C 1
ATOM 4097 O O . LEU B 1 188 ? 12.841 -29.035 -41.216 1 42.58 163 LEU B O 1
ATOM 4102 N N . GLY B 1 189 ? 12.952 -27.377 -42.717 1 42.67 164 GLY B N 1
ATOM 4103 C CA . GLY B 1 189 ? 11.518 -27.159 -42.838 1 42.97 164 GLY B CA 1
ATOM 4104 C C . GLY B 1 189 ? 10.868 -26.81 -41.516 1 42.7 164 GLY B C 1
ATOM 4105 O O . GLY B 1 189 ? 11.464 -26.096 -40.693 1 42.85 164 GLY B O 1
ATOM 4106 N N . ASP B 1 190 ? 9.673 -27.367 -41.28 1 42.49 165 ASP B N 1
ATOM 4107 C CA . ASP B 1 190 ? 8.975 -27.07 -40.029 1 42.83 165 ASP B CA 1
ATOM 4108 C C . ASP B 1 190 ? 9.502 -27.838 -38.821 1 40.41 165 ASP B C 1
ATOM 4109 O O . ASP B 1 190 ? 8.996 -27.612 -37.715 1 40.31 165 ASP B O 1
ATOM 4114 N N . SER B 1 191 ? 10.506 -28.732 -39.007 1 38.04 166 SER B N 1
ATOM 4115 C CA . SER B 1 191 ? 11.044 -29.486 -37.883 1 36.76 166 SER B CA 1
ATOM 4116 C C . SER B 1 191 ? 11.736 -28.57 -36.861 1 35.46 166 SER B C 1
ATOM 4117 O O . SER B 1 191 ? 11.938 -29.009 -35.728 1 34.87 166 SER B O 1
ATOM 4120 N N . ILE B 1 192 ? 12.149 -27.344 -37.256 1 34.59 167 ILE B N 1
ATOM 4121 C CA . ILE B 1 192 ? 12.824 -26.453 -36.301 1 35.13 167 ILE B CA 1
ATOM 4122 C C . ILE B 1 192 ? 11.848 -25.631 -35.447 1 33.96 167 ILE B C 1
ATOM 4123 O O . ILE B 1 192 ? 12.312 -24.898 -34.568 1 33.8 167 ILE B O 1
ATOM 4128 N N . LEU B 1 193 ? 10.525 -25.684 -35.718 1 34.21 168 LEU B N 1
ATOM 4129 C CA . LEU B 1 193 ? 9.588 -24.886 -34.9 1 35.01 168 LEU B CA 1
ATOM 4130 C C . LEU B 1 193 ? 9.597 -25.371 -33.469 1 35.16 168 LEU B C 1
ATOM 4131 O O . LEU B 1 193 ? 9.607 -26.58 -33.225 1 34.8 168 LEU B O 1
ATOM 4136 N N . GLY B 1 194 ? 9.724 -24.431 -32.537 1 34.51 169 GLY B N 1
ATOM 4137 C CA . GLY B 1 194 ? 9.772 -24.743 -31.116 1 34.4 169 GLY B CA 1
ATOM 4138 C C . GLY B 1 194 ? 11.141 -25.139 -30.607 1 34.66 169 GLY B C 1
ATOM 4139 O O . GLY B 1 194 ? 11.31 -25.303 -29.404 1 36.58 169 GLY B O 1
ATOM 4140 N N . VAL B 1 195 ? 12.148 -25.23 -31.484 1 32.29 170 VAL B N 1
ATOM 4141 C CA . VAL B 1 195 ? 13.514 -25.602 -31.108 1 32.38 170 VAL B CA 1
ATOM 4142 C C . VAL B 1 195 ? 14.351 -24.332 -30.818 1 33.23 170 VAL B C 1
ATOM 4143 O O . VAL B 1 195 ? 14.341 -23.409 -31.607 1 33.27 170 VAL B O 1
ATOM 4147 N N . LYS B 1 196 ? 15.104 -24.318 -29.699 1 33.51 171 LYS B N 1
ATOM 4148 C CA . LYS B 1 196 ? 15.985 -23.175 -29.36 1 33.73 171 LYS B CA 1
ATOM 4149 C C . LYS B 1 196 ? 17.181 -23.209 -30.303 1 32.82 171 LYS B C 1
ATOM 4150 O O . LYS B 1 196 ? 17.978 -24.133 -30.18 1 33.94 171 LYS B O 1
ATOM 4156 N N . ILE B 1 197 ? 17.345 -22.227 -31.184 1 31.32 172 ILE B N 1
ATOM 4157 C CA . ILE B 1 197 ? 18.464 -22.22 -32.112 1 32.69 172 ILE B CA 1
ATOM 4158 C C . ILE B 1 197 ? 19.465 -21.196 -31.657 1 32.76 172 ILE B C 1
ATOM 4159 O O . ILE B 1 197 ? 19.068 -20.076 -31.335 1 32.27 172 ILE B O 1
ATOM 4164 N N . THR B 1 198 ? 20.748 -21.553 -31.656 1 32.11 173 THR B N 1
ATOM 4165 C CA . THR B 1 198 ? 21.784 -20.585 -31.329 1 33.08 173 THR B CA 1
ATOM 4166 C C . THR B 1 198 ? 22.883 -20.727 -32.362 1 33.06 173 THR B C 1
ATOM 4167 O O . THR B 1 198 ? 23.448 -21.818 -32.499 1 32.96 173 THR B O 1
ATOM 4171 N N . LYS B 1 199 ? 23.184 -19.632 -33.067 1 32.34 174 LYS B N 1
ATOM 4172 C CA . LYS B 1 199 ? 24.296 -19.516 -33.994 1 33.46 174 LYS B CA 1
ATOM 4173 C C . LYS B 1 199 ? 25.408 -18.848 -33.199 1 33.67 174 LYS B C 1
ATOM 4174 O O . LYS B 1 199 ? 25.151 -17.861 -32.499 1 34.15 174 LYS B O 1
ATOM 4180 N N . PHE B 1 200 ? 26.63 -19.373 -33.286 1 32.83 175 PHE B N 1
ATOM 4181 C CA . PHE B 1 200 ? 27.731 -18.791 -32.51 1 32.84 175 PHE B CA 1
ATOM 4182 C C . PHE B 1 200 ? 29.001 -18.779 -33.317 1 33.12 175 PHE B C 1
ATOM 4183 O O . PHE B 1 200 ? 29.171 -19.597 -34.221 1 32.55 175 PHE B O 1
ATOM 4191 N N . PRO B 1 201 ? 29.913 -17.844 -32.994 1 33.96 176 PRO B N 1
ATOM 4192 C CA . PRO B 1 201 ? 31.176 -17.784 -33.726 1 34.71 176 PRO B CA 1
ATOM 4193 C C . PRO B 1 201 ? 32.171 -18.821 -33.231 1 35.21 176 PRO B C 1
ATOM 4194 O O . PRO B 1 201 ? 31.93 -19.536 -32.245 1 35.59 176 PRO B O 1
ATOM 4198 N N . MET B 1 202 ? 33.328 -18.887 -33.902 1 34.88 177 MET B N 1
ATOM 4199 C CA . MET B 1 202 ? 34.352 -19.85 -33.526 1 35.32 177 MET B CA 1
ATOM 4200 C C . MET B 1 202 ? 35.336 -19.351 -32.504 1 36.4 177 MET B C 1
ATOM 4201 O O . MET B 1 202 ? 35.774 -18.183 -32.537 1 36.65 177 MET B O 1
ATOM 4206 N N . ILE B 1 203 ? 35.779 -20.292 -31.653 1 35.67 178 ILE B N 1
ATOM 4207 C CA . ILE B 1 203 ? 36.908 -20.059 -30.777 1 36.24 178 ILE B CA 1
ATOM 4208 C C . ILE B 1 203 ? 38.101 -20.609 -31.56 1 37.27 178 ILE B C 1
ATOM 4209 O O . ILE B 1 203 ? 38.01 -21.695 -32.147 1 36.66 178 ILE B O 1
ATOM 4214 N N . SER B 1 204 ? 39.207 -19.858 -31.611 1 38.86 179 SER B N 1
ATOM 4215 C CA . SER B 1 204 ? 40.383 -20.295 -32.348 1 40.45 179 SER B CA 1
ATOM 4216 C C . SER B 1 204 ? 41.196 -21.309 -31.573 1 40.9 179 SER B C 1
ATOM 4217 O O . SER B 1 204 ? 42.278 -20.997 -31.063 1 41.84 179 SER B O 1
ATOM 4220 N N . VAL B 1 205 ? 40.695 -22.535 -31.502 1 39.83 180 VAL B N 1
ATOM 4221 C CA . VAL B 1 205 ? 41.354 -23.673 -30.847 1 39.53 180 VAL B CA 1
ATOM 4222 C C . VAL B 1 205 ? 41.126 -24.898 -31.734 1 40.06 180 VAL B C 1
ATOM 4223 O O . VAL B 1 205 ? 40.233 -24.902 -32.585 1 40.11 180 VAL B O 1
ATOM 4227 N N . GLY B 1 206 ? 41.932 -25.937 -31.542 1 40.58 181 GLY B N 1
ATOM 4228 C CA . GLY B 1 206 ? 41.791 -27.169 -32.31 1 41.24 181 GLY B CA 1
ATOM 4229 C C . GLY B 1 206 ? 41.89 -26.958 -33.802 1 41.68 181 GLY B C 1
ATOM 4230 O O . GLY B 1 206 ? 42.704 -26.154 -34.265 1 41.17 181 GLY B O 1
ATOM 4231 N N . ALA B 1 207 ? 40.988 -27.602 -34.557 1 41.88 182 ALA B N 1
ATOM 4232 C CA . ALA B 1 207 ? 41.006 -27.497 -36.009 1 42.95 182 ALA B CA 1
ATOM 4233 C C . ALA B 1 207 ? 40.7 -26.089 -36.505 1 43.15 182 ALA B C 1
ATOM 4234 O O . ALA B 1 207 ? 41.153 -25.738 -37.594 1 42.99 182 ALA B O 1
ATOM 4236 N N . ALA B 1 208 ? 39.975 -25.267 -35.709 1 42.82 183 ALA B N 1
ATOM 4237 C CA . ALA B 1 208 ? 39.667 -23.906 -36.139 1 44.24 183 ALA B CA 1
ATOM 4238 C C . ALA B 1 208 ? 40.923 -23.044 -36.28 1 45.52 183 ALA B C 1
ATOM 4239 O O . ALA B 1 208 ? 40.908 -22.112 -37.065 1 45.83 183 ALA B O 1
ATOM 4241 N N . LYS B 1 209 ? 41.999 -23.347 -35.532 1 46.67 184 LYS B N 1
ATOM 4242 C CA . LYS B 1 209 ? 43.248 -22.591 -35.639 1 49.22 184 LYS B CA 1
ATOM 4243 C C . LYS B 1 209 ? 43.931 -22.765 -36.984 1 50.73 184 LYS B C 1
ATOM 4244 O O . LYS B 1 209 ? 44.624 -21.849 -37.428 1 51.47 184 LYS B O 1
ATOM 4250 N N . THR B 1 210 ? 43.844 -23.963 -37.587 1 51.29 185 THR B N 1
ATOM 4251 C CA . THR B 1 210 ? 44.595 -24.244 -38.81 1 52.28 185 THR B CA 1
ATOM 4252 C C . THR B 1 210 ? 43.765 -24.418 -40.066 1 52.02 185 THR B C 1
ATOM 4253 O O . THR B 1 210 ? 44.306 -24.334 -41.168 1 51.61 185 THR B O 1
ATOM 4257 N N . ARG B 1 211 ? 42.481 -24.717 -39.917 1 51.58 186 ARG B N 1
ATOM 4258 C CA . ARG B 1 211 ? 41.626 -24.976 -41.074 1 52.02 186 ARG B CA 1
ATOM 4259 C C . ARG B 1 211 ? 40.658 -23.862 -41.424 1 52.22 186 ARG B C 1
ATOM 4260 O O . ARG B 1 211 ? 39.901 -24.005 -42.38 1 53.07 186 ARG B O 1
ATOM 4268 N N . ILE B 1 212 ? 40.635 -22.786 -40.644 1 50.88 187 ILE B N 1
ATOM 4269 C CA . ILE B 1 212 ? 39.754 -21.667 -40.911 1 50.02 187 ILE B CA 1
ATOM 4270 C C . ILE B 1 212 ? 40.594 -20.405 -40.989 1 51.14 187 ILE B C 1
ATOM 4271 O O . ILE B 1 212 ? 41.475 -20.215 -40.152 1 51.7 187 ILE B O 1
ATOM 4276 N N . LYS B 1 213 ? 40.347 -19.55 -41.99 1 51.54 188 LYS B N 1
ATOM 4277 C CA . LYS B 1 213 ? 41.082 -18.289 -42.11 1 52.44 188 LYS B CA 1
ATOM 4278 C C . LYS B 1 213 ? 40.64 -17.386 -40.977 1 52.8 188 LYS B C 1
ATOM 4279 O O . LYS B 1 213 ? 39.433 -17.254 -40.737 1 52.59 188 LYS B O 1
ATOM 4285 N N . GLN B 1 214 ? 41.596 -16.806 -40.246 1 52.74 189 GLN B N 1
ATOM 4286 C CA . GLN B 1 214 ? 41.248 -16 -39.084 1 53.41 189 GLN B CA 1
ATOM 4287 C C . GLN B 1 214 ? 40.376 -14.782 -39.445 1 53.12 189 GLN B C 1
ATOM 4288 O O . GLN B 1 214 ? 39.546 -14.371 -38.628 1 53.25 189 GLN B O 1
ATOM 4294 N N . GLU B 1 215 ? 40.49 -14.274 -40.684 1 52.48 190 GLU B N 1
ATOM 4295 C CA . GLU B 1 215 ? 39.644 -13.169 -41.153 1 52.55 190 GLU B CA 1
ATOM 4296 C C . GLU B 1 215 ? 38.157 -13.571 -41.265 1 51.03 190 GLU B C 1
ATOM 4297 O O . GLU B 1 215 ? 37.286 -12.704 -41.269 1 51.8 190 GLU B O 1
ATOM 4303 N N . ASN B 1 216 ? 37.863 -14.877 -41.365 1 48.75 191 ASN B N 1
ATOM 4304 C CA . ASN B 1 216 ? 36.478 -15.354 -41.424 1 47.13 191 ASN B CA 1
ATOM 4305 C C . ASN B 1 216 ? 35.843 -15.549 -40.031 1 45 191 ASN B C 1
ATOM 4306 O O . ASN B 1 216 ? 34.652 -15.838 -39.935 1 44.55 191 ASN B O 1
ATOM 4311 N N . ILE B 1 217 ? 36.629 -15.399 -38.959 1 43.56 192 ILE B N 1
ATOM 4312 C CA . ILE B 1 217 ? 36.116 -15.535 -37.607 1 43.04 192 ILE B CA 1
ATOM 4313 C C . ILE B 1 217 ? 35.683 -14.164 -37.127 1 42.54 192 ILE B C 1
ATOM 4314 O O . ILE B 1 217 ? 36.469 -13.223 -37.159 1 42.15 192 ILE B O 1
ATOM 4319 N N . HIS B 1 218 ? 34.409 -14.039 -36.736 1 42.41 193 HIS B N 1
ATOM 4320 C CA . HIS B 1 218 ? 33.843 -12.777 -36.274 1 42.73 193 HIS B CA 1
ATOM 4321 C C . HIS B 1 218 ? 34.625 -12.168 -35.119 1 44.3 193 HIS B C 1
ATOM 4322 O O . HIS B 1 218 ? 35.12 -12.895 -34.268 1 44.98 193 HIS B O 1
ATOM 4329 N N . LYS B 1 219 ? 34.693 -10.845 -35.064 1 44.77 194 LYS B N 1
ATOM 4330 C CA . LYS B 1 219 ? 35.332 -10.161 -33.957 1 46.41 194 LYS B CA 1
ATOM 4331 C C . LYS B 1 219 ? 34.281 -9.288 -33.301 1 46.71 194 LYS B C 1
ATOM 4332 O O . LYS B 1 219 ? 33.775 -8.365 -33.923 1 47.55 194 LYS B O 1
ATOM 4338 N N . PHE B 1 220 ? 33.913 -9.61 -32.075 1 46.36 195 PHE B N 1
ATOM 4339 C CA . PHE B 1 220 ? 32.882 -8.871 -31.352 1 46.92 195 PHE B CA 1
ATOM 4340 C C . PHE B 1 220 ? 33.404 -8.126 -30.139 1 47.62 195 PHE B C 1
ATOM 4341 O O . PHE B 1 220 ? 32.704 -7.271 -29.604 1 48.3 195 PHE B O 1
ATOM 4349 N N . TYR B 1 221 ? 34.574 -8.51 -29.642 1 46.75 196 TYR B N 1
ATOM 4350 C CA . TYR B 1 221 ? 35.14 -7.887 -28.457 1 46.6 196 TYR B CA 1
ATOM 4351 C C . TYR B 1 221 ? 36.532 -7.398 -28.764 1 48.89 196 TYR B C 1
ATOM 4352 O O . TYR B 1 221 ? 37.199 -7.941 -29.633 1 48.34 196 TYR B O 1
ATOM 4361 N N . SER B 1 222 ? 36.968 -6.381 -28.055 1 51.29 197 SER B N 1
ATOM 4362 C CA . SER B 1 222 ? 38.307 -5.841 -28.198 1 54.49 197 SER B CA 1
ATOM 4363 C C . SER B 1 222 ? 38.892 -5.587 -26.804 1 56.86 197 SER B C 1
ATOM 4364 O O . SER B 1 222 ? 38.154 -5.545 -25.804 1 56.62 197 SER B O 1
ATOM 4367 N N . LEU B 1 223 ? 40.217 -5.389 -26.731 1 59.12 198 LEU B N 1
ATOM 4368 C CA . LEU B 1 223 ? 40.866 -5.102 -25.455 1 62.07 198 LEU B CA 1
ATOM 4369 C C . LEU B 1 223 ? 40.352 -3.791 -24.785 1 65.39 198 LEU B C 1
ATOM 4370 O O . LEU B 1 223 ? 40.723 -3.524 -23.652 1 65.9 198 LEU B O 1
ATOM 4375 N N . GLU B 1 224 ? 39.486 -3.005 -25.464 1 67.43 199 GLU B N 1
ATOM 4376 C CA . GLU B 1 224 ? 38.926 -1.761 -24.929 1 69.79 199 GLU B CA 1
ATOM 4377 C C . GLU B 1 224 ? 37.605 -1.908 -24.172 1 71.64 199 GLU B C 1
ATOM 4378 O O . GLU B 1 224 ? 37.383 -1.161 -23.217 1 72.01 199 GLU B O 1
ATOM 4384 N N . ASP B 1 225 ? 36.713 -2.83 -24.589 1 72.64 200 ASP B N 1
ATOM 4385 C CA . ASP B 1 225 ? 35.428 -2.983 -23.888 1 74.1 200 ASP B CA 1
ATOM 4386 C C . ASP B 1 225 ? 35.557 -3.862 -22.642 1 75.27 200 ASP B C 1
ATOM 4387 O O . ASP B 1 225 ? 34.911 -4.903 -22.541 1 75.2 200 ASP B O 1
ATOM 4392 N N . GLU B 1 226 ? 36.378 -3.409 -21.682 1 75.87 201 GLU B N 1
ATOM 4393 C CA . GLU B 1 226 ? 36.694 -4.112 -20.437 1 76.82 201 GLU B CA 1
ATOM 4394 C C . GLU B 1 226 ? 35.537 -4.284 -19.454 1 76.98 201 GLU B C 1
ATOM 4395 O O . GLU B 1 226 ? 35.605 -5.172 -18.601 1 77.45 201 GLU B O 1
ATOM 4401 N N . ASP B 1 227 ? 34.497 -3.445 -19.542 1 76.35 202 ASP B N 1
ATOM 4402 C CA . ASP B 1 227 ? 33.355 -3.564 -18.632 1 76.08 202 ASP B CA 1
ATOM 4403 C C . ASP B 1 227 ? 32.436 -4.741 -18.976 1 74.6 202 ASP B C 1
ATOM 4404 O O . ASP B 1 227 ? 31.719 -5.227 -18.105 1 74.94 202 ASP B O 1
ATOM 4409 N N . SER B 1 228 ? 32.465 -5.209 -20.235 1 72.69 203 SER B N 1
ATOM 4410 C CA . SER B 1 228 ? 31.692 -6.379 -20.67 1 71 203 SER B CA 1
ATOM 4411 C C . SER B 1 228 ? 32.511 -7.689 -20.617 1 67.84 203 SER B C 1
ATOM 4412 O O . SER B 1 228 ? 31.993 -8.74 -20.984 1 69 203 SER B O 1
ATOM 4415 N N . LEU B 1 229 ? 33.777 -7.627 -20.169 1 63.87 204 LEU B N 1
ATOM 4416 C CA . LEU B 1 229 ? 34.616 -8.803 -20.1 1 59.94 204 LEU B CA 1
ATOM 4417 C C . LEU B 1 229 ? 34.467 -9.483 -18.718 1 54.78 204 LEU B C 1
ATOM 4418 O O . LEU B 1 229 ? 35.199 -9.196 -17.765 1 52.88 204 LEU B O 1
ATOM 4423 N N . HIS B 1 230 ? 33.459 -10.362 -18.613 1 51.64 205 HIS B N 1
ATOM 4424 C CA . HIS B 1 230 ? 33.212 -11.105 -17.381 1 48.82 205 HIS B CA 1
ATOM 4425 C C . HIS B 1 230 ? 32.935 -12.571 -17.72 1 43.97 205 HIS B C 1
ATOM 4426 O O . HIS B 1 230 ? 32.213 -12.831 -18.68 1 43.65 205 HIS B O 1
ATOM 4433 N N . CYS B 1 231 ? 33.509 -13.509 -16.969 1 40.84 206 CYS B N 1
ATOM 4434 C CA . CYS B 1 231 ? 33.264 -14.938 -17.222 1 39.39 206 CYS B CA 1
ATOM 4435 C C . CYS B 1 231 ? 31.834 -15.241 -16.76 1 38.52 206 CYS B C 1
ATOM 4436 O O . CYS B 1 231 ? 31.457 -14.839 -15.656 1 38.37 206 CYS B O 1
ATOM 4439 N N . PRO B 1 232 ? 31.052 -15.979 -17.559 1 38.56 207 PRO B N 1
ATOM 4440 C CA . PRO B 1 232 ? 29.654 -16.264 -17.159 1 38.93 207 PRO B CA 1
ATOM 4441 C C . PRO B 1 232 ? 29.488 -17.192 -15.959 1 40.22 207 PRO B C 1
ATOM 4442 O O . PRO B 1 232 ? 28.433 -17.193 -15.316 1 40.59 207 PRO B O 1
ATOM 4446 N N . GLY B 1 233 ? 30.506 -17.995 -15.669 1 39.45 208 GLY B N 1
ATOM 4447 C CA . GLY B 1 233 ? 30.426 -18.921 -14.543 1 38.92 208 GLY B CA 1
ATOM 4448 C C . GLY B 1 233 ? 31.253 -20.159 -14.742 1 37.14 208 GLY B C 1
ATOM 4449 O O . GLY B 1 233 ? 31.83 -20.342 -15.808 1 37.53 208 GLY B O 1
ATOM 4450 N N . TYR B 1 234 ? 31.383 -20.974 -13.688 1 35.64 209 TYR B N 1
ATOM 4451 C CA . TYR B 1 234 ? 32.171 -22.207 -13.814 1 34.01 209 TYR B CA 1
ATOM 4452 C C . TYR B 1 234 ? 31.263 -23.414 -13.849 1 34.69 209 TYR B C 1
ATOM 4453 O O . TYR B 1 234 ? 30.189 -23.399 -13.242 1 35.77 209 TYR B O 1
ATOM 4462 N N . ASP B 1 235 ? 31.68 -24.457 -14.574 1 33.37 210 ASP B N 1
ATOM 4463 C CA . ASP B 1 235 ? 30.927 -25.706 -14.709 1 33.04 210 ASP B CA 1
ATOM 4464 C C . ASP B 1 235 ? 31.967 -26.801 -14.876 1 32.61 210 ASP B C 1
ATOM 4465 O O . ASP B 1 235 ? 32.674 -26.832 -15.886 1 32.96 210 ASP B O 1
ATOM 4470 N N . ILE B 1 236 ? 32.123 -27.649 -13.868 1 30.85 211 ILE B N 1
ATOM 4471 C CA . ILE B 1 236 ? 33.21 -28.629 -13.862 1 31.03 211 ILE B CA 1
ATOM 4472 C C . ILE B 1 236 ? 33.104 -29.649 -14.972 1 31.05 211 ILE B C 1
ATOM 4473 O O . ILE B 1 236 ? 32.063 -30.303 -15.121 1 31.44 211 ILE B O 1
ATOM 4478 N N . VAL B 1 237 ? 34.224 -29.831 -15.726 1 29.98 212 VAL B N 1
ATOM 4479 C CA . VAL B 1 237 ? 34.281 -30.809 -16.802 1 30.27 212 VAL B CA 1
ATOM 4480 C C . VAL B 1 237 ? 35.432 -31.781 -16.592 1 30.92 212 VAL B C 1
ATOM 4481 O O . VAL B 1 237 ? 36.589 -31.357 -16.52 1 31.28 212 VAL B O 1
ATOM 4485 N N . TYR B 1 238 ? 35.129 -33.071 -16.562 1 30.5 213 TYR B N 1
ATOM 4486 C CA . TYR B 1 238 ? 36.142 -34.129 -16.499 1 31.23 213 TYR B CA 1
ATOM 4487 C C . TYR B 1 238 ? 36.364 -34.453 -17.98 1 32.89 213 TYR B C 1
ATOM 4488 O O . TYR B 1 238 ? 35.512 -35.074 -18.632 1 33.36 213 TYR B O 1
ATOM 4497 N N . HIS B 1 239 ? 37.492 -34 -18.516 1 32.95 214 HIS B N 1
ATOM 4498 C CA . HIS B 1 239 ? 37.773 -34.038 -19.948 1 33.69 214 HIS B CA 1
ATOM 4499 C C . HIS B 1 239 ? 38.376 -35.352 -20.46 1 34.05 214 HIS B C 1
ATOM 4500 O O . HIS B 1 239 ? 38.953 -36.124 -19.688 1 34.08 214 HIS B O 1
ATOM 4507 N N . HIS B 1 240 ? 38.302 -35.576 -21.783 1 34.18 215 HIS B N 1
ATOM 4508 C CA . HIS B 1 240 ? 38.822 -36.798 -22.4 1 34.56 215 HIS B CA 1
ATOM 4509 C C . HIS B 1 240 ? 40.352 -36.895 -22.342 1 35.68 215 HIS B C 1
ATOM 4510 O O . HIS B 1 240 ? 40.898 -37.989 -22.489 1 36.7 215 HIS B O 1
ATOM 4517 N N . ASP B 1 241 ? 41.045 -35.779 -22.058 1 36.32 216 ASP B N 1
ATOM 4518 C CA . ASP B 1 241 ? 42.504 -35.82 -21.87 1 36.7 216 ASP B CA 1
ATOM 4519 C C . ASP B 1 241 ? 42.873 -36.243 -20.423 1 37.86 216 ASP B C 1
ATOM 4520 O O . ASP B 1 241 ? 44.052 -36.217 -20.071 1 38.38 216 ASP B O 1
ATOM 4525 N N . GLY B 1 242 ? 41.877 -36.624 -19.604 1 37.31 217 GLY B N 1
ATOM 4526 C CA . GLY B 1 242 ? 42.105 -37.026 -18.223 1 37.4 217 GLY B CA 1
ATOM 4527 C C . GLY B 1 242 ? 42.281 -35.867 -17.254 1 37.27 217 GLY B C 1
ATOM 4528 O O . GLY B 1 242 ? 42.488 -36.097 -16.067 1 37.73 217 GLY B O 1
ATOM 4529 N N . GLU B 1 243 ? 42.212 -34.617 -17.734 1 36.02 218 GLU B N 1
ATOM 4530 C CA . GLU B 1 243 ? 42.316 -33.448 -16.861 1 35.16 218 GLU B CA 1
ATOM 4531 C C . GLU B 1 243 ? 40.895 -32.979 -16.474 1 33.72 218 GLU B C 1
ATOM 4532 O O . GLU B 1 243 ? 39.908 -33.552 -16.948 1 34.29 218 GLU B O 1
ATOM 4538 N N . ILE B 1 244 ? 40.802 -32.023 -15.549 1 32.29 219 ILE B N 1
ATOM 4539 C CA . ILE B 1 244 ? 39.537 -31.464 -15.1 1 31.87 219 ILE B CA 1
ATOM 4540 C C . ILE B 1 244 ? 39.616 -29.973 -15.331 1 32.99 219 ILE B C 1
ATOM 4541 O O . ILE B 1 244 ? 40.581 -29.323 -14.916 1 34.01 219 ILE B O 1
ATOM 4546 N N . TYR B 1 245 ? 38.588 -29.409 -15.959 1 32.46 220 TYR B N 1
ATOM 4547 C CA . TYR B 1 245 ? 38.577 -27.991 -16.288 1 31.93 220 TYR B CA 1
ATOM 4548 C C . TYR B 1 245 ? 37.431 -27.283 -15.573 1 32.1 220 TYR B C 1
ATOM 4549 O O . TYR B 1 245 ? 36.421 -27.923 -15.236 1 31.74 220 TYR B O 1
ATOM 4558 N N . PRO B 1 246 ? 37.56 -25.951 -15.368 1 31.42 221 PRO B N 1
ATOM 4559 C CA . PRO B 1 246 ? 36.529 -25.216 -14.627 1 31.37 221 PRO B CA 1
ATOM 4560 C C . PRO B 1 246 ? 35.313 -24.817 -15.44 1 32.3 221 PRO B C 1
ATOM 4561 O O . PRO B 1 246 ? 34.43 -24.187 -14.876 1 32.92 221 PRO B O 1
ATOM 4565 N N . CYS B 1 247 ? 35.285 -25.077 -16.759 1 31.61 222 CYS B N 1
ATOM 4566 C CA . CYS B 1 247 ? 34.127 -24.72 -17.574 1 30.58 222 CYS B CA 1
ATOM 4567 C C . CYS B 1 247 ? 34.097 -25.625 -18.822 1 31.15 222 CYS B C 1
ATOM 4568 O O . CYS B 1 247 ? 35.034 -26.401 -19.063 1 31.24 222 CYS B O 1
ATOM 4571 N N . ALA B 1 248 ? 33.059 -25.462 -19.655 1 30.37 223 ALA B N 1
ATOM 4572 C CA . ALA B 1 248 ? 32.925 -26.257 -20.872 1 31.1 223 ALA B CA 1
ATOM 4573 C C . ALA B 1 248 ? 33.026 -25.365 -22.111 1 32.94 223 ALA B C 1
ATOM 4574 O O . ALA B 1 248 ? 32.369 -25.646 -23.118 1 33.78 223 ALA B O 1
ATOM 4576 N N . SER B 1 249 ? 33.809 -24.267 -22.034 1 32.03 224 SER B N 1
ATOM 4577 C CA . SER B 1 249 ? 34.015 -23.434 -23.219 1 32.33 224 SER B CA 1
ATOM 4578 C C . SER B 1 249 ? 35.102 -24.127 -24.045 1 33.29 224 SER B C 1
ATOM 4579 O O . SER B 1 249 ? 36.103 -24.551 -23.468 1 33.73 224 SER B O 1
ATOM 4582 N N . PRO B 1 250 ? 35.038 -24.116 -25.392 1 33.63 225 PRO B N 1
ATOM 4583 C CA . PRO B 1 250 ? 36.151 -24.653 -26.193 1 33.67 225 PRO B CA 1
ATOM 4584 C C . PRO B 1 250 ? 37.508 -24.051 -25.836 1 34.18 225 PRO B C 1
ATOM 4585 O O . PRO B 1 250 ? 38.532 -24.723 -25.965 1 34.19 225 PRO B O 1
ATOM 4589 N N . ALA B 1 251 ? 37.519 -22.78 -25.386 1 33.55 226 ALA B N 1
ATOM 4590 C CA . ALA B 1 251 ? 38.774 -22.1 -25.082 1 33.91 226 ALA B CA 1
ATOM 4591 C C . ALA B 1 251 ? 39.55 -22.711 -23.919 1 34.37 226 ALA B C 1
ATOM 4592 O O . ALA B 1 251 ? 40.771 -22.656 -23.929 1 34.93 226 ALA B O 1
ATOM 4594 N N . ILE B 1 252 ? 38.848 -23.198 -22.88 1 33.82 227 ILE B N 1
ATOM 4595 C CA . ILE B 1 252 ? 39.525 -23.645 -21.664 1 34.14 227 ILE B CA 1
ATOM 4596 C C . ILE B 1 252 ? 40.463 -24.836 -21.861 1 35.78 227 ILE B C 1
ATOM 4597 O O . ILE B 1 252 ? 41.472 -24.951 -21.167 1 36.19 227 ILE B O 1
ATOM 4602 N N . PHE B 1 253 ? 40.154 -25.701 -22.812 1 36.6 228 PHE B N 1
ATOM 4603 C CA . PHE B 1 253 ? 40.903 -26.945 -23.014 1 37.49 228 PHE B CA 1
ATOM 4604 C C . PHE B 1 253 ? 42.34 -26.694 -23.5 1 39.73 228 PHE B C 1
ATOM 4605 O O . PHE B 1 253 ? 43.191 -27.578 -23.32 1 40.68 228 PHE B O 1
ATOM 4613 N N . GLU B 1 254 ? 42.622 -25.488 -24.054 1 39.33 229 GLU B N 1
ATOM 4614 C CA A GLU B 1 254 ? 43.931 -25.018 -24.524 0.5 40.44 229 GLU B CA 1
ATOM 4615 C CA B GLU B 1 254 ? 43.987 -25.147 -24.458 0.5 39.87 229 GLU B CA 1
ATOM 4616 C C . GLU B 1 254 ? 44.687 -24.231 -23.413 1 41.44 229 GLU B C 1
ATOM 4617 O O . GLU B 1 254 ? 45.818 -23.801 -23.623 1 43.39 229 GLU B O 1
ATOM 4628 N N . THR B 1 255 ? 44.048 -23.959 -22.251 1 40.36 230 THR B N 1
ATOM 4629 C CA . THR B 1 255 ? 44.69 -23.157 -21.202 1 40.14 230 THR B CA 1
ATOM 4630 C C . THR B 1 255 ? 45.46 -24.085 -20.233 1 40.85 230 THR B C 1
ATOM 4631 O O . THR B 1 255 ? 45.276 -25.311 -20.259 1 40.55 230 THR B O 1
ATOM 4635 N N . LYS B 1 256 ? 46.227 -23.491 -19.319 1 40.72 231 LYS B N 1
ATOM 4636 C CA . LYS B 1 256 ? 46.914 -24.242 -18.292 1 42.14 231 LYS B CA 1
ATOM 4637 C C . LYS B 1 256 ? 46.078 -24.316 -16.992 1 42.92 231 LYS B C 1
ATOM 4638 O O . LYS B 1 256 ? 46.63 -24.644 -15.953 1 44.2 231 LYS B O 1
ATOM 4644 N N . ILE B 1 257 ? 44.768 -24.001 -17.037 1 42.13 232 ILE B N 1
ATOM 4645 C CA . ILE B 1 257 ? 43.941 -24.012 -15.844 1 42.39 232 ILE B CA 1
ATOM 4646 C C . ILE B 1 257 ? 43.314 -25.383 -15.669 1 42.75 232 ILE B C 1
ATOM 4647 O O . ILE B 1 257 ? 42.276 -25.67 -16.275 1 43.93 232 ILE B O 1
ATOM 4652 N N . THR B 1 258 ? 43.897 -26.209 -14.81 1 40.91 233 THR B N 1
ATOM 4653 C CA . THR B 1 258 ? 43.346 -27.548 -14.546 1 40.47 233 THR B CA 1
ATOM 4654 C C . THR B 1 258 ? 43.084 -27.729 -13.043 1 38.37 233 THR B C 1
ATOM 4655 O O . THR B 1 258 ? 43.723 -27.089 -12.194 1 38.78 233 THR B O 1
ATOM 4659 N N . LEU B 1 259 ? 42.124 -28.57 -12.723 1 35.94 234 LEU B N 1
ATOM 4660 C CA . LEU B 1 259 ? 41.727 -28.824 -11.331 1 35.08 234 LEU B CA 1
ATOM 4661 C C . LEU B 1 259 ? 42.105 -30.221 -10.843 1 36.2 234 LEU B C 1
ATOM 4662 O O . LEU B 1 259 ? 41.7 -30.586 -9.741 1 37.62 234 LEU B O 1
ATOM 4667 N N . ARG B 1 260 ? 42.855 -31.004 -11.642 1 35.7 235 ARG B N 1
ATOM 4668 C CA . ARG B 1 260 ? 43.24 -32.34 -11.225 1 35.8 235 ARG B CA 1
ATOM 4669 C C . ARG B 1 260 ? 44.614 -32.335 -10.566 1 37.45 235 ARG B C 1
ATOM 4670 O O . ARG B 1 260 ? 45.571 -31.808 -11.127 1 37.91 235 ARG B O 1
ATOM 4678 N N . GLU B 1 261 ? 44.718 -32.933 -9.374 1 37.62 236 GLU B N 1
ATOM 4679 C CA . GLU B 1 261 ? 46.005 -33.064 -8.701 1 38.46 236 GLU B CA 1
ATOM 4680 C C . GLU B 1 261 ? 46.455 -34.54 -8.634 1 39.4 236 GLU B C 1
ATOM 4681 O O . GLU B 1 261 ? 47.627 -34.802 -8.376 1 39.44 236 GLU B O 1
ATOM 4687 N N . GLU B 1 262 ? 45.533 -35.506 -8.804 1 39.45 237 GLU B N 1
ATOM 4688 C CA . GLU B 1 262 ? 45.879 -36.919 -8.771 1 39.95 237 GLU B CA 1
ATOM 4689 C C . GLU B 1 262 ? 44.853 -37.748 -9.533 1 40.62 237 GLU B C 1
ATOM 4690 O O . GLU B 1 262 ? 43.724 -37.286 -9.779 1 39.99 237 GLU B O 1
ATOM 4696 N N . TYR B 1 263 ? 45.239 -38.988 -9.881 1 41.43 238 TYR B N 1
ATOM 4697 C CA . TYR B 1 263 ? 44.421 -39.934 -10.646 1 43.23 238 TYR B CA 1
ATOM 4698 C C . TYR B 1 263 ? 43.057 -40.21 -10.014 1 42.77 238 TYR B C 1
ATOM 4699 O O . TYR B 1 263 ? 42.039 -40.121 -10.7 1 42.65 238 TYR B O 1
ATOM 4708 N N . ASN B 1 264 ? 43.039 -40.554 -8.714 1 42.11 239 ASN B N 1
ATOM 4709 C CA . ASN B 1 264 ? 41.807 -40.847 -7.998 1 42.49 239 ASN B CA 1
ATOM 4710 C C . ASN B 1 264 ? 41.512 -39.664 -7.103 1 41.3 239 ASN B C 1
ATOM 4711 O O . ASN B 1 264 ? 42.008 -39.58 -5.98 1 42.44 239 ASN B O 1
ATOM 4716 N N . GLN B 1 265 ? 40.816 -38.701 -7.655 1 38.56 240 GLN B N 1
ATOM 4717 C CA . GLN B 1 265 ? 40.471 -37.473 -6.972 1 37.48 240 GLN B CA 1
ATOM 4718 C C . GLN B 1 265 ? 38.958 -37.438 -6.851 1 36.93 240 GLN B C 1
ATOM 4719 O O . GLN B 1 265 ? 38.249 -37.68 -7.836 1 36.85 240 GLN B O 1
ATOM 4725 N N . SER B 1 266 ? 38.463 -37.13 -5.652 1 35.67 241 SER B N 1
ATOM 4726 C CA . SER B 1 266 ? 37.019 -37.093 -5.437 1 34.65 241 SER B CA 1
ATOM 4727 C C . SER B 1 266 ? 36.398 -35.81 -5.989 1 33.94 241 SER B C 1
ATOM 4728 O O . SER B 1 266 ? 37.079 -34.792 -6.133 1 34.26 241 SER B O 1
ATOM 4731 N N . PHE B 1 267 ? 35.085 -35.837 -6.232 1 33.14 242 PHE B N 1
ATOM 4732 C CA . PHE B 1 267 ? 34.375 -34.67 -6.744 1 33.22 242 PHE B CA 1
ATOM 4733 C C . PHE B 1 267 ? 34.382 -33.579 -5.666 1 32.48 242 PHE B C 1
ATOM 4734 O O . PHE B 1 267 ? 34.589 -32.416 -5.986 1 32.11 242 PHE B O 1
ATOM 4742 N N . GLU B 1 268 ? 34.184 -33.952 -4.387 1 32.84 243 GLU B N 1
ATOM 4743 C CA . GLU B 1 268 ? 34.273 -32.963 -3.302 1 32.95 243 GLU B CA 1
ATOM 4744 C C . GLU B 1 268 ? 35.644 -32.269 -3.27 1 33.03 243 GLU B C 1
ATOM 4745 O O . GLU B 1 268 ? 35.692 -31.07 -3.006 1 32.87 243 GLU B O 1
ATOM 4751 N N . ARG B 1 269 ? 36.745 -33.003 -3.571 1 32.21 244 ARG B N 1
ATOM 4752 C CA . ARG B 1 269 ? 38.075 -32.376 -3.675 1 32.22 244 ARG B CA 1
ATOM 4753 C C . ARG B 1 269 ? 38.14 -31.461 -4.916 1 32.3 244 ARG B C 1
ATOM 4754 O O . ARG B 1 269 ? 38.646 -30.333 -4.827 1 32.11 244 ARG B O 1
ATOM 4762 N N . THR B 1 270 ? 37.594 -31.903 -6.062 1 31.89 245 THR B N 1
ATOM 4763 C CA . THR B 1 270 ? 37.578 -31.037 -7.276 1 31.08 245 THR B CA 1
ATOM 4764 C C . THR B 1 270 ? 36.853 -29.705 -6.983 1 31.73 245 THR B C 1
ATOM 4765 O O . THR B 1 270 ? 37.362 -28.63 -7.311 1 31.63 245 THR B O 1
ATOM 4769 N N . VAL B 1 271 ? 35.696 -29.79 -6.299 1 31.71 246 VAL B N 1
ATOM 4770 C CA . VAL B 1 271 ? 34.909 -28.61 -5.925 1 32.12 246 VAL B CA 1
ATOM 4771 C C . VAL B 1 271 ? 35.691 -27.709 -4.965 1 33.1 246 VAL B C 1
ATOM 4772 O O . VAL B 1 271 ? 35.763 -26.489 -5.166 1 33.64 246 VAL B O 1
ATOM 4776 N N . GLU B 1 272 ? 36.335 -28.309 -3.949 1 32.73 247 GLU B N 1
ATOM 4777 C CA . GLU B 1 272 ? 37.142 -27.555 -3.006 1 33.58 247 GLU B CA 1
ATOM 4778 C C . GLU B 1 272 ? 38.293 -26.814 -3.719 1 34.46 247 GLU B C 1
ATOM 4779 O O . GLU B 1 272 ? 38.565 -25.646 -3.4 1 34.67 247 GLU B O 1
ATOM 4785 N N . LYS B 1 273 ? 38.958 -27.494 -4.682 1 33.89 248 LYS B N 1
ATOM 4786 C CA . LYS B 1 273 ? 40.061 -26.879 -5.431 1 33.51 248 LYS B CA 1
ATOM 4787 C C . LYS B 1 273 ? 39.556 -25.724 -6.268 1 34.65 248 LYS B C 1
ATOM 4788 O O . LYS B 1 273 ? 40.147 -24.633 -6.247 1 35.79 248 LYS B O 1
ATOM 4794 N N . LEU B 1 274 ? 38.403 -25.915 -6.925 1 33.67 249 LEU B N 1
ATOM 4795 C CA . LEU B 1 274 ? 37.833 -24.846 -7.744 1 33.71 249 LEU B CA 1
ATOM 4796 C C . LEU B 1 274 ? 37.495 -23.627 -6.881 1 34.45 249 LEU B C 1
ATOM 4797 O O . LEU B 1 274 ? 37.838 -22.5 -7.244 1 34.6 249 LEU B O 1
ATOM 4802 N N . ASN B 1 275 ? 36.87 -23.857 -5.721 1 34.55 250 ASN B N 1
ATOM 4803 C CA . ASN B 1 275 ? 36.484 -22.765 -4.831 1 36.31 250 ASN B CA 1
ATOM 4804 C C . ASN B 1 275 ? 37.649 -22.084 -4.128 1 38.74 250 ASN B C 1
ATOM 4805 O O . ASN B 1 275 ? 37.48 -20.963 -3.645 1 40.09 250 ASN B O 1
ATOM 4810 N N . SER B 1 276 ? 38.82 -22.726 -4.08 1 38.61 251 SER B N 1
ATOM 4811 C CA . SER B 1 276 ? 39.998 -22.112 -3.455 1 39.43 251 SER B CA 1
ATOM 4812 C C . SER B 1 276 ? 41.065 -21.652 -4.472 1 40.44 251 SER B C 1
ATOM 4813 O O . SER B 1 276 ? 42.137 -21.197 -4.071 1 42.13 251 SER B O 1
ATOM 4816 N N . ASN B 1 277 ? 40.77 -21.737 -5.776 1 39.25 252 ASN B N 1
ATOM 4817 C CA . ASN B 1 277 ? 41.704 -21.314 -6.814 1 39.62 252 ASN B CA 1
ATOM 4818 C C . ASN B 1 277 ? 41.685 -19.784 -6.853 1 40.13 252 ASN B C 1
ATOM 4819 O O . ASN B 1 277 ? 40.669 -19.177 -7.189 1 38.68 252 ASN B O 1
ATOM 4824 N N . LEU B 1 278 ? 42.792 -19.173 -6.467 1 41.73 253 LEU B N 1
ATOM 4825 C CA . LEU B 1 278 ? 42.906 -17.716 -6.392 1 43.2 253 LEU B CA 1
ATOM 4826 C C . LEU B 1 278 ? 42.705 -17.038 -7.742 1 42.8 253 LEU B C 1
ATOM 4827 O O . LEU B 1 278 ? 41.958 -16.058 -7.824 1 43.16 253 LEU B O 1
ATOM 4832 N N . LEU B 1 279 ? 43.301 -17.576 -8.814 1 42.04 254 LEU B N 1
ATOM 4833 C CA . LEU B 1 279 ? 43.143 -16.99 -10.151 1 41.37 254 LEU B CA 1
ATOM 4834 C C . LEU B 1 279 ? 41.666 -16.968 -10.559 1 39.72 254 LEU B C 1
ATOM 4835 O O . LEU B 1 279 ? 41.16 -15.931 -10.987 1 39.59 254 LEU B O 1
ATOM 4840 N N . LEU B 1 280 ? 40.976 -18.104 -10.387 1 38.3 255 LEU B N 1
ATOM 4841 C CA . LEU B 1 280 ? 39.563 -18.183 -10.746 1 38.19 255 LEU B CA 1
ATOM 4842 C C . LEU B 1 280 ? 38.679 -17.347 -9.819 1 39.29 255 LEU B C 1
ATOM 4843 O O . LEU B 1 280 ? 37.658 -16.826 -10.266 1 39.34 255 LEU B O 1
ATOM 4848 N N . PHE B 1 281 ? 39.071 -17.187 -8.558 1 40.43 256 PHE B N 1
ATOM 4849 C CA . PHE B 1 281 ? 38.33 -16.33 -7.627 1 42.8 256 PHE B CA 1
ATOM 4850 C C . PHE B 1 281 ? 38.431 -14.87 -8.106 1 43.62 256 PHE B C 1
ATOM 4851 O O . PHE B 1 281 ? 37.412 -14.183 -8.232 1 44.07 256 PHE B O 1
ATOM 4859 N N . ILE B 1 282 ? 39.659 -14.403 -8.397 1 43.45 257 ILE B N 1
ATOM 4860 C CA . ILE B 1 282 ? 39.888 -13.038 -8.875 1 44.41 257 ILE B CA 1
ATOM 4861 C C . ILE B 1 282 ? 39.161 -12.805 -10.186 1 44.3 257 ILE B C 1
ATOM 4862 O O . ILE B 1 282 ? 38.506 -11.779 -10.355 1 44.37 257 ILE B O 1
ATOM 4867 N N . LEU B 1 283 ? 39.191 -13.794 -11.09 1 43.99 258 LEU B N 1
ATOM 4868 C CA . LEU B 1 283 ? 38.465 -13.681 -12.349 1 44.67 258 LEU B CA 1
ATOM 4869 C C . LEU B 1 283 ? 36.953 -13.484 -12.114 1 46.9 258 LEU B C 1
ATOM 4870 O O . LEU B 1 283 ? 36.351 -12.585 -12.698 1 47.57 258 LEU B O 1
ATOM 4875 N N . ARG B 1 284 ? 36.363 -14.289 -11.234 1 47.61 259 ARG B N 1
ATOM 4876 C CA . ARG B 1 284 ? 34.942 -14.191 -10.903 1 49.57 259 ARG B CA 1
ATOM 4877 C C . ARG B 1 284 ? 34.598 -12.813 -10.281 1 49.62 259 ARG B C 1
ATOM 4878 O O . ARG B 1 284 ? 33.634 -12.168 -10.687 1 50.47 259 ARG B O 1
ATOM 4886 N N . LYS B 1 285 ? 35.389 -12.383 -9.305 1 49.23 260 LYS B N 1
ATOM 4887 C CA . LYS B 1 285 ? 35.165 -11.156 -8.559 1 49.8 260 LYS B CA 1
ATOM 4888 C C . LYS B 1 285 ? 35.458 -9.876 -9.348 1 49.39 260 LYS B C 1
ATOM 4889 O O . LYS B 1 285 ? 34.677 -8.917 -9.301 1 49.87 260 LYS B O 1
ATOM 4895 N N . GLU B 1 286 ? 36.587 -9.843 -10.049 1 47.66 261 GLU B N 1
ATOM 4896 C CA . GLU B 1 286 ? 37.079 -8.634 -10.699 1 47.12 261 GLU B CA 1
ATOM 4897 C C . GLU B 1 286 ? 36.908 -8.561 -12.224 1 46.64 261 GLU B C 1
ATOM 4898 O O . GLU B 1 286 ? 37.008 -7.474 -12.794 1 47.02 261 GLU B O 1
ATOM 4904 N N . GLY B 1 287 ? 36.705 -9.701 -12.874 1 45.43 262 GLY B N 1
ATOM 4905 C CA . GLY B 1 287 ? 36.583 -9.734 -14.323 1 44.85 262 GLY B CA 1
ATOM 4906 C C . GLY B 1 287 ? 37.924 -9.709 -15.031 1 43.43 262 GLY B C 1
ATOM 4907 O O . GLY B 1 287 ? 38.973 -9.598 -14.391 1 43.21 262 GLY B O 1
ATOM 4908 N N . PHE B 1 288 ? 37.896 -9.778 -16.366 1 42.69 263 PHE B N 1
ATOM 4909 C CA . PHE B 1 288 ? 39.114 -9.789 -17.174 1 43.89 263 PHE B CA 1
ATOM 4910 C C . PHE B 1 288 ? 39.903 -8.501 -17.121 1 45.08 263 PHE B C 1
ATOM 4911 O O . PHE B 1 288 ? 41.127 -8.53 -17.267 1 45.4 263 PHE B O 1
ATOM 4919 N N . LYS B 1 289 ? 39.23 -7.367 -16.844 1 45.16 264 LYS B N 1
ATOM 4920 C CA . LYS B 1 289 ? 39.942 -6.09 -16.767 1 46.47 264 LYS B CA 1
ATOM 4921 C C . LYS B 1 289 ? 41.045 -6.1 -15.71 1 46.77 264 LYS B C 1
ATOM 4922 O O . LYS B 1 289 ? 42.044 -5.41 -15.882 1 47.52 264 LYS B O 1
ATOM 4928 N N . TRP B 1 290 ? 40.899 -6.904 -14.636 1 46.67 265 TRP B N 1
ATOM 4929 C CA . TRP B 1 290 ? 41.936 -6.968 -13.6 1 47.03 265 TRP B CA 1
ATOM 4930 C C . TRP B 1 290 ? 43.256 -7.504 -14.204 1 46.82 265 TRP B C 1
ATOM 4931 O O . TRP B 1 290 ? 44.328 -6.935 -13.976 1 47.29 265 TRP B O 1
ATOM 4942 N N . PHE B 1 291 ? 43.162 -8.554 -15.029 1 45.66 266 PHE B N 1
ATOM 4943 C CA . PHE B 1 291 ? 44.335 -9.152 -15.657 1 45.42 266 PHE B CA 1
ATOM 4944 C C . PHE B 1 291 ? 44.843 -8.287 -16.818 1 47.53 266 PHE B C 1
ATOM 4945 O O . PHE B 1 291 ? 46.045 -8.088 -16.966 1 47.71 266 PHE B O 1
ATOM 4953 N N . LEU B 1 292 ? 43.924 -7.781 -17.637 1 48.96 267 LEU B N 1
ATOM 4954 C CA . LEU B 1 292 ? 44.29 -6.968 -18.785 1 51.37 267 LEU B CA 1
ATOM 4955 C C . LEU B 1 292 ? 44.974 -5.684 -18.366 1 54.06 267 LEU B C 1
ATOM 4956 O O . LEU B 1 292 ? 45.954 -5.301 -18.998 1 54.8 267 LEU B O 1
ATOM 4961 N N . ASN B 1 293 ? 44.492 -5.029 -17.296 1 55.3 268 ASN B N 1
ATOM 4962 C CA . ASN B 1 293 ? 45.114 -3.791 -16.825 1 57.25 268 ASN B CA 1
ATOM 4963 C C . ASN B 1 293 ? 46.53 -4.033 -16.353 1 58.75 268 ASN B C 1
ATOM 4964 O O . ASN B 1 293 ? 47.372 -3.172 -16.556 1 59.37 268 ASN B O 1
ATOM 4969 N N . ILE B 1 294 ? 46.814 -5.199 -15.742 1 59.05 269 ILE B N 1
ATOM 4970 C CA . ILE B 1 294 ? 48.177 -5.518 -15.319 1 59.85 269 ILE B CA 1
ATOM 4971 C C . ILE B 1 294 ? 49.089 -5.621 -16.549 1 60.62 269 ILE B C 1
ATOM 4972 O O . ILE B 1 294 ? 50.171 -5.034 -16.56 1 60.76 269 ILE B O 1
ATOM 4977 N N . LEU B 1 295 ? 48.628 -6.325 -17.592 1 60.88 270 LEU B N 1
ATOM 4978 C CA . LEU B 1 295 ? 49.415 -6.456 -18.809 1 61.94 270 LEU B CA 1
ATOM 4979 C C . LEU B 1 295 ? 49.619 -5.108 -19.49 1 63.47 270 LEU B C 1
ATOM 4980 O O . LEU B 1 295 ? 50.729 -4.804 -19.918 1 63.67 270 LEU B O 1
ATOM 4985 N N . LYS B 1 296 ? 48.57 -4.283 -19.552 1 64.5 271 LYS B N 1
ATOM 4986 C CA . LYS B 1 296 ? 48.68 -2.958 -20.169 1 66.13 271 LYS B CA 1
ATOM 4987 C C . LYS B 1 296 ? 49.615 -2.043 -19.41 1 68.29 271 LYS B C 1
ATOM 4988 O O . LYS B 1 296 ? 50.518 -1.467 -20.022 1 69.15 271 LYS B O 1
ATOM 4994 N N . GLU B 1 297 ? 49.436 -1.907 -18.087 1 69.17 272 GLU B N 1
ATOM 4995 C CA . GLU B 1 297 ? 50.308 -1.043 -17.288 1 70.43 272 GLU B CA 1
ATOM 4996 C C . GLU B 1 297 ? 51.77 -1.487 -17.355 1 70.57 272 GLU B C 1
ATOM 4997 O O . GLU B 1 297 ? 52.668 -0.648 -17.306 1 70.82 272 GLU B O 1
ATOM 5003 N N . ASN B 1 298 ? 52.014 -2.795 -17.501 1 69.98 273 ASN B N 1
ATOM 5004 C CA . ASN B 1 298 ? 53.378 -3.31 -17.603 1 69.94 273 ASN B CA 1
ATOM 5005 C C . ASN B 1 298 ? 53.869 -3.494 -19.044 1 69.25 273 ASN B C 1
ATOM 5006 O O . ASN B 1 298 ? 54.923 -4.079 -19.244 1 69.1 273 ASN B O 1
ATOM 5011 N N . ASN B 1 299 ? 53.098 -3.017 -20.039 1 68.93 274 ASN B N 1
ATOM 5012 C CA . ASN B 1 299 ? 53.451 -3.051 -21.459 1 69.13 274 ASN B CA 1
ATOM 5013 C C . ASN B 1 299 ? 53.78 -4.464 -21.939 1 68.03 274 ASN B C 1
ATOM 5014 O O . ASN B 1 299 ? 54.766 -4.668 -22.643 1 68.29 274 ASN B O 1
ATOM 5019 N N . LYS B 1 300 ? 52.921 -5.428 -21.572 1 66.38 275 LYS B N 1
ATOM 5020 C CA . LYS B 1 300 ? 53.067 -6.843 -21.875 1 65.73 275 LYS B CA 1
ATOM 5021 C C . LYS B 1 300 ? 52.094 -7.37 -22.931 1 64.91 275 LYS B C 1
ATOM 5022 O O . LYS B 1 300 ? 52.159 -8.551 -23.242 1 64.59 275 LYS B O 1
ATOM 5028 N N . ILE B 1 301 ? 51.189 -6.537 -23.466 1 64.34 276 ILE B N 1
ATOM 5029 C CA . ILE B 1 301 ? 50.22 -6.993 -24.469 1 64.48 276 ILE B CA 1
ATOM 5030 C C . ILE B 1 301 ? 50.902 -7.569 -25.715 1 64.93 276 ILE B C 1
ATOM 5031 O O . ILE B 1 301 ? 50.512 -8.633 -26.203 1 64.95 276 ILE B O 1
ATOM 5036 N N . GLU B 1 302 ? 51.932 -6.853 -26.211 1 65.06 277 GLU B N 1
ATOM 5037 C CA . GLU B 1 302 ? 52.695 -7.236 -27.397 1 66.1 277 GLU B CA 1
ATOM 5038 C C . GLU B 1 302 ? 53.587 -8.45 -27.119 1 66.23 277 GLU B C 1
ATOM 5039 O O . GLU B 1 302 ? 53.659 -9.367 -27.937 1 66.41 277 GLU B O 1
ATOM 5045 N N . GLU B 1 303 ? 54.254 -8.451 -25.965 1 66.04 278 GLU B N 1
ATOM 5046 C CA . GLU B 1 303 ? 55.169 -9.505 -25.532 1 66.69 278 GLU B CA 1
ATOM 5047 C C . GLU B 1 303 ? 54.453 -10.834 -25.346 1 66.55 278 GLU B C 1
ATOM 5048 O O . GLU B 1 303 ? 54.979 -11.875 -25.739 1 67.21 278 GLU B O 1
ATOM 5054 N N . PHE B 1 304 ? 53.247 -10.799 -24.788 1 65.51 279 PHE B N 1
ATOM 5055 C CA . PHE B 1 304 ? 52.472 -12.018 -24.571 1 65.38 279 PHE B CA 1
ATOM 5056 C C . PHE B 1 304 ? 51.537 -12.375 -25.726 1 65.98 279 PHE B C 1
ATOM 5057 O O . PHE B 1 304 ? 50.682 -13.244 -25.556 1 66 279 PHE B O 1
ATOM 5065 N N . ASP B 1 305 ? 51.682 -11.707 -26.886 1 66.02 280 ASP B N 1
ATOM 5066 C CA . ASP B 1 305 ? 50.854 -11.946 -28.067 1 66.69 280 ASP B CA 1
ATOM 5067 C C . ASP B 1 305 ? 49.357 -11.935 -27.777 1 65.23 280 ASP B C 1
ATOM 5068 O O . ASP B 1 305 ? 48.626 -12.79 -28.281 1 66.27 280 ASP B O 1
ATOM 5073 N N . ILE B 1 306 ? 48.899 -10.986 -26.947 1 63.16 281 ILE B N 1
ATOM 5074 C CA . ILE B 1 306 ? 47.471 -10.877 -26.652 1 61.25 281 ILE B CA 1
ATOM 5075 C C . ILE B 1 306 ? 46.834 -10.255 -27.888 1 59.7 281 ILE B C 1
ATOM 5076 O O . ILE B 1 306 ? 47.235 -9.149 -28.279 1 59.14 281 ILE B O 1
ATOM 5081 N N . PRO B 1 307 ? 45.892 -10.962 -28.553 1 58.39 282 PRO B N 1
ATOM 5082 C CA . PRO B 1 307 ? 45.241 -10.372 -29.729 1 57.21 282 PRO B CA 1
ATOM 5083 C C . PRO B 1 307 ? 44.413 -9.147 -29.343 1 55.8 282 PRO B C 1
ATOM 5084 O O . PRO B 1 307 ? 44.024 -8.987 -28.187 1 55.64 282 PRO B O 1
ATOM 5088 N N . TYR B 1 308 ? 44.185 -8.26 -30.296 1 54.8 283 TYR B N 1
ATOM 5089 C CA . TYR B 1 308 ? 43.435 -7.039 -30.043 1 55.18 283 TYR B CA 1
ATOM 5090 C C . TYR B 1 308 ? 41.931 -7.312 -30.034 1 52.78 283 TYR B C 1
ATOM 5091 O O . TYR B 1 308 ? 41.204 -6.699 -29.257 1 53.21 283 TYR B O 1
ATOM 5100 N N . GLU B 1 309 ? 41.466 -8.204 -30.92 1 50.19 284 GLU B N 1
ATOM 5101 C CA . GLU B 1 309 ? 40.051 -8.511 -31.069 1 48.28 284 GLU B CA 1
ATOM 5102 C C . GLU B 1 309 ? 39.767 -9.995 -30.886 1 45.53 284 GLU B C 1
ATOM 5103 O O . GLU B 1 309 ? 40.647 -10.843 -31.117 1 45.09 284 GLU B O 1
ATOM 5109 N N . PHE B 1 310 ? 38.532 -10.311 -30.466 1 43.22 285 PHE B N 1
ATOM 5110 C CA . PHE B 1 310 ? 38.14 -11.681 -30.139 1 42 285 PHE B CA 1
ATOM 5111 C C . PHE B 1 310 ? 36.69 -11.954 -30.519 1 39.65 285 PHE B C 1
ATOM 5112 O O . PHE B 1 310 ? 35.867 -11.046 -30.483 1 39.84 285 PHE B O 1
ATOM 5120 N N . SER B 1 311 ? 36.37 -13.206 -30.846 1 37.58 286 SER B N 1
ATOM 5121 C CA . SER B 1 311 ? 34.974 -13.573 -31.159 1 37.03 286 SER B CA 1
ATOM 5122 C C . SER B 1 311 ? 34.126 -13.765 -29.903 1 35.99 286 SER B C 1
ATOM 5123 O O . SER B 1 311 ? 32.889 -13.788 -29.988 1 35.93 286 SER B O 1
ATOM 5126 N N . SER B 1 312 ? 34.771 -13.979 -28.765 1 35.03 287 SER B N 1
ATOM 5127 C CA A SER B 1 312 ? 34.045 -14.252 -27.523 0.57 35.19 287 SER B CA 1
ATOM 5128 C CA B SER B 1 312 ? 34.058 -14.287 -27.529 0.43 34.45 287 SER B CA 1
ATOM 5129 C C . SER B 1 312 ? 34.871 -13.866 -26.322 1 35.46 287 SER B C 1
ATOM 5130 O O . SER B 1 312 ? 36.094 -13.744 -26.419 1 35.63 287 SER B O 1
ATOM 5135 N N . ILE B 1 313 ? 34.215 -13.706 -25.154 1 35.72 288 ILE B N 1
ATOM 5136 C CA . ILE B 1 313 ? 34.922 -13.396 -23.903 1 37.58 288 ILE B CA 1
ATOM 5137 C C . ILE B 1 313 ? 35.974 -14.509 -23.619 1 36.24 288 ILE B C 1
ATOM 5138 O O . ILE B 1 313 ? 37.06 -14.246 -23.104 1 36.96 288 ILE B O 1
ATOM 5143 N N . CYS B 1 314 ? 35.633 -15.749 -24.011 1 34.85 289 CYS B N 1
ATOM 5144 C CA . CYS B 1 314 ? 36.499 -16.919 -23.822 1 34.8 289 CYS B CA 1
ATOM 5145 C C . CYS B 1 314 ? 37.796 -16.82 -24.604 1 35.77 289 CYS B C 1
ATOM 5146 O O . CYS B 1 314 ? 38.793 -17.405 -24.187 1 36.23 289 CYS B O 1
ATOM 5149 N N . GLY B 1 315 ? 37.801 -16.086 -25.712 1 36.33 290 GLY B N 1
ATOM 5150 C CA . GLY B 1 315 ? 39.039 -15.867 -26.456 1 38.2 290 GLY B CA 1
ATOM 5151 C C . GLY B 1 315 ? 40.011 -15.025 -25.646 1 39.52 290 GLY B C 1
ATOM 5152 O O . GLY B 1 315 ? 41.229 -15.232 -25.713 1 39.92 290 GLY B O 1
ATOM 5153 N N . VAL B 1 316 ? 39.486 -14.05 -24.86 1 39.02 291 VAL B N 1
ATOM 5154 C CA . VAL B 1 316 ? 40.316 -13.224 -23.967 1 39.16 291 VAL B CA 1
ATOM 5155 C C . VAL B 1 316 ? 40.879 -14.151 -22.889 1 38.36 291 VAL B C 1
ATOM 5156 O O . VAL B 1 316 ? 42.085 -14.161 -22.628 1 38.3 291 VAL B O 1
ATOM 5160 N N . CYS B 1 317 ? 39.998 -14.962 -22.281 1 36.79 292 CYS B N 1
ATOM 5161 C CA . CYS B 1 317 ? 40.36 -15.908 -21.241 1 37.32 292 CYS B CA 1
ATOM 5162 C C . CYS B 1 317 ? 41.515 -16.808 -21.685 1 38.5 292 CYS B C 1
ATOM 5163 O O . CYS B 1 317 ? 42.559 -16.877 -21.017 1 38.65 292 CYS B O 1
ATOM 5166 N N . GLY B 1 318 ? 41.346 -17.428 -22.854 1 39.4 293 GLY B N 1
ATOM 5167 C CA . GLY B 1 318 ? 42.36 -18.314 -23.411 1 39.87 293 GLY B CA 1
ATOM 5168 C C . GLY B 1 318 ? 43.681 -17.615 -23.639 1 40.47 293 GLY B C 1
ATOM 5169 O O . GLY B 1 318 ? 44.727 -18.159 -23.28 1 40.25 293 GLY B O 1
ATOM 5170 N N A SER B 1 319 ? 43.653 -16.398 -24.21 0.56 40.33 294 SER B N 1
ATOM 5171 N N B SER B 1 319 ? 43.65 -16.401 -24.208 0.44 40.35 294 SER B N 1
ATOM 5172 C CA A SER B 1 319 ? 44.887 -15.648 -24.452 0.56 41.1 294 SER B CA 1
ATOM 5173 C CA B SER B 1 319 ? 44.874 -15.642 -24.456 0.44 41.05 294 SER B CA 1
ATOM 5174 C C A SER B 1 319 ? 45.591 -15.22 -23.176 0.56 41.31 294 SER B C 1
ATOM 5175 C C B SER B 1 319 ? 45.577 -15.184 -23.189 0.44 41.19 294 SER B C 1
ATOM 5176 O O A SER B 1 319 ? 46.786 -14.949 -23.219 0.56 42 294 SER B O 1
ATOM 5177 O O B SER B 1 319 ? 46.77 -14.9 -23.241 0.44 41.74 294 SER B O 1
ATOM 5182 N N . LEU B 1 320 ? 44.864 -15.09 -22.062 1 40.44 295 LEU B N 1
ATOM 5183 C CA . LEU B 1 320 ? 45.497 -14.678 -20.805 1 40.31 295 LEU B CA 1
ATOM 5184 C C . LEU B 1 320 ? 46.119 -15.864 -20.073 1 40.1 295 LEU B C 1
ATOM 5185 O O . LEU B 1 320 ? 47.071 -15.673 -19.317 1 41.14 295 LEU B O 1
ATOM 5190 N N . PHE B 1 321 ? 45.538 -17.062 -20.222 1 38.97 296 PHE B N 1
ATOM 5191 C CA . PHE B 1 321 ? 45.945 -18.203 -19.401 1 39.37 296 PHE B CA 1
ATOM 5192 C C . PHE B 1 321 ? 46.435 -19.436 -20.165 1 39.95 296 PHE B C 1
ATOM 5193 O O . PHE B 1 321 ? 46.427 -20.532 -19.588 1 40.71 296 PHE B O 1
ATOM 5201 N N . ASN B 1 322 ? 46.825 -19.29 -21.445 1 39.72 297 ASN B N 1
ATOM 5202 C CA . ASN B 1 322 ? 47.234 -20.462 -22.229 1 40.87 297 ASN B CA 1
ATOM 5203 C C . ASN B 1 322 ? 48.742 -20.748 -22.201 1 42.32 297 ASN B C 1
ATOM 5204 O O . ASN B 1 322 ? 49.219 -21.557 -23.001 1 42.36 297 ASN B O 1
ATOM 5209 N N . SER B 1 323 ? 49.478 -20.134 -21.273 1 43.19 298 SER B N 1
ATOM 5210 C CA . SER B 1 323 ? 50.887 -20.478 -21.093 1 44.37 298 SER B CA 1
ATOM 5211 C C . SER B 1 323 ? 51.271 -20.39 -19.631 1 45.25 298 SER B C 1
ATOM 5212 O O . SER B 1 323 ? 50.722 -19.56 -18.898 1 44.95 298 SER B O 1
ATOM 5215 N N . ALA B 1 324 ? 52.263 -21.204 -19.206 1 45.44 299 ALA B N 1
ATOM 5216 C CA . ALA B 1 324 ? 52.759 -21.141 -17.83 1 46.32 299 ALA B CA 1
ATOM 5217 C C . ALA B 1 324 ? 53.391 -19.781 -17.569 1 47 299 ALA B C 1
ATOM 5218 O O . ALA B 1 324 ? 53.269 -19.26 -16.473 1 48.06 299 ALA B O 1
ATOM 5220 N N . GLU B 1 325 ? 54.025 -19.177 -18.587 1 46.45 300 GLU B N 1
ATOM 5221 C CA . GLU B 1 325 ? 54.666 -17.875 -18.469 1 46.76 300 GLU B CA 1
ATOM 5222 C C . GLU B 1 325 ? 53.652 -16.815 -18.086 1 46.89 300 GLU B C 1
ATOM 5223 O O . GLU B 1 325 ? 53.92 -16.011 -17.196 1 47.62 300 GLU B O 1
ATOM 5229 N N . LYS B 1 326 ? 52.482 -16.819 -18.739 1 45.8 301 LYS B N 1
ATOM 5230 C CA . LYS B 1 326 ? 51.431 -15.844 -18.447 1 46.03 301 LYS B CA 1
ATOM 5231 C C . LYS B 1 326 ? 50.877 -16.021 -17.042 1 47.3 301 LYS B C 1
ATOM 5232 O O . LYS B 1 326 ? 50.837 -15.05 -16.289 1 47.37 301 LYS B O 1
ATOM 5238 N N . ILE B 1 327 ? 50.535 -17.26 -16.653 1 47.84 302 ILE B N 1
ATOM 5239 C CA . ILE B 1 327 ? 50.023 -17.535 -15.31 1 49.54 302 ILE B CA 1
ATOM 5240 C C . ILE B 1 327 ? 51.041 -17.154 -14.245 1 51.51 302 ILE B C 1
ATOM 5241 O O . ILE B 1 327 ? 50.696 -16.457 -13.29 1 51.91 302 ILE B O 1
ATOM 5246 N N . ASN B 1 328 ? 52.301 -17.552 -14.441 1 52.47 303 ASN B N 1
ATOM 5247 C CA . ASN B 1 328 ? 53.348 -17.193 -13.496 1 54.46 303 ASN B CA 1
ATOM 5248 C C . ASN B 1 328 ? 53.536 -15.684 -13.416 1 55.13 303 ASN B C 1
ATOM 5249 O O . ASN B 1 328 ? 53.807 -15.169 -12.337 1 55.67 303 ASN B O 1
ATOM 5254 N N . TYR B 1 329 ? 53.314 -14.967 -14.525 1 54.79 304 TYR B N 1
ATOM 5255 C CA . TYR B 1 329 ? 53.436 -13.523 -14.535 1 55.22 304 TYR B CA 1
ATOM 5256 C C . TYR B 1 329 ? 52.468 -12.866 -13.556 1 54.11 304 TYR B C 1
ATOM 5257 O O . TYR B 1 329 ? 52.841 -11.921 -12.873 1 54.04 304 TYR B O 1
ATOM 5266 N N . PHE B 1 330 ? 51.231 -13.372 -13.479 1 52.79 305 PHE B N 1
ATOM 5267 C CA . PHE B 1 330 ? 50.236 -12.794 -12.578 1 52.62 305 PHE B CA 1
ATOM 5268 C C . PHE B 1 330 ? 50.419 -13.149 -11.109 1 53.84 305 PHE B C 1
ATOM 5269 O O . PHE B 1 330 ? 49.812 -12.496 -10.263 1 52.91 305 PHE B O 1
ATOM 5277 N N . TYR B 1 331 ? 51.195 -14.2 -10.803 1 55.91 306 TYR B N 1
ATOM 5278 C CA . TYR B 1 331 ? 51.361 -14.681 -9.428 1 58.66 306 TYR B CA 1
ATOM 5279 C C . TYR B 1 331 ? 51.635 -13.58 -8.377 1 58.97 306 TYR B C 1
ATOM 5280 O O . TYR B 1 331 ? 50.869 -13.534 -7.415 1 58.94 306 TYR B O 1
ATOM 5289 N N . PRO B 1 332 ? 52.668 -12.701 -8.492 1 59.29 307 PRO B N 1
ATOM 5290 C CA . PRO B 1 332 ? 52.875 -11.693 -7.435 1 59.69 307 PRO B CA 1
ATOM 5291 C C . PRO B 1 332 ? 51.718 -10.722 -7.29 1 60.65 307 PRO B C 1
ATOM 5292 O O . PRO B 1 332 ? 51.463 -10.269 -6.183 1 61.34 307 PRO B O 1
ATOM 5296 N N . TYR B 1 333 ? 50.982 -10.45 -8.381 1 60.84 308 TYR B N 1
ATOM 5297 C CA . TYR B 1 333 ? 49.813 -9.569 -8.349 1 61.58 308 TYR B CA 1
ATOM 5298 C C . TYR B 1 333 ? 48.657 -10.234 -7.623 1 61.05 308 TYR B C 1
ATOM 5299 O O . TYR B 1 333 ? 47.946 -9.574 -6.863 1 60.98 308 TYR B O 1
ATOM 5308 N N . MET B 1 334 ? 48.464 -11.538 -7.858 1 60.47 309 MET B N 1
ATOM 5309 C CA . MET B 1 334 ? 47.407 -12.28 -7.186 1 60.83 309 MET B CA 1
ATOM 5310 C C . MET B 1 334 ? 47.731 -12.453 -5.697 1 63.04 309 MET B C 1
ATOM 5311 O O . MET B 1 334 ? 46.841 -12.325 -4.861 1 63.61 309 MET B O 1
ATOM 5316 N N . GLU B 1 335 ? 49.013 -12.651 -5.367 1 64.13 310 GLU B N 1
ATOM 5317 C CA . GLU B 1 335 ? 49.494 -12.768 -3.991 1 65.95 310 GLU B CA 1
ATOM 5318 C C . GLU B 1 335 ? 49.239 -11.442 -3.249 1 66.68 310 GLU B C 1
ATOM 5319 O O . GLU B 1 335 ? 48.735 -11.451 -2.13 1 67.02 310 GLU B O 1
ATOM 5325 N N . LYS B 1 336 ? 49.503 -10.305 -3.91 1 66.82 311 LYS B N 1
ATOM 5326 C CA . LYS B 1 336 ? 49.261 -8.973 -3.347 1 67.29 311 LYS B CA 1
ATOM 5327 C C . LYS B 1 336 ? 47.756 -8.738 -3.152 1 67.24 311 LYS B C 1
ATOM 5328 O O . LYS B 1 336 ? 47.348 -8.178 -2.136 1 67.42 311 LYS B O 1
ATOM 5334 N N . TYR B 1 337 ? 46.926 -9.211 -4.096 1 66.65 312 TYR B N 1
ATOM 5335 C CA . TYR B 1 337 ? 45.468 -9.102 -3.995 1 66.27 312 TYR B CA 1
ATOM 5336 C C . TYR B 1 337 ? 44.977 -9.892 -2.776 1 68.58 312 TYR B C 1
ATOM 5337 O O . TYR B 1 337 ? 44.111 -9.423 -2.042 1 68.79 312 TYR B O 1
ATOM 5346 N N . TYR B 1 338 ? 45.514 -11.101 -2.579 1 70.27 313 TYR B N 1
ATOM 5347 C CA . TYR B 1 338 ? 45.145 -11.968 -1.461 1 72.41 313 TYR B CA 1
ATOM 5348 C C . TYR B 1 338 ? 45.494 -11.298 -0.114 1 73.43 313 TYR B C 1
ATOM 5357 N N . ASN B 1 339 ? 46.695 -10.714 -0.032 1 74.08 314 ASN B N 1
ATOM 5358 C CA . ASN B 1 339 ? 47.171 -10.047 1.181 1 75.4 314 ASN B CA 1
ATOM 5359 C C . ASN B 1 339 ? 46.352 -8.806 1.505 1 76.64 314 ASN B C 1
ATOM 5360 O O . ASN B 1 339 ? 46.15 -8.505 2.674 1 77.06 314 ASN B O 1
ATOM 5365 N N . GLU B 1 340 ? 45.893 -8.076 0.485 1 77.22 315 GLU B N 1
ATOM 5366 C CA . GLU B 1 340 ? 45.129 -6.849 0.701 1 78.38 315 GLU B CA 1
ATOM 5367 C C . GLU B 1 340 ? 43.648 -7.069 0.973 1 79.13 315 GLU B C 1
ATOM 5368 O O . GLU B 1 340 ? 43.018 -6.23 1.614 1 79.08 315 GLU B O 1
ATOM 5374 N N . ASN B 1 341 ? 43.077 -8.164 0.463 1 79.63 316 ASN B N 1
ATOM 5375 C CA . ASN B 1 341 ? 41.645 -8.422 0.625 1 80.25 316 ASN B CA 1
ATOM 5376 C C . ASN B 1 341 ? 41.336 -9.554 1.604 1 80.54 316 ASN B C 1
ATOM 5377 O O . ASN B 1 341 ? 40.197 -9.68 2.042 1 80.68 316 ASN B O 1
ATOM 5382 N N . LYS C 2 3 ? 9.772 -17.54 -25.924 0.7 50.21 3 LYS C N 1
ATOM 5383 C CA . LYS C 2 3 ? 9.11 -18.759 -26.337 0.7 50.35 3 LYS C CA 1
ATOM 5384 C C . LYS C 2 3 ? 9.936 -20.004 -26.046 0.7 51.21 3 LYS C C 1
ATOM 5385 O O . LYS C 2 3 ? 11.079 -20.12 -26.483 0.7 51.87 3 LYS C O 1
ATOM 5391 N N . SER C 2 4 ? 9.339 -20.921 -25.279 0.7 50.93 4 SER C N 1
ATOM 5392 C CA . SER C 2 4 ? 9.847 -22.215 -24.842 0.7 51.56 4 SER C CA 1
ATOM 5393 C C . SER C 2 4 ? 8.568 -22.987 -24.478 0.7 50.59 4 SER C C 1
ATOM 5394 O O . SER C 2 4 ? 8.076 -23.707 -25.34 0.7 51.72 4 SER C O 1
ATOM 5397 N N . LYS C 2 5 ? 7.937 -22.744 -23.298 0.8 48.93 5 LYS C N 1
ATOM 5398 C CA . LYS C 2 5 ? 6.65 -23.375 -22.993 0.8 46.08 5 LYS C CA 1
ATOM 5399 C C . LYS C 2 5 ? 5.515 -22.364 -23.152 0.8 41.29 5 LYS C C 1
ATOM 5400 O O . LYS C 2 5 ? 5.657 -21.181 -22.853 0.8 39.57 5 LYS C O 1
ATOM 5406 N N . GLU C 2 6 ? 4.408 -22.852 -23.691 0.95 38.4 6 GLU C N 1
ATOM 5407 C CA . GLU C 2 6 ? 3.259 -22.097 -24.145 0.95 36.11 6 GLU C CA 1
ATOM 5408 C C . GLU C 2 6 ? 2.654 -21.2 -23.102 0.95 33.92 6 GLU C C 1
ATOM 5409 O O . GLU C 2 6 ? 2.058 -20.181 -23.447 0.95 33.78 6 GLU C O 1
ATOM 5415 N N . ASN C 2 7 ? 2.735 -21.602 -21.826 0.95 32.66 7 ASN C N 1
ATOM 5416 C CA . ASN C 2 7 ? 2.15 -20.813 -20.747 0.95 32.5 7 ASN C CA 1
ATOM 5417 C C . ASN C 2 7 ? 2.856 -19.466 -20.545 0.95 31.43 7 ASN C C 1
ATOM 5418 O O . ASN C 2 7 ? 2.311 -18.622 -19.851 0.95 32.07 7 ASN C O 1
ATOM 5423 N N . ARG C 2 8 ? 4.058 -19.265 -21.115 1 30.3 8 ARG C N 1
ATOM 5424 C CA . ARG C 2 8 ? 4.738 -17.957 -21.048 1 30.88 8 ARG C CA 1
ATOM 5425 C C . ARG C 2 8 ? 4.964 -17.349 -22.466 1 30.99 8 ARG C C 1
ATOM 5426 O O . ARG C 2 8 ? 5.874 -16.522 -22.673 1 30.87 8 ARG C O 1
ATOM 5434 N N . TRP C 2 9 ? 4.135 -17.771 -23.438 0.98 31.07 9 TRP C N 1
ATOM 5435 C CA . TRP C 2 9 ? 4.288 -17.423 -24.845 0.98 31.78 9 TRP C CA 1
ATOM 5436 C C . TRP C 2 9 ? 4.466 -15.925 -25.114 0.98 32.12 9 TRP C C 1
ATOM 5437 O O . TRP C 2 9 ? 5.393 -15.532 -25.843 0.98 32.67 9 TRP C O 1
ATOM 5448 N N . ILE C 2 10 ? 3.596 -15.076 -24.517 1 30.74 10 ILE C N 1
ATOM 5449 C CA . ILE C 2 10 ? 3.694 -13.63 -24.794 1 30.46 10 ILE C CA 1
ATOM 5450 C C . ILE C 2 10 ? 4.591 -12.87 -23.83 1 30.89 10 ILE C C 1
ATOM 5451 O O . ILE C 2 10 ? 4.495 -11.648 -23.784 1 31.53 10 ILE C O 1
ATOM 5456 N N . LEU C 2 11 ? 5.446 -13.569 -23.06 1 30.96 11 LEU C N 1
ATOM 5457 C CA . LEU C 2 11 ? 6.303 -12.925 -22.042 1 32.49 11 LEU C CA 1
ATOM 5458 C C . LEU C 2 11 ? 7.8 -12.966 -22.37 1 34.69 11 LEU C C 1
ATOM 5459 O O . LEU C 2 11 ? 8.22 -13.869 -23.128 1 36.26 11 LEU C O 1
ATOM 5465 N N . LYS D 2 5 ? 26.218 -18.007 -21.368 0.91 42.36 5 LYS D N 1
ATOM 5466 C CA . LYS D 2 5 ? 26.244 -19.46 -21.315 0.91 41.3 5 LYS D CA 1
ATOM 5467 C C . LYS D 2 5 ? 27.467 -20.067 -22.027 0.91 37.63 5 LYS D C 1
ATOM 5468 O O . LYS D 2 5 ? 27.478 -21.277 -22.258 0.91 37.12 5 LYS D O 1
ATOM 5474 N N . GLU D 2 6 ? 28.549 -19.275 -22.219 0.95 35.14 6 GLU D N 1
ATOM 5475 C CA . GLU D 2 6 ? 29.811 -19.807 -22.761 0.95 33.66 6 GLU D CA 1
ATOM 5476 C C . GLU D 2 6 ? 30.375 -20.923 -21.866 0.95 31.94 6 GLU D C 1
ATOM 5477 O O . GLU D 2 6 ? 31.083 -21.812 -22.352 0.95 31.56 6 GLU D O 1
ATOM 5483 N N . ASN D 2 7 ? 30.104 -20.866 -20.555 0.95 31.95 7 ASN D N 1
ATOM 5484 C CA . ASN D 2 7 ? 30.585 -21.875 -19.623 0.95 32.14 7 ASN D CA 1
ATOM 5485 C C . ASN D 2 7 ? 29.966 -23.258 -19.869 0.95 31.25 7 ASN D C 1
ATOM 5486 O O . ASN D 2 7 ? 30.476 -24.228 -19.333 0.95 31.56 7 ASN D O 1
ATOM 5491 N N . ARG D 2 8 ? 28.873 -23.354 -20.663 1 30.21 8 ARG D N 1
ATOM 5492 C CA . ARG D 2 8 ? 28.284 -24.664 -20.997 1 30.66 8 ARG D CA 1
ATOM 5493 C C . ARG D 2 8 ? 28.295 -24.899 -22.539 1 31.72 8 ARG D C 1
ATOM 5494 O O . ARG D 2 8 ? 27.492 -25.681 -23.068 1 32.29 8 ARG D O 1
ATOM 5502 N N . TRP D 2 9 ? 29.214 -24.223 -23.245 0.98 31.53 9 TRP D N 1
ATOM 5503 C CA . TRP D 2 9 ? 29.272 -24.194 -24.707 0.98 32.6 9 TRP D CA 1
ATOM 5504 C C . TRP D 2 9 ? 29.21 -25.576 -25.36 0.98 32.8 9 TRP D C 1
ATOM 5505 O O . TRP D 2 9 ? 28.411 -25.775 -26.286 0.98 34.3 9 TRP D O 1
ATOM 5516 N N . ILE D 2 10 ? 30.023 -26.534 -24.883 1 31.52 10 ILE D N 1
ATOM 5517 C CA . ILE D 2 10 ? 30.058 -27.86 -25.519 1 32.57 10 ILE D CA 1
ATOM 5518 C C . ILE D 2 10 ? 29.079 -28.872 -24.921 1 33.35 10 ILE D C 1
ATOM 5519 O O . ILE D 2 10 ? 29.236 -30.067 -25.16 1 34.23 10 ILE D O 1
ATOM 5524 N N . LEU D 2 11 ? 28.099 -28.412 -24.126 1 32.83 11 LEU D N 1
ATOM 5525 C CA . LEU D 2 11 ? 27.154 -29.299 -23.421 1 33.51 11 LEU D CA 1
ATOM 5526 C C . LEU D 2 11 ? 25.718 -29.2 -23.928 1 34.59 11 LEU D C 1
ATOM 5527 O O . LEU D 2 11 ? 25.352 -28.133 -24.485 1 35.01 11 LEU D O 1
#

InterPro domains:
  IPR007197 Radical SAM [PF04055] (12-140)
  IPR007197 Radical SAM [PS51918] (1-214)
  IPR007197 Radical SAM [SFLDS00029] (5-161)
  IPR013785 Aldolase-type TIM barrel [G3DSA:3.20.20.70] (2-305)
  IPR023904 Peptide radical SAM maturase , YydG [TIGR04078] (4-313)
  IPR050377 Radical SAM PqqA peptide cyclase/Mycofactocin maturase MftC-like [PTHR11228] (5-315)
  IPR058240 Radical SAM superfamily [SSF102114] (5-226)